Protein AF-A0A956D4I4-F1 (afdb_monomer_lite)

Foldseek 3Di:
DDDCCQAQPVVVQGGNPDQFGAADPRATDPGGADHLALQQPDCADDPVRPGRGQLSVVLPQCCPCRHNNDPDQVSVLVVQVVPPVSCVVQCVVCVPDPRSRGSSNVSVVRRVVSNDHPPPVCLQDDDDDDDDDDDDDDDDDDDDDDDDDDDDDDDDDDDDDDDDDDDDDPDDSPRQLADPVLVVVVVVLVVCCVVPVPDPCNLVSLLVSLVVCLVSLNQPSSLVSLVVSCVSPLPDPSNLVSLVSNLVSCVVVLVLVVNLVSLVVVCPGPSQVDPVSVVVSLQSNLVSLQSVLVVCVVVVVLQVSLVSLCCSCVVCVPDPCSLVSLQSSLVSCVSVVNLVSNLVSLVVSLVSDFQDPSNLVSLQVNLVSCVVVLVLQRNLVSLLSNLPRHVVDPCNLVSLVSSLVSCVVVLVLVSSLVSLVVSCVSPVPDPCNLVSLLSNLSSCVSVLVLVVSLVSLVVSLVPDPDLLVNLVSLLVNLVSCVSVVNNVSSLVSLVVSLVSCVVCVVVDDNSLVSNLVSLLVNLVVLVVVLVPQDCDDAPVCSLVSLVSSVVSLVVSLVSLCCSVSSVDLVSNLVSLLCNLVSLVVSLVSLVPDDDPPDDDPVRVVVSNVSSVVRNVVSLVRSLVSLVVSLVVCVVSVHDDPSNVSSLVVNCVSPCPVRPDPDPPDDDDDPDPDDPDPDPPDDDDPDDPPDPPPDDDDPDDDD

pLDDT: mean 82.52, std 20.6, range [25.52, 98.69]

Structure (mmCIF, N/CA/C/O backbone):
data_AF-A0A956D4I4-F1
#
_entry.id   AF-A0A956D4I4-F1
#
loop_
_atom_site.group_PDB
_atom_site.id
_atom_site.type_symbol
_atom_site.label_atom_id
_atom_site.label_alt_id
_atom_site.label_comp_id
_atom_site.label_asym_id
_atom_site.label_entity_id
_atom_site.label_seq_id
_atom_site.pdbx_PDB_ins_code
_atom_site.Cartn_x
_atom_site.Cartn_y
_atom_site.Cartn_z
_atom_site.occupancy
_atom_site.B_iso_or_equiv
_atom_site.auth_seq_id
_atom_site.auth_comp_id
_atom_site.auth_asym_id
_atom_site.auth_atom_id
_atom_site.pdbx_PDB_model_num
ATOM 1 N N . ASP A 1 1 ? -27.168 1.706 -52.363 1.00 79.62 1 ASP A N 1
ATOM 2 C CA . ASP A 1 1 ? -26.935 2.927 -51.558 1.00 79.62 1 ASP A CA 1
ATOM 3 C C . ASP A 1 1 ? -25.950 2.657 -50.427 1.00 79.62 1 ASP A C 1
ATOM 5 O O . ASP A 1 1 ? -25.242 3.584 -50.070 1.00 79.62 1 ASP A O 1
ATOM 9 N N . ILE A 1 2 ? -25.833 1.413 -49.947 1.00 88.69 2 ILE A N 1
ATOM 10 C CA . ILE A 1 2 ? -24.771 0.962 -49.032 1.00 88.69 2 ILE A CA 1
ATOM 11 C C . ILE A 1 2 ? -23.838 -0.051 -49.721 1.00 88.69 2 ILE A C 1
ATOM 13 O O . ILE A 1 2 ? -24.278 -0.809 -50.589 1.00 88.69 2 ILE A O 1
ATOM 17 N N . ALA A 1 3 ? -22.562 -0.039 -49.338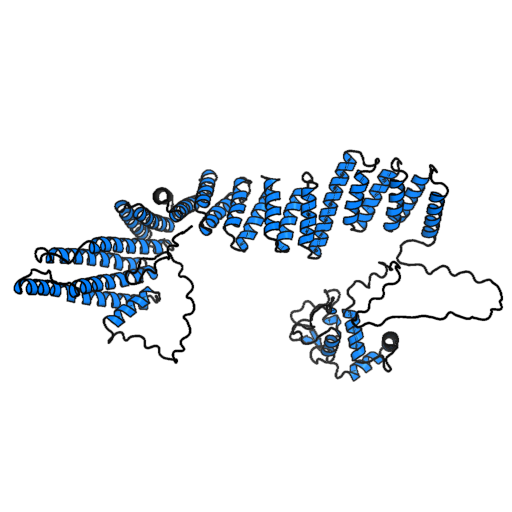 1.00 89.31 3 ALA A N 1
ATOM 18 C CA . ALA A 1 3 ? -21.511 -1.002 -49.662 1.00 89.31 3 ALA A CA 1
ATOM 19 C C . ALA A 1 3 ? -20.683 -1.312 -48.398 1.00 89.31 3 ALA A C 1
ATOM 21 O O . ALA A 1 3 ? -20.712 -0.535 -47.444 1.00 89.31 3 ALA A O 1
ATOM 22 N N . CYS A 1 4 ? -19.893 -2.393 -48.397 1.00 89.00 4 CYS A N 1
ATOM 23 C CA . CYS A 1 4 ? -19.101 -2.808 -47.227 1.00 89.00 4 CYS A CA 1
ATOM 24 C C . CYS A 1 4 ? -18.197 -1.683 -46.685 1.00 89.00 4 CYS A C 1
ATOM 26 O O . CYS A 1 4 ? -18.130 -1.471 -45.478 1.00 89.00 4 CYS A O 1
ATOM 28 N N . ASN A 1 5 ? -17.592 -0.880 -47.570 1.00 88.69 5 ASN A N 1
ATOM 29 C CA . ASN A 1 5 ? -16.711 0.239 -47.201 1.00 88.69 5 ASN A CA 1
ATOM 30 C C . ASN A 1 5 ? -17.437 1.421 -46.516 1.00 88.69 5 ASN A C 1
ATOM 32 O O . ASN A 1 5 ? -16.790 2.333 -46.010 1.00 88.69 5 ASN A O 1
ATOM 36 N N . ASN A 1 6 ? -18.776 1.449 -46.486 1.00 90.00 6 ASN A N 1
ATOM 37 C CA . ASN A 1 6 ? -19.501 2.448 -45.695 1.00 90.00 6 ASN A CA 1
ATOM 38 C C . ASN A 1 6 ? -19.355 2.195 -44.186 1.00 90.00 6 ASN A C 1
ATOM 40 O O . ASN A 1 6 ? -19.260 3.165 -43.432 1.00 90.00 6 ASN A O 1
ATOM 44 N N . CYS A 1 7 ? -19.312 0.921 -43.781 1.00 90.62 7 CYS A N 1
ATOM 45 C CA . CYS A 1 7 ? -19.146 0.489 -42.391 1.00 90.62 7 CYS A CA 1
ATOM 46 C C . CYS A 1 7 ? -17.686 0.105 -42.089 1.00 90.62 7 CYS A C 1
ATOM 48 O O . CYS A 1 7 ? -17.170 0.379 -41.015 1.00 90.62 7 CYS A O 1
ATOM 50 N N . HIS A 1 8 ? -16.975 -0.454 -43.068 1.00 90.88 8 HIS A N 1
ATOM 51 C CA . HIS A 1 8 ? -15.596 -0.921 -42.930 1.00 90.88 8 HIS A CA 1
ATOM 52 C C . HIS A 1 8 ? -14.611 -0.001 -43.651 1.00 90.88 8 HIS A C 1
ATOM 54 O O . HIS A 1 8 ? -13.997 -0.374 -44.648 1.00 90.88 8 HIS A O 1
ATOM 60 N N . LYS A 1 9 ? -14.482 1.232 -43.157 1.00 86.50 9 LYS A N 1
ATOM 61 C CA . LYS A 1 9 ? -13.607 2.247 -43.756 1.00 86.50 9 LYS A CA 1
ATOM 62 C C . LYS A 1 9 ? -12.141 1.894 -43.528 1.00 86.50 9 LYS A C 1
ATOM 64 O O . LYS A 1 9 ? -11.669 1.910 -42.391 1.00 86.50 9 LYS A O 1
ATOM 69 N N . LEU A 1 10 ? -11.410 1.582 -44.595 1.00 80.50 10 LEU A N 1
ATOM 70 C CA . LEU A 1 10 ? -10.001 1.175 -44.490 1.00 80.50 10 LEU A CA 1
ATOM 71 C C . LEU A 1 10 ? -9.097 2.300 -43.960 1.00 80.50 10 LEU A C 1
ATOM 73 O O . LEU A 1 10 ? -8.198 2.035 -43.171 1.00 80.50 10 LEU A O 1
ATOM 77 N N . ASP A 1 11 ? -9.397 3.556 -44.298 1.00 77.94 11 ASP A N 1
ATOM 78 C CA . ASP A 1 11 ? -8.738 4.756 -43.756 1.00 77.94 11 ASP A CA 1
ATOM 79 C C . ASP A 1 11 ? -9.131 5.070 -42.296 1.00 77.94 11 ASP A C 1
ATOM 81 O O . ASP A 1 11 ? -8.555 5.955 -41.667 1.00 77.94 11 ASP A O 1
ATOM 85 N N . GLY A 1 12 ? -10.092 4.324 -41.744 1.00 78.62 12 GLY A N 1
ATOM 86 C CA . GLY A 1 12 ? -10.563 4.389 -40.362 1.00 78.62 12 GLY A CA 1
ATOM 87 C C . GLY A 1 12 ? -10.266 3.126 -39.551 1.00 78.62 12 GLY A C 1
ATOM 88 O O . GLY A 1 12 ? -11.025 2.821 -38.637 1.00 78.62 12 GLY A O 1
ATOM 89 N N . PHE A 1 13 ? -9.198 2.386 -39.878 1.00 83.12 13 PHE A N 1
ATOM 90 C CA . PHE A 1 13 ? -8.830 1.098 -39.259 1.00 83.12 13 PHE A CA 1
ATOM 91 C C . PHE A 1 13 ? -9.841 -0.040 -39.498 1.00 83.12 13 PHE A C 1
ATOM 93 O O . PHE A 1 13 ? -10.009 -0.938 -38.669 1.00 83.12 13 PHE A O 1
ATOM 100 N N . GLY A 1 14 ? -10.532 -0.017 -40.639 1.00 85.00 14 GLY A N 1
ATOM 101 C CA . GLY A 1 14 ? -11.504 -1.043 -41.020 1.00 85.00 14 GLY A CA 1
ATOM 102 C C . GLY A 1 14 ? -12.826 -0.971 -40.250 1.00 85.00 14 GLY A C 1
ATOM 103 O O . GLY A 1 14 ? -13.562 -1.958 -40.239 1.00 85.00 14 GLY A O 1
ATOM 104 N N . VAL A 1 15 ? -13.124 0.165 -39.609 1.00 89.62 15 VAL A N 1
ATOM 105 C CA . VAL A 1 15 ? -14.359 0.427 -38.847 1.00 89.62 15 VAL A CA 1
ATOM 106 C C . VAL A 1 15 ? -14.936 1.809 -39.169 1.00 89.62 15 VAL A C 1
ATOM 108 O O . VAL A 1 15 ? -14.235 2.698 -39.649 1.00 89.62 15 VAL A O 1
ATOM 111 N N . ASP A 1 16 ? -16.219 2.018 -38.872 1.00 87.94 16 ASP A N 1
ATOM 112 C CA . ASP A 1 16 ? -16.910 3.298 -39.073 1.00 87.94 16 ASP A CA 1
ATOM 113 C C . ASP A 1 16 ? -16.734 4.292 -37.915 1.00 87.94 16 ASP A C 1
ATOM 115 O O . ASP A 1 16 ? -16.995 5.484 -38.096 1.00 87.94 16 ASP A O 1
ATOM 119 N N . ASN A 1 17 ? -16.259 3.815 -36.757 1.00 86.56 17 ASN A N 1
ATOM 120 C CA . ASN A 1 17 ? -16.160 4.547 -35.489 1.00 86.56 17 ASN A CA 1
ATOM 121 C C . ASN A 1 17 ? -17.500 5.134 -34.993 1.00 86.56 17 ASN A C 1
ATOM 123 O O . ASN A 1 17 ? -17.521 6.134 -34.271 1.00 86.56 17 ASN A O 1
ATOM 127 N N . GLU A 1 18 ? -18.628 4.511 -35.343 1.00 89.56 18 GLU A N 1
ATOM 128 C CA . GLU A 1 18 ? -19.956 4.894 -34.861 1.00 89.56 18 GLU A CA 1
ATOM 129 C C . GLU A 1 18 ? -20.471 3.967 -33.745 1.00 89.56 18 GLU A C 1
ATOM 131 O O . GLU A 1 18 ? -20.003 2.849 -33.550 1.00 89.56 18 GLU A O 1
ATOM 136 N N . LYS A 1 19 ? -21.487 4.423 -32.993 1.00 88.88 19 LYS A N 1
ATOM 137 C CA . LYS A 1 19 ? -22.138 3.613 -31.942 1.00 88.88 19 LYS A CA 1
ATOM 138 C C . LYS A 1 19 ? -22.885 2.398 -32.516 1.00 88.88 19 LYS A C 1
ATOM 140 O O . LYS A 1 19 ? -22.948 1.356 -31.873 1.00 88.88 19 LYS A O 1
ATOM 145 N N . THR A 1 20 ? -23.480 2.558 -33.696 1.00 91.50 20 THR A N 1
ATOM 146 C CA . THR A 1 20 ? -24.102 1.491 -34.498 1.00 91.50 20 THR A CA 1
ATOM 147 C C . THR A 1 20 ? -23.929 1.803 -35.979 1.00 91.50 20 THR A C 1
ATOM 149 O O . THR A 1 20 ? -23.908 2.979 -36.327 1.00 91.50 20 THR A O 1
ATOM 152 N N . SER A 1 21 ? -23.819 0.812 -36.858 1.00 92.19 21 SER A N 1
ATOM 153 C CA . SER A 1 21 ? -23.471 1.095 -38.257 1.00 92.19 21 SER A CA 1
ATOM 154 C C . SER A 1 21 ? -24.646 1.624 -39.093 1.00 92.19 21 SER A C 1
ATOM 156 O O . SER A 1 21 ? -25.801 1.244 -38.845 1.00 92.19 21 SER A O 1
ATOM 158 N N . PRO A 1 22 ? -24.386 2.510 -40.075 1.00 90.31 22 PRO A N 1
ATOM 159 C CA . PRO A 1 22 ? -25.397 2.977 -41.020 1.00 90.31 22 PRO A CA 1
ATOM 160 C C . PRO A 1 22 ? -25.790 1.875 -42.016 1.00 90.31 22 PRO A C 1
ATOM 162 O O . PRO A 1 22 ? -24.958 1.083 -42.446 1.00 90.31 22 PRO A O 1
ATOM 165 N N . GLY A 1 23 ? -27.060 1.852 -42.416 1.00 91.56 23 GLY A N 1
ATOM 166 C CA . GLY A 1 23 ? -27.632 0.850 -43.315 1.00 91.56 23 GLY A CA 1
ATOM 167 C C . GLY A 1 23 ? -28.563 1.437 -44.382 1.00 91.56 23 GLY A C 1
ATOM 168 O O . GLY A 1 23 ? -28.689 2.659 -44.534 1.00 91.56 23 GLY A O 1
ATOM 169 N N . HIS A 1 24 ? -29.203 0.560 -45.159 1.00 92.31 24 HIS A N 1
ATOM 170 C CA . HIS A 1 24 ? -30.030 0.910 -46.318 1.00 92.31 24 HIS A CA 1
ATOM 171 C C . HIS A 1 24 ? -31.078 1.978 -45.969 1.00 92.31 24 HIS A C 1
ATOM 173 O O . HIS A 1 24 ? -31.784 1.865 -44.963 1.00 92.31 24 HIS A O 1
ATOM 179 N N . LYS A 1 25 ? -31.209 3.019 -46.806 1.00 89.75 25 LYS A N 1
ATOM 180 C CA . LYS A 1 25 ? -32.113 4.172 -46.594 1.00 89.75 25 LYS A CA 1
ATOM 181 C C . LYS A 1 25 ? -31.905 4.924 -45.270 1.00 89.75 25 LYS A C 1
ATOM 183 O O . LYS A 1 25 ? -32.840 5.535 -44.757 1.00 89.75 25 LYS A O 1
ATOM 188 N N . GLY A 1 26 ? -30.690 4.908 -44.722 1.00 86.19 26 GLY A N 1
ATOM 189 C CA . GLY A 1 26 ? -30.363 5.613 -43.479 1.00 86.19 26 GLY A CA 1
ATOM 190 C C . GLY A 1 26 ? -30.890 4.923 -42.219 1.00 86.19 26 GLY A C 1
ATOM 191 O O . GLY A 1 26 ? -30.946 5.549 -41.161 1.00 86.19 26 GLY A O 1
ATOM 192 N N . GLN A 1 27 ? -31.278 3.648 -42.320 1.00 92.19 27 GLN A N 1
ATOM 193 C CA . GLN A 1 27 ? -31.517 2.805 -41.150 1.00 92.19 27 GLN A CA 1
ATOM 194 C C . GLN A 1 27 ? -30.215 2.636 -40.346 1.00 92.19 27 GLN A C 1
ATOM 196 O O . GLN A 1 27 ? -29.123 2.899 -40.851 1.00 92.19 27 GLN A O 1
ATOM 201 N N . ARG A 1 28 ? -30.318 2.211 -39.084 1.00 91.56 28 ARG A N 1
ATOM 202 C CA . ARG A 1 28 ? -29.157 1.882 -38.243 1.00 91.56 28 ARG A CA 1
ATOM 203 C C . ARG A 1 28 ? -29.280 0.447 -37.758 1.00 91.56 28 ARG A C 1
ATOM 205 O O . ARG A 1 28 ? -30.370 0.044 -37.359 1.00 91.56 28 ARG A O 1
ATOM 212 N N . GLY A 1 29 ? -28.174 -0.290 -37.785 1.00 87.75 29 GLY A N 1
ATOM 213 C CA . GLY A 1 29 ? -28.099 -1.614 -37.175 1.00 87.75 29 GLY A CA 1
ATOM 214 C C . GLY A 1 29 ? -28.119 -1.555 -35.643 1.00 87.75 29 GLY A C 1
ATOM 215 O O . GLY A 1 29 ? -28.087 -0.480 -35.039 1.00 87.75 29 GLY A O 1
ATOM 216 N N . ASP A 1 30 ? -28.116 -2.729 -35.014 1.00 86.12 30 ASP A N 1
ATOM 217 C CA . ASP A 1 30 ? -28.131 -2.862 -33.549 1.00 86.12 30 ASP A CA 1
ATOM 218 C C . ASP A 1 30 ? -26.734 -2.758 -32.912 1.00 86.12 30 ASP A C 1
ATOM 220 O O . ASP A 1 30 ? -26.606 -2.587 -31.699 1.00 86.12 30 ASP A O 1
ATOM 224 N N . ARG A 1 31 ? -25.672 -2.879 -33.719 1.00 85.50 31 ARG A N 1
ATOM 225 C CA . ARG A 1 31 ? -24.262 -2.844 -33.298 1.00 85.50 31 ARG A CA 1
ATOM 226 C C . ARG A 1 31 ? -23.415 -2.120 -34.341 1.00 85.50 31 ARG A C 1
ATOM 228 O O . ARG A 1 31 ? -23.873 -1.877 -35.458 1.00 85.50 31 ARG A O 1
ATOM 235 N N . ASN A 1 32 ? -22.204 -1.734 -33.962 1.00 89.00 32 ASN A N 1
ATOM 236 C CA . ASN A 1 32 ? -21.200 -1.243 -34.899 1.00 89.00 32 ASN A CA 1
ATOM 237 C C . ASN A 1 32 ? -20.504 -2.412 -35.610 1.00 89.00 32 ASN A C 1
ATOM 239 O O . ASN A 1 32 ? -20.461 -3.535 -35.102 1.00 89.00 32 ASN A O 1
ATOM 243 N N . SER A 1 33 ? -19.938 -2.139 -36.775 1.00 89.44 33 SER A N 1
ATOM 244 C CA . SER A 1 33 ? -19.141 -3.083 -37.545 1.00 89.44 33 SER A CA 1
ATOM 245 C C . SER A 1 33 ? -17.790 -3.344 -36.854 1.00 89.44 33 SER A C 1
ATOM 247 O O . SER A 1 33 ? -17.090 -2.378 -36.534 1.00 89.44 33 SER A O 1
ATOM 249 N N . PRO A 1 34 ? -17.395 -4.611 -36.616 1.00 87.19 34 PRO A N 1
ATOM 250 C CA . PRO A 1 34 ? -16.037 -4.956 -36.188 1.00 87.19 34 PRO A CA 1
ATOM 251 C C . PRO A 1 34 ? -14.985 -4.521 -37.217 1.00 87.19 34 PRO A C 1
ATOM 253 O O . PRO A 1 34 ? -15.312 -4.251 -38.372 1.00 87.19 34 PRO A O 1
ATOM 256 N N . THR A 1 35 ? -13.712 -4.472 -36.819 1.00 86.06 35 THR A N 1
ATOM 257 C CA . THR A 1 35 ? -12.633 -4.207 -37.782 1.00 86.06 35 THR A CA 1
ATOM 258 C C . THR A 1 35 ? -12.501 -5.352 -38.780 1.00 86.06 35 THR A C 1
ATOM 260 O O . THR A 1 35 ? -12.549 -6.516 -38.389 1.00 86.06 35 THR A O 1
ATOM 263 N N . VAL A 1 36 ? -12.293 -5.012 -40.054 1.00 83.50 36 VAL A N 1
ATOM 264 C CA . VAL A 1 36 ? -11.888 -5.970 -41.102 1.00 83.50 36 VAL A CA 1
ATOM 265 C C . VAL A 1 36 ? -10.372 -6.189 -41.148 1.00 83.50 36 VAL A C 1
ATOM 267 O O . VAL A 1 36 ? -9.896 -7.084 -41.840 1.00 83.50 36 VAL A O 1
ATOM 270 N N . LEU A 1 37 ? -9.574 -5.410 -40.403 1.00 78.31 37 LEU A N 1
ATOM 271 C CA . LEU A 1 37 ? -8.116 -5.534 -40.436 1.00 78.31 37 LEU A CA 1
ATOM 272 C C . LEU A 1 37 ? -7.650 -6.775 -39.668 1.00 78.31 37 LEU A C 1
ATOM 274 O O . LEU A 1 37 ? -7.738 -6.850 -38.444 1.00 78.31 37 LEU A O 1
ATOM 278 N N . ASN A 1 38 ? -7.122 -7.742 -40.419 1.00 73.69 38 ASN A N 1
ATOM 279 C CA . ASN A 1 38 ? -6.846 -9.119 -40.004 1.00 73.69 38 ASN A CA 1
ATOM 280 C C . ASN A 1 38 ? -7.919 -9.796 -39.147 1.00 73.69 38 ASN A C 1
ATOM 282 O O . ASN A 1 38 ? -7.614 -10.608 -38.267 1.00 73.69 38 ASN A O 1
ATOM 286 N N . ALA A 1 39 ? -9.176 -9.534 -39.515 1.00 79.00 39 ALA A N 1
ATOM 287 C CA . ALA A 1 39 ? -10.340 -10.260 -39.028 1.00 79.00 39 ALA A CA 1
ATOM 288 C C . ALA A 1 39 ? -10.212 -11.776 -39.237 1.00 79.00 39 ALA A C 1
ATOM 290 O O . ALA A 1 39 ? -10.634 -12.555 -38.389 1.00 79.00 39 ALA A O 1
ATOM 291 N N . ALA A 1 40 ? -9.511 -12.208 -40.290 1.00 74.38 40 ALA A N 1
ATOM 292 C CA . ALA A 1 40 ? -9.228 -13.616 -40.567 1.00 74.38 40 ALA A CA 1
ATOM 293 C C . ALA A 1 40 ? -8.464 -14.363 -39.455 1.00 74.38 40 ALA A C 1
ATOM 295 O O . ALA A 1 40 ? -8.452 -15.591 -39.451 1.00 74.38 40 ALA A O 1
ATOM 296 N N . THR A 1 41 ? -7.811 -13.646 -38.529 1.00 71.88 41 THR A N 1
ATOM 297 C CA . THR A 1 41 ? -7.111 -14.246 -37.377 1.00 71.88 41 THR A CA 1
ATOM 298 C C . THR A 1 41 ? -7.986 -14.366 -36.130 1.00 71.88 41 THR A C 1
ATOM 300 O O . THR A 1 41 ? -7.576 -14.992 -35.151 1.00 71.88 41 THR A O 1
ATOM 303 N N . HIS A 1 42 ? -9.188 -13.783 -36.138 1.00 75.69 42 HIS A N 1
ATOM 304 C CA . HIS A 1 42 ? -10.125 -13.929 -35.034 1.00 75.69 42 HIS A CA 1
ATOM 305 C C . HIS A 1 42 ? -10.619 -15.375 -34.944 1.00 75.69 42 HIS A C 1
ATOM 307 O O . HIS A 1 42 ? -10.808 -16.053 -35.950 1.00 75.69 42 HIS A O 1
ATOM 313 N N . PHE A 1 43 ? -10.848 -15.845 -33.718 1.00 62.12 43 PHE A N 1
ATOM 314 C CA . PHE A 1 43 ? -11.312 -17.213 -33.477 1.00 62.12 43 PHE A CA 1
ATOM 315 C C . PHE A 1 43 ? -12.775 -17.443 -33.911 1.00 62.12 43 PHE A C 1
ATOM 317 O O . PHE A 1 43 ? -13.166 -18.594 -34.073 1.00 62.12 43 PHE A O 1
ATOM 324 N N . VAL A 1 44 ? -13.555 -16.363 -34.065 1.00 79.12 44 VAL A N 1
ATOM 325 C CA . VAL A 1 44 ? -14.919 -16.277 -34.625 1.00 79.12 44 VAL A CA 1
ATOM 326 C C . VAL A 1 44 ? -15.159 -14.856 -35.156 1.00 79.12 44 VAL A C 1
ATOM 328 O O . VAL A 1 44 ? -14.488 -13.914 -34.726 1.00 79.12 44 VAL A O 1
ATOM 331 N N . GLN A 1 45 ? -16.135 -14.685 -36.047 1.00 86.31 45 GLN A N 1
ATOM 332 C CA . GLN A 1 45 ? -16.545 -13.398 -36.611 1.00 86.31 45 GLN A CA 1
ATOM 333 C C . GLN A 1 45 ? -17.864 -12.875 -36.025 1.00 86.31 45 GLN A C 1
ATOM 335 O O . GLN A 1 45 ? -18.663 -13.622 -35.458 1.00 86.31 45 GLN A O 1
ATOM 340 N N . PHE A 1 46 ? -18.102 -11.571 -36.222 1.00 87.19 46 PHE A N 1
ATOM 341 C CA . PHE A 1 46 ? -19.103 -10.753 -35.522 1.00 87.19 46 PHE A CA 1
ATOM 342 C C . PHE A 1 46 ? -18.863 -10.637 -34.006 1.00 87.19 46 PHE A C 1
ATOM 344 O O . PHE A 1 46 ? -18.246 -11.484 -33.370 1.00 87.19 46 PHE A O 1
ATOM 351 N N . TRP A 1 47 ? -19.417 -9.589 -33.390 1.00 83.19 47 TRP A N 1
ATOM 352 C CA . TRP A 1 47 ? -19.339 -9.389 -31.934 1.00 83.19 47 TRP A CA 1
ATOM 353 C C . TRP A 1 47 ? -19.994 -10.504 -31.106 1.00 83.19 47 TRP A C 1
ATOM 355 O O . TRP A 1 47 ? -19.658 -10.669 -29.939 1.00 83.19 47 TRP A O 1
ATOM 365 N N . ASP A 1 48 ? -20.955 -11.233 -31.677 1.00 82.06 48 ASP A N 1
ATOM 366 C CA . ASP A 1 48 ? -21.631 -12.366 -31.034 1.00 82.06 48 ASP A CA 1
ATOM 367 C C . ASP A 1 48 ? -21.068 -13.732 -31.449 1.00 82.06 48 ASP A C 1
ATOM 369 O O . ASP A 1 48 ? -21.599 -14.753 -31.017 1.00 82.06 48 ASP A O 1
ATOM 373 N N . GLY A 1 49 ? -20.002 -13.761 -32.256 1.00 77.19 49 GLY A N 1
ATOM 374 C CA . GLY A 1 49 ? -19.284 -14.983 -32.616 1.00 77.19 49 GLY A CA 1
ATOM 375 C C . GLY A 1 49 ? -20.075 -15.976 -33.467 1.00 77.19 49 GLY A C 1
ATOM 376 O O . GLY A 1 49 ? -19.762 -17.163 -33.460 1.00 77.19 49 GLY A O 1
ATOM 377 N N . ARG A 1 50 ? -21.135 -15.525 -34.150 1.00 83.38 50 ARG A N 1
ATOM 378 C CA . ARG A 1 50 ? -22.078 -16.407 -34.862 1.00 83.38 50 ARG A CA 1
ATOM 379 C C . ARG A 1 50 ? -21.570 -16.964 -36.195 1.00 83.38 50 ARG A C 1
ATOM 381 O O . ARG A 1 50 ? -22.232 -17.839 -36.735 1.00 83.38 50 ARG A O 1
ATOM 388 N N . ALA A 1 51 ? -20.470 -16.437 -36.728 1.00 85.94 51 ALA A N 1
ATOM 389 C CA . ALA A 1 51 ? -19.825 -16.944 -37.938 1.00 85.94 51 ALA A CA 1
ATOM 390 C C . ALA A 1 51 ? -18.427 -17.461 -37.583 1.00 85.94 51 ALA A C 1
ATOM 392 O O . ALA A 1 51 ? -17.727 -16.850 -36.773 1.00 85.94 51 ALA A O 1
ATOM 393 N N . ALA A 1 52 ? -18.032 -18.594 -38.153 1.00 71.56 52 ALA A N 1
ATOM 394 C CA . ALA A 1 52 ? -16.775 -19.258 -37.840 1.00 71.56 52 ALA A CA 1
ATOM 395 C C . ALA A 1 52 ? -15.568 -18.563 -38.490 1.00 71.56 52 ALA A C 1
ATOM 397 O O . ALA A 1 52 ? -14.495 -18.518 -37.889 1.00 71.56 52 ALA A O 1
ATOM 398 N N . ASP A 1 53 ? -15.743 -17.990 -39.682 1.00 81.50 53 ASP A N 1
ATOM 399 C CA . ASP A 1 53 ? -14.686 -17.351 -40.467 1.00 81.50 53 ASP A CA 1
ATOM 400 C C . ASP A 1 53 ? -15.195 -16.156 -41.298 1.00 81.50 53 ASP A C 1
ATOM 402 O O . ASP A 1 53 ? -16.375 -15.791 -41.260 1.00 81.50 53 ASP A O 1
ATOM 406 N N . VAL A 1 54 ? -14.258 -15.474 -41.966 1.00 84.75 54 VAL A N 1
ATOM 407 C CA . VAL A 1 54 ? -14.505 -14.240 -42.733 1.00 84.75 54 VAL A CA 1
ATOM 408 C C . VAL A 1 54 ? -15.373 -14.482 -43.971 1.00 84.75 54 VAL A C 1
ATOM 410 O O . VAL A 1 54 ? -16.180 -13.627 -44.332 1.00 84.75 54 VAL A O 1
ATOM 413 N N . GLU A 1 55 ? -15.292 -15.664 -44.582 1.00 89.81 55 GLU A N 1
ATOM 414 C CA . GLU A 1 55 ? -16.171 -16.060 -45.683 1.00 89.81 55 GLU A CA 1
ATOM 415 C C . GLU A 1 55 ? -17.616 -16.202 -45.211 1.00 89.81 55 GLU A C 1
ATOM 417 O O . GLU A 1 55 ? -18.514 -15.587 -45.788 1.00 89.81 55 GLU A O 1
ATOM 422 N N . GLU A 1 56 ? -17.851 -16.946 -44.127 1.00 85.44 56 GLU A N 1
ATOM 423 C CA . GLU A 1 56 ? -19.192 -17.107 -43.561 1.00 85.44 56 GLU A CA 1
ATOM 424 C C . GLU A 1 56 ? -19.771 -15.754 -43.115 1.00 85.44 56 GLU A C 1
ATOM 426 O O . GLU A 1 56 ? -20.959 -15.469 -43.306 1.00 85.44 56 GLU A O 1
ATOM 431 N N . GLN A 1 57 ? -18.925 -14.869 -42.581 1.00 90.75 57 GLN A N 1
ATOM 432 C CA . GLN A 1 57 ? -19.325 -13.520 -42.196 1.00 90.75 57 GLN A CA 1
ATOM 433 C C . GLN A 1 57 ? -19.762 -12.658 -43.387 1.00 90.75 57 GLN A C 1
ATOM 435 O O . GLN A 1 57 ? -20.726 -11.894 -43.256 1.00 90.75 57 GLN A O 1
ATOM 440 N N . ALA A 1 58 ? -19.078 -12.745 -44.530 1.00 89.88 58 ALA A N 1
ATOM 441 C CA . ALA A 1 58 ? -19.341 -11.906 -45.701 1.00 89.88 58 ALA A CA 1
ATOM 442 C C . ALA A 1 58 ? -20.723 -12.162 -46.337 1.00 89.88 58 ALA A C 1
ATOM 444 O O . ALA A 1 58 ? -21.301 -11.262 -46.951 1.00 89.88 58 ALA A O 1
ATOM 445 N N . LEU A 1 59 ? -21.286 -13.362 -46.154 1.00 91.00 59 LEU A N 1
ATOM 446 C CA . LEU A 1 59 ? -22.559 -13.779 -46.755 1.00 91.00 59 LEU A CA 1
ATOM 447 C C . LEU A 1 59 ? -23.787 -13.066 -46.160 1.00 91.00 59 LEU A C 1
ATOM 449 O O . LEU A 1 59 ? -24.761 -12.809 -46.868 1.00 91.00 59 LEU A O 1
ATOM 453 N N . GLY A 1 60 ? -23.777 -12.756 -44.861 1.00 90.62 60 GLY A N 1
ATOM 454 C CA . GLY A 1 60 ? -24.965 -12.286 -44.132 1.00 90.62 60 GLY A CA 1
ATOM 455 C C . GLY A 1 60 ? -25.377 -10.825 -44.401 1.00 90.62 60 GLY A C 1
ATOM 456 O O . GLY A 1 60 ? -26.528 -10.577 -44.775 1.00 90.62 60 GLY A O 1
ATOM 457 N N . PRO A 1 61 ? -24.473 -9.840 -44.218 1.00 93.00 61 PRO A N 1
ATOM 458 C CA . PRO A 1 61 ? -24.777 -8.405 -44.319 1.00 93.00 61 PRO A CA 1
ATOM 459 C C . PRO A 1 61 ? -25.432 -7.972 -45.636 1.00 93.00 61 PRO A C 1
ATOM 461 O O . PRO A 1 61 ? -26.287 -7.083 -45.648 1.00 93.00 61 PRO A O 1
ATOM 464 N N . ILE A 1 62 ? -25.074 -8.627 -46.745 1.00 94.25 62 ILE A N 1
ATOM 465 C CA . ILE A 1 62 ? -25.536 -8.278 -48.095 1.00 94.25 62 ILE A CA 1
ATOM 466 C C . ILE A 1 62 ? -27.058 -8.460 -48.236 1.00 94.25 62 ILE A C 1
ATOM 468 O O . ILE A 1 62 ? -27.727 -7.624 -48.853 1.00 94.25 62 ILE A O 1
ATOM 472 N N . LEU A 1 63 ? -27.617 -9.511 -47.630 1.00 94.25 63 LEU A N 1
ATOM 473 C CA . LEU A 1 63 ? -29.051 -9.828 -47.684 1.00 94.25 63 LEU A CA 1
ATOM 474 C C . LEU A 1 63 ? -29.845 -9.232 -46.514 1.00 94.25 63 LEU A C 1
ATOM 476 O O . LEU A 1 63 ? -31.076 -9.215 -46.539 1.00 94.25 63 LEU A O 1
ATOM 480 N N . ASN A 1 64 ? -29.170 -8.732 -45.475 1.00 92.94 64 ASN A N 1
ATOM 481 C CA . ASN A 1 64 ? -29.846 -8.175 -44.311 1.00 92.94 64 ASN A CA 1
ATOM 482 C C . ASN A 1 64 ? -30.655 -6.915 -44.709 1.00 92.94 64 ASN A C 1
ATOM 484 O O . ASN A 1 64 ? -30.072 -5.957 -45.224 1.00 92.94 64 ASN A O 1
ATOM 488 N N . PRO A 1 65 ? -31.980 -6.863 -44.447 1.00 91.81 65 PRO A N 1
ATOM 489 C CA . PRO A 1 65 ? -32.858 -5.763 -44.868 1.00 91.81 65 PRO A CA 1
ATOM 490 C C . PRO A 1 65 ? -32.557 -4.412 -44.196 1.00 91.81 65 PRO A C 1
ATOM 492 O O . PRO A 1 65 ? -33.002 -3.370 -44.687 1.00 91.81 65 PRO A O 1
ATOM 495 N N . VAL A 1 66 ? -31.823 -4.419 -43.080 1.00 91.56 66 VAL A N 1
ATOM 496 C CA . VAL A 1 66 ? -31.363 -3.209 -42.386 1.00 91.56 66 VAL A CA 1
ATOM 497 C C . VAL A 1 66 ? -30.016 -2.740 -42.939 1.00 91.56 66 VAL A C 1
ATOM 499 O O . VAL A 1 66 ? -29.815 -1.537 -43.075 1.00 91.56 66 VAL A O 1
ATOM 502 N N . GLU A 1 67 ? -29.115 -3.660 -43.296 1.00 91.50 67 GLU A N 1
ATOM 503 C CA . GLU A 1 67 ? -27.742 -3.344 -43.717 1.00 91.50 67 GLU A CA 1
ATOM 504 C C . GLU A 1 67 ? -27.660 -3.011 -45.218 1.00 91.50 67 GLU A C 1
ATOM 506 O O . GLU A 1 67 ? -27.623 -1.831 -45.573 1.00 91.50 67 GLU A O 1
ATOM 511 N N . MET A 1 68 ? -27.669 -4.012 -46.110 1.00 94.12 68 MET A N 1
ATOM 512 C CA . MET A 1 68 ? -27.507 -3.811 -47.565 1.00 94.12 68 MET A CA 1
ATOM 513 C C . MET A 1 68 ? -28.749 -4.159 -48.404 1.00 94.12 68 MET A C 1
ATOM 515 O O . MET A 1 68 ? -28.841 -3.721 -49.553 1.00 94.12 68 MET A O 1
ATOM 519 N N . ALA A 1 69 ? -29.718 -4.875 -47.827 1.00 94.25 69 ALA A N 1
ATOM 520 C CA . ALA A 1 69 ? -31.066 -5.106 -48.350 1.00 94.25 69 ALA A CA 1
ATOM 521 C C . ALA A 1 69 ? -31.160 -5.679 -49.781 1.00 94.25 69 ALA A C 1
ATOM 523 O O . ALA A 1 69 ? -32.087 -5.341 -50.527 1.00 94.25 69 ALA A O 1
ATOM 524 N N . MET A 1 70 ? -30.227 -6.549 -50.183 1.00 94.50 70 MET A N 1
ATOM 525 C CA . MET A 1 70 ? -30.370 -7.292 -51.437 1.00 94.50 70 MET A CA 1
ATOM 526 C C . MET A 1 70 ? -31.459 -8.378 -51.296 1.00 94.50 70 MET A C 1
ATOM 528 O O . MET A 1 70 ? -31.496 -9.047 -50.266 1.00 94.50 70 MET A O 1
ATOM 532 N N . PRO A 1 71 ? -32.353 -8.568 -52.291 1.00 91.19 71 PRO A N 1
ATOM 533 C CA . PRO A 1 71 ? -33.509 -9.465 -52.150 1.00 91.19 71 PRO A CA 1
ATOM 534 C C . PRO A 1 71 ? -33.164 -10.946 -51.952 1.00 91.19 71 PRO A C 1
ATOM 536 O O . PRO A 1 71 ? -33.837 -11.630 -51.187 1.00 91.19 71 PRO A O 1
ATOM 539 N N . ASP A 1 72 ? -32.148 -11.432 -52.664 1.00 94.38 72 ASP A N 1
ATOM 540 C CA . ASP A 1 72 ? -31.679 -12.817 -52.645 1.00 94.38 72 ASP A CA 1
ATOM 541 C C . ASP A 1 72 ? -30.279 -12.923 -53.282 1.00 94.38 72 ASP A C 1
ATOM 543 O O . ASP A 1 72 ? -29.801 -11.996 -53.946 1.00 94.38 72 ASP A O 1
ATOM 547 N N . GLU A 1 73 ? -29.620 -14.066 -53.081 1.00 95.88 73 GLU A N 1
ATOM 548 C CA . GLU A 1 73 ? -28.274 -14.366 -53.594 1.00 95.88 73 GLU A CA 1
ATOM 549 C C . GLU A 1 73 ? -28.198 -14.295 -55.125 1.00 95.88 73 GLU A C 1
ATOM 551 O O . GLU A 1 73 ? -27.240 -13.760 -55.686 1.00 95.88 73 GLU A O 1
ATOM 556 N N . ALA A 1 74 ? -29.240 -14.769 -55.818 1.00 93.75 74 ALA A N 1
ATOM 557 C CA . ALA A 1 74 ? -29.304 -14.752 -57.277 1.00 93.75 74 ALA A CA 1
ATOM 558 C C . ALA A 1 74 ? -29.266 -13.317 -57.825 1.00 93.75 74 ALA A C 1
ATOM 560 O O . ALA A 1 74 ? -28.590 -13.040 -58.819 1.00 93.75 74 ALA A O 1
ATOM 561 N N . THR A 1 75 ? -29.934 -12.382 -57.148 1.00 95.62 75 THR A N 1
ATOM 562 C CA . THR A 1 75 ? -29.912 -10.957 -57.487 1.00 95.62 75 THR A CA 1
ATOM 563 C C . THR A 1 75 ? -28.528 -10.346 -57.257 1.00 95.62 75 THR A C 1
ATOM 565 O O . THR A 1 75 ? -28.105 -9.484 -58.032 1.00 95.62 75 THR A O 1
ATOM 568 N N . VAL A 1 76 ? -27.792 -10.790 -56.231 1.00 95.25 76 VAL A N 1
ATOM 569 C CA . VAL A 1 76 ? -26.405 -10.356 -55.988 1.00 95.25 76 VAL A CA 1
ATOM 570 C C . VAL A 1 76 ? -25.489 -10.836 -57.110 1.00 95.25 76 VAL A C 1
ATOM 572 O O . VAL A 1 76 ? -24.804 -10.017 -57.722 1.00 95.25 76 VAL A O 1
ATOM 575 N N . VAL A 1 77 ? -25.535 -12.126 -57.447 1.00 95.94 77 VAL A N 1
ATOM 576 C CA . VAL A 1 77 ? -24.721 -12.707 -58.526 1.00 95.94 77 VAL A CA 1
ATOM 577 C C . VAL A 1 77 ? -25.046 -12.056 -59.872 1.00 95.94 77 VAL A C 1
ATOM 579 O O . VAL A 1 77 ? -24.134 -11.650 -60.588 1.00 95.94 77 VAL A O 1
ATOM 582 N N . ALA A 1 78 ? -26.328 -11.854 -60.197 1.00 94.38 78 ALA A N 1
ATOM 583 C CA . ALA A 1 78 ? -26.737 -11.166 -61.424 1.00 94.38 78 ALA A CA 1
ATOM 584 C C . ALA A 1 78 ? -26.207 -9.722 -61.491 1.00 94.38 78 ALA A C 1
ATOM 586 O O . ALA A 1 78 ? -25.815 -9.244 -62.557 1.00 94.38 78 ALA A O 1
ATOM 587 N N . LYS A 1 79 ? -26.158 -9.026 -60.348 1.00 93.69 79 LYS A N 1
ATOM 588 C CA . LYS A 1 79 ? -25.604 -7.673 -60.252 1.00 93.69 79 LYS A CA 1
ATOM 589 C C . LYS A 1 79 ? -24.088 -7.656 -60.457 1.00 93.69 79 LYS A C 1
ATOM 591 O O . LYS A 1 79 ? -23.605 -6.772 -61.159 1.00 93.69 79 LYS A O 1
ATOM 596 N N . LEU A 1 80 ? -23.356 -8.620 -59.892 1.00 93.25 80 LEU A N 1
ATOM 597 C CA . LEU A 1 80 ? -21.910 -8.767 -60.105 1.00 93.25 80 LEU A CA 1
ATOM 598 C C . LEU A 1 80 ? -21.588 -9.163 -61.554 1.00 93.25 80 LEU A C 1
ATOM 600 O O . LEU A 1 80 ? -20.674 -8.600 -62.148 1.00 93.25 80 LEU A O 1
ATOM 604 N N . ALA A 1 81 ? -22.386 -10.050 -62.156 1.00 92.81 81 ALA A N 1
ATOM 605 C CA . ALA A 1 81 ? -22.242 -10.468 -63.552 1.00 92.81 81 ALA A CA 1
ATOM 606 C C . ALA A 1 81 ? -22.460 -9.311 -64.543 1.00 92.81 81 ALA A C 1
ATOM 608 O O . ALA A 1 81 ? -21.925 -9.318 -65.649 1.00 92.81 81 ALA A O 1
ATOM 609 N N . GLY A 1 82 ? -23.228 -8.294 -64.141 1.00 92.50 82 GLY A N 1
ATOM 610 C CA . GLY A 1 82 ? -23.419 -7.063 -64.907 1.00 92.50 82 GLY A CA 1
ATOM 611 C C . GLY A 1 82 ? -22.195 -6.137 -64.949 1.00 92.50 82 GLY A C 1
ATOM 612 O O . GLY A 1 82 ? -22.247 -5.123 -65.643 1.00 92.50 82 GLY A O 1
ATOM 613 N N . ILE A 1 83 ? -21.114 -6.451 -64.223 1.00 92.06 83 ILE A N 1
ATOM 614 C CA . ILE A 1 83 ? -19.863 -5.683 -64.191 1.00 92.06 83 ILE A CA 1
ATOM 615 C C . ILE A 1 83 ? -18.829 -6.425 -65.059 1.00 92.06 83 ILE A C 1
ATOM 617 O O . ILE A 1 83 ? -18.294 -7.440 -64.610 1.00 92.06 83 ILE A O 1
ATOM 621 N N . PRO A 1 84 ? -18.506 -5.945 -66.280 1.00 85.06 84 PRO A N 1
ATOM 622 C CA . PRO A 1 84 ? -17.710 -6.715 -67.244 1.00 85.06 84 PRO A CA 1
ATOM 623 C C . PRO A 1 84 ? -16.372 -7.232 -66.699 1.00 85.06 84 PRO A C 1
ATOM 625 O O . PRO A 1 84 ? -16.047 -8.401 -66.880 1.00 85.06 84 PRO A O 1
ATOM 628 N N . GLY A 1 85 ? -15.638 -6.397 -65.955 1.00 87.56 85 GLY A N 1
ATOM 629 C CA . GLY A 1 85 ? -14.344 -6.784 -65.381 1.00 87.56 85 GLY A CA 1
ATOM 630 C C . GLY A 1 85 ? -14.429 -7.839 -64.272 1.00 87.56 85 GLY A C 1
ATOM 631 O O . GLY A 1 85 ? -13.443 -8.516 -64.009 1.00 87.56 85 GLY A O 1
ATOM 632 N N . TYR A 1 86 ? -15.586 -8.017 -63.626 1.00 91.25 86 TYR A N 1
ATOM 633 C CA . TYR A 1 86 ? -15.741 -9.030 -62.577 1.00 91.25 86 TYR A CA 1
ATOM 634 C C . TYR A 1 86 ? -15.920 -10.424 -63.163 1.00 91.25 86 TYR A C 1
ATOM 636 O O . TYR A 1 86 ? -15.376 -11.374 -62.616 1.00 91.25 86 TYR A O 1
ATOM 644 N N . VAL A 1 87 ? -16.609 -10.563 -64.296 1.00 90.56 87 VAL A N 1
ATOM 645 C CA . VAL A 1 87 ? -16.747 -11.870 -64.957 1.00 90.56 87 VAL A CA 1
ATOM 646 C C . VAL A 1 87 ? -15.369 -12.429 -65.329 1.00 90.56 87 VAL A C 1
ATOM 648 O O . VAL A 1 87 ? -15.080 -13.589 -65.048 1.00 90.56 87 VAL A O 1
ATOM 651 N N . GLU A 1 88 ? -14.496 -11.584 -65.883 1.00 90.12 88 GLU A N 1
ATOM 652 C CA . GLU A 1 88 ? -13.114 -11.952 -66.213 1.00 90.12 88 GLU A CA 1
ATOM 653 C C . GLU A 1 88 ? -12.271 -12.230 -64.959 1.00 90.12 88 GLU A C 1
ATOM 655 O O . GLU A 1 88 ? -11.579 -13.246 -64.897 1.00 90.12 88 GLU A O 1
ATOM 660 N N . ALA A 1 89 ? -12.357 -11.373 -63.935 1.00 88.81 89 ALA A N 1
ATOM 661 C CA . ALA A 1 89 ? -11.585 -11.534 -62.703 1.00 88.81 89 ALA A CA 1
ATOM 662 C C . ALA A 1 89 ? -11.961 -12.807 -61.927 1.00 88.81 89 ALA A C 1
ATOM 664 O O . ALA A 1 89 ? -11.075 -13.507 -61.445 1.00 88.81 89 ALA A O 1
ATOM 665 N N . PHE A 1 90 ? -13.252 -13.144 -61.841 1.00 92.00 90 PHE A N 1
ATOM 666 C CA . PHE A 1 90 ? -13.697 -14.377 -61.190 1.00 92.00 90 PHE A CA 1
ATOM 667 C C . PHE A 1 90 ? -13.300 -15.615 -61.995 1.00 92.00 90 PHE A C 1
ATOM 669 O O . PHE A 1 90 ? -12.841 -16.584 -61.402 1.00 92.00 90 PHE A O 1
ATOM 676 N N . ALA A 1 91 ? -13.388 -15.574 -63.330 1.00 90.81 91 ALA A N 1
ATOM 677 C CA . ALA A 1 91 ? -12.899 -16.668 -64.170 1.00 90.81 91 ALA A CA 1
ATOM 678 C C . ALA A 1 91 ? -11.388 -16.912 -64.000 1.00 90.81 91 ALA A C 1
ATOM 680 O O . ALA A 1 91 ? -10.946 -18.056 -64.023 1.00 90.81 91 ALA A O 1
ATOM 681 N N . ALA A 1 92 ? -10.599 -15.851 -63.799 1.00 89.31 92 ALA A N 1
ATOM 682 C CA . ALA A 1 92 ? -9.169 -15.964 -63.524 1.00 89.31 92 ALA A CA 1
ATOM 683 C C . ALA A 1 92 ? -8.863 -16.452 -62.095 1.00 89.31 92 ALA A C 1
ATOM 685 O O . ALA A 1 92 ? -7.904 -17.196 -61.902 1.00 89.31 92 ALA A O 1
ATOM 686 N N . ALA A 1 93 ? -9.652 -16.032 -61.101 1.00 86.44 93 ALA A N 1
ATOM 687 C CA . ALA A 1 93 ? -9.449 -16.389 -59.696 1.00 86.44 93 ALA A CA 1
ATOM 688 C C . ALA A 1 93 ? -9.903 -17.820 -59.358 1.00 86.44 93 ALA A C 1
ATOM 690 O O . ALA A 1 93 ? -9.311 -18.451 -58.485 1.00 86.44 93 ALA A O 1
ATOM 691 N N . PHE A 1 94 ? -10.912 -18.338 -60.065 1.00 90.06 94 PHE A N 1
ATOM 692 C CA . PHE A 1 94 ? -11.485 -19.672 -59.855 1.00 90.06 94 PHE A CA 1
ATOM 693 C C . PHE A 1 94 ? -11.505 -20.473 -61.174 1.00 90.06 94 PHE A C 1
ATOM 695 O O . PHE A 1 94 ? -12.578 -20.784 -61.692 1.00 90.06 94 PHE A O 1
ATOM 702 N N . PRO A 1 95 ? -10.332 -20.795 -61.760 1.00 88.88 95 PRO A N 1
ATOM 703 C CA . PRO A 1 95 ? -10.241 -21.418 -63.085 1.00 88.88 95 PRO A CA 1
ATOM 704 C C . PRO A 1 95 ? -10.740 -22.871 -63.122 1.00 88.88 95 PRO A C 1
ATOM 706 O O . PRO A 1 95 ? -11.040 -23.385 -64.199 1.00 88.88 95 PRO A O 1
ATOM 709 N N . ASP A 1 96 ? -10.817 -23.523 -61.959 1.00 88.81 96 ASP A N 1
ATOM 710 C CA . ASP A 1 96 ? -11.229 -24.921 -61.811 1.00 88.81 96 ASP A CA 1
ATOM 711 C C . ASP A 1 96 ? -12.745 -25.085 -61.567 1.00 88.81 96 ASP A C 1
ATOM 713 O O . ASP A 1 96 ? -13.255 -26.207 -61.605 1.00 88.81 96 ASP A O 1
ATOM 717 N N . ASP A 1 97 ? -13.477 -23.984 -61.355 1.00 88.38 97 ASP A N 1
ATOM 718 C CA . ASP A 1 97 ? -14.920 -24.005 -61.108 1.00 88.38 97 ASP A CA 1
ATOM 719 C C . ASP A 1 97 ? -15.716 -23.902 -62.417 1.00 88.38 97 ASP A C 1
ATOM 721 O O . ASP A 1 97 ? -15.501 -23.010 -63.237 1.00 88.38 97 ASP A O 1
ATOM 725 N N . GLU A 1 98 ? -16.717 -24.772 -62.595 1.00 86.81 98 GLU A N 1
ATOM 726 C CA . GLU A 1 98 ? -17.592 -24.757 -63.782 1.00 86.81 98 GLU A CA 1
ATOM 727 C C . GLU A 1 98 ? -18.376 -23.437 -63.910 1.00 86.81 98 GLU A C 1
ATOM 729 O O . GLU A 1 98 ? -18.675 -22.975 -65.011 1.00 86.81 98 GLU A O 1
ATOM 734 N N . THR A 1 99 ? -18.699 -22.804 -62.780 1.00 90.56 99 THR A N 1
ATOM 735 C CA . THR A 1 99 ? -19.277 -21.456 -62.716 1.00 90.56 99 THR A CA 1
ATOM 736 C C . THR A 1 99 ? -18.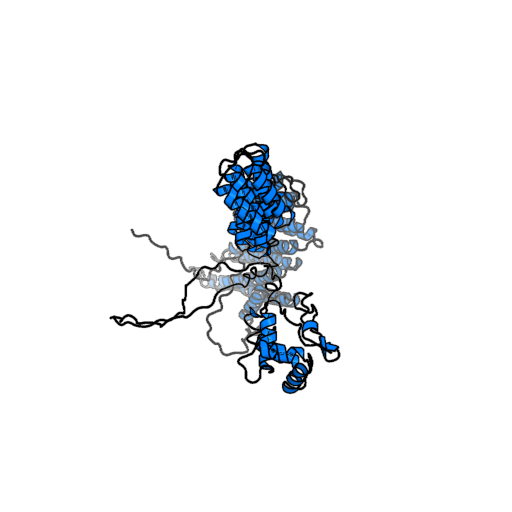460 -20.620 -61.730 1.00 90.56 99 THR A C 1
ATOM 738 O O . THR A 1 99 ? -18.724 -20.688 -60.537 1.00 90.56 99 THR A O 1
ATOM 741 N N . PRO A 1 100 ? -17.477 -19.826 -62.193 1.00 90.06 100 PRO A N 1
ATOM 742 C CA . PRO A 1 100 ? -16.569 -19.095 -61.301 1.00 90.06 100 PRO A CA 1
ATOM 743 C C . PRO A 1 100 ? -17.238 -17.999 -60.459 1.00 90.06 100 PRO A C 1
ATOM 745 O O . PRO A 1 100 ? -16.846 -17.754 -59.320 1.00 90.06 100 PRO A O 1
ATOM 748 N N . LEU A 1 101 ? -18.261 -17.328 -60.999 1.00 93.00 101 LEU A N 1
ATOM 749 C CA . LEU A 1 101 ? -18.986 -16.261 -60.304 1.00 93.00 101 LEU A CA 1
ATOM 750 C C . LEU A 1 101 ? -20.220 -16.826 -59.583 1.00 93.00 101 LEU A C 1
ATOM 752 O O . LEU A 1 101 ? -21.309 -16.896 -60.153 1.00 93.00 101 LEU A O 1
ATOM 756 N N . THR A 1 102 ? -20.046 -17.196 -58.318 1.00 94.50 102 THR A N 1
ATOM 757 C CA . THR A 1 102 ? -21.112 -17.648 -57.406 1.00 94.50 102 THR A CA 1
ATOM 758 C C . THR A 1 102 ? -21.176 -16.766 -56.161 1.00 94.50 102 THR A C 1
ATOM 760 O O . THR A 1 102 ? -20.291 -15.940 -55.921 1.00 94.50 102 THR A O 1
ATOM 763 N N . TYR A 1 103 ? -22.233 -16.925 -55.360 1.00 93.06 103 TYR A N 1
ATOM 764 C CA . TYR A 1 103 ? -22.362 -16.219 -54.083 1.00 93.06 103 TYR A CA 1
ATOM 765 C C . TYR A 1 103 ? -21.273 -16.651 -53.084 1.00 93.06 103 TYR A C 1
ATOM 767 O O . TYR A 1 103 ? -20.645 -15.804 -52.452 1.00 93.06 103 TYR A O 1
ATOM 775 N N . ASP A 1 104 ? -20.951 -17.946 -53.047 1.00 89.81 104 ASP A N 1
ATOM 776 C CA . ASP A 1 104 ? -19.871 -18.489 -52.215 1.00 89.81 104 ASP A CA 1
ATOM 777 C C . ASP A 1 104 ? -18.490 -18.007 -52.676 1.00 89.81 104 ASP A C 1
ATOM 779 O O . ASP A 1 104 ? -17.673 -17.594 -51.857 1.00 89.81 104 ASP A O 1
ATOM 783 N N . ASN A 1 105 ? -18.225 -17.957 -53.987 1.00 89.75 105 ASN A N 1
ATOM 784 C CA . ASN A 1 105 ? -16.949 -17.436 -54.486 1.00 89.75 105 ASN A CA 1
ATOM 785 C C . ASN A 1 105 ? -16.802 -15.930 -54.266 1.00 89.75 105 ASN A C 1
ATOM 787 O O . ASN A 1 105 ? -15.684 -15.445 -54.093 1.00 89.75 105 ASN A O 1
ATOM 791 N N . MET A 1 106 ? -17.906 -15.177 -54.219 1.00 93.38 106 MET A N 1
ATOM 792 C CA . MET A 1 106 ? -17.880 -13.785 -53.768 1.00 93.38 106 MET A CA 1
ATOM 793 C C . MET A 1 106 ? -17.451 -13.702 -52.297 1.00 93.38 106 MET A C 1
ATOM 795 O O . MET A 1 106 ? -16.591 -12.882 -51.977 1.00 93.38 106 MET A O 1
ATOM 799 N N . ALA A 1 107 ? -17.995 -14.551 -51.421 1.00 89.69 107 ALA A N 1
ATOM 800 C CA . ALA A 1 107 ? -17.555 -14.620 -50.031 1.00 89.69 107 ALA A CA 1
ATOM 801 C C . ALA A 1 107 ? -16.084 -15.040 -49.909 1.00 89.69 107 ALA A C 1
ATOM 803 O O . ALA A 1 107 ? -15.349 -14.388 -49.177 1.00 89.69 107 ALA A O 1
ATOM 804 N N . ASN A 1 108 ? -15.617 -16.019 -50.692 1.00 84.38 108 ASN A N 1
ATOM 805 C CA . ASN A 1 108 ? -14.202 -16.405 -50.767 1.00 84.38 108 ASN A CA 1
ATOM 806 C C . ASN A 1 108 ? -13.303 -15.243 -51.214 1.00 84.38 108 ASN A C 1
ATOM 808 O O . ASN A 1 108 ? -12.224 -15.049 -50.661 1.00 84.38 108 ASN A O 1
ATOM 812 N N . ALA A 1 109 ? -13.737 -14.447 -52.195 1.00 86.75 109 ALA A N 1
ATOM 813 C CA . ALA A 1 109 ? -12.986 -13.287 -52.670 1.00 86.75 109 ALA A CA 1
ATOM 814 C C . ALA A 1 109 ? -12.919 -12.164 -51.617 1.00 86.75 109 ALA A C 1
ATOM 816 O O . ALA A 1 109 ? -11.862 -11.559 -51.432 1.00 86.75 109 ALA A O 1
ATOM 817 N N . ILE A 1 110 ? -14.021 -11.903 -50.904 1.00 86.81 110 ILE A N 1
ATOM 818 C CA . ILE A 1 110 ? -14.062 -10.938 -49.793 1.00 86.81 110 ILE A CA 1
ATOM 819 C C . ILE A 1 110 ? -13.217 -11.441 -48.623 1.00 86.81 110 ILE A C 1
ATOM 821 O O . ILE A 1 110 ? -12.378 -10.704 -48.119 1.00 86.81 110 ILE A O 1
ATOM 825 N N . GLY A 1 111 ? -13.370 -12.705 -48.239 1.00 80.25 111 GLY A N 1
ATOM 826 C CA . GLY A 1 111 ? -12.580 -13.327 -47.187 1.00 80.25 111 GLY A CA 1
ATOM 827 C C . GLY A 1 111 ? -11.090 -13.296 -47.513 1.00 80.25 111 GLY A C 1
ATOM 828 O O . GLY A 1 111 ? -10.296 -12.895 -46.668 1.00 80.25 111 GLY A O 1
ATOM 829 N N . ALA A 1 112 ? -10.699 -13.601 -48.757 1.00 79.75 112 ALA A N 1
ATOM 830 C CA . ALA A 1 112 ? -9.324 -13.448 -49.234 1.00 79.75 112 ALA A CA 1
ATOM 831 C C . ALA A 1 112 ? -8.823 -12.003 -49.095 1.00 79.75 112 ALA A C 1
ATOM 833 O O . ALA A 1 112 ? -7.720 -11.797 -48.597 1.00 79.75 112 ALA A O 1
ATOM 834 N N . PHE A 1 113 ? -9.635 -11.005 -49.456 1.00 78.75 113 PHE A N 1
ATOM 835 C CA . PHE A 1 113 ? -9.313 -9.595 -49.229 1.00 78.75 113 PHE A CA 1
ATOM 836 C C . PHE A 1 113 ? -9.136 -9.269 -47.734 1.00 78.75 113 PHE A C 1
ATOM 838 O O . PHE A 1 113 ? -8.166 -8.616 -47.364 1.00 78.75 113 PHE A O 1
ATOM 845 N N . GLU A 1 114 ? -10.000 -9.779 -46.855 1.00 75.62 114 GLU A N 1
ATOM 846 C CA . GLU A 1 114 ? -9.910 -9.586 -45.398 1.00 75.62 114 GLU A CA 1
ATOM 847 C C . GLU A 1 114 ? -8.736 -10.347 -44.748 1.00 75.62 114 GLU A C 1
ATOM 849 O O . GLU A 1 114 ? -8.272 -9.983 -43.659 1.00 75.62 114 GLU A O 1
ATOM 854 N N . ARG A 1 115 ? -8.205 -11.383 -45.417 1.00 70.62 115 ARG A N 1
ATOM 855 C CA . ARG A 1 115 ? -6.937 -12.037 -45.045 1.00 70.62 115 ARG A CA 1
ATOM 856 C C . ARG A 1 115 ? -5.723 -11.214 -45.457 1.00 70.62 115 ARG A C 1
ATOM 858 O O . ARG A 1 115 ? -4.676 -11.313 -44.813 1.00 70.62 115 ARG A O 1
ATOM 865 N N . VAL A 1 116 ? -5.849 -10.404 -46.504 1.00 54.72 116 VAL A N 1
ATOM 866 C CA . VAL A 1 116 ? -4.792 -9.503 -46.961 1.00 54.72 116 VAL A CA 1
ATOM 867 C C . VAL A 1 116 ? -4.765 -8.281 -46.043 1.00 54.72 116 VAL A C 1
ATOM 869 O O . VAL A 1 116 ? -5.338 -7.229 -46.313 1.00 54.72 116 VAL A O 1
ATOM 872 N N . ARG A 1 117 ? -4.045 -8.404 -44.923 1.00 48.19 117 ARG A N 1
ATOM 873 C CA . ARG A 1 117 ? -3.462 -7.224 -44.278 1.00 48.19 117 ARG A CA 1
ATOM 874 C C . ARG A 1 117 ? -2.397 -6.658 -45.215 1.00 48.19 117 ARG A C 1
ATOM 876 O O . ARG A 1 117 ? -1.652 -7.434 -45.798 1.00 48.19 117 ARG A O 1
ATOM 883 N N . GLU A 1 118 ? -2.352 -5.331 -45.299 1.00 42.47 118 GLU A N 1
ATOM 884 C CA . GLU A 1 118 ? -1.289 -4.347 -45.619 1.00 42.47 118 GLU A CA 1
ATOM 885 C C . GLU A 1 118 ? 0.151 -4.806 -46.000 1.00 42.47 118 GLU A C 1
ATOM 887 O O . GLU A 1 118 ? 0.887 -4.039 -46.604 1.00 42.47 118 GLU A O 1
ATOM 892 N N . GLN A 1 119 ? 0.551 -6.058 -45.776 1.00 39.00 119 GLN A N 1
ATOM 893 C CA . GLN A 1 119 ? 1.779 -6.710 -46.253 1.00 39.00 119 GLN A CA 1
ATOM 894 C C . GLN A 1 119 ? 1.771 -7.144 -47.736 1.00 39.00 119 GLN A C 1
ATOM 896 O O . GLN A 1 119 ? 2.722 -7.775 -48.189 1.00 39.00 119 GLN A O 1
ATOM 901 N N . GLN A 1 120 ? 0.749 -6.799 -48.525 1.00 39.84 120 GLN A N 1
ATOM 902 C CA . GLN A 1 120 ? 0.776 -6.939 -49.995 1.00 39.84 120 GLN A CA 1
ATOM 903 C C . GLN A 1 120 ? 0.304 -5.676 -50.735 1.00 39.84 120 GLN A C 1
ATOM 905 O O . GLN A 1 120 ? -0.283 -5.745 -51.812 1.00 39.84 120 GLN A O 1
ATOM 910 N N . LEU A 1 121 ? 0.627 -4.504 -50.180 1.00 40.41 121 LEU A N 1
ATOM 911 C CA . LEU A 1 121 ? 0.796 -3.269 -50.961 1.00 40.41 121 LEU A CA 1
ATOM 912 C C . LEU A 1 121 ? 2.250 -2.764 -50.972 1.00 40.41 121 LEU A C 1
ATOM 914 O O . LEU A 1 121 ? 2.537 -1.743 -51.588 1.00 40.41 121 LEU A O 1
ATOM 918 N N . GLU A 1 122 ? 3.191 -3.529 -50.411 1.00 40.75 122 GLU A N 1
ATOM 919 C CA . GLU A 1 122 ? 4.632 -3.343 -50.614 1.00 40.75 122 GLU A CA 1
ATOM 920 C C . GLU A 1 122 ? 5.164 -4.384 -51.603 1.00 40.75 122 GLU A C 1
ATOM 922 O O . GLU A 1 122 ? 5.988 -5.242 -51.303 1.00 40.75 122 GLU A O 1
ATOM 927 N N . GLY A 1 123 ? 4.697 -4.290 -52.846 1.00 35.06 123 GLY A N 1
ATOM 928 C CA . GLY A 1 123 ? 5.304 -4.975 -53.985 1.00 35.06 123 GLY A CA 1
ATOM 929 C C . GLY A 1 123 ? 6.587 -4.285 -54.442 1.00 35.06 123 GLY A C 1
ATOM 930 O O . GLY A 1 123 ? 6.695 -4.008 -55.625 1.00 35.06 123 GLY A O 1
ATOM 931 N N . CYS A 1 124 ? 7.476 -3.968 -53.493 1.00 36.03 124 CYS A N 1
ATOM 932 C CA . CYS A 1 124 ? 8.913 -3.726 -53.639 1.00 36.03 124 CYS A CA 1
ATOM 933 C C . CYS A 1 124 ? 9.614 -3.962 -52.292 1.00 36.03 124 CYS A C 1
ATOM 935 O O . CYS A 1 124 ? 10.305 -3.104 -51.756 1.00 36.03 124 CYS A O 1
ATOM 937 N N . GLY A 1 125 ? 9.402 -5.146 -51.723 1.00 36.91 125 GLY A N 1
ATOM 938 C CA . GLY A 1 125 ? 10.059 -5.584 -50.503 1.00 36.91 125 GLY A CA 1
ATOM 939 C C . GLY A 1 125 ? 10.001 -7.101 -50.421 1.00 36.91 125 GLY A C 1
ATOM 940 O O . GLY A 1 125 ? 8.964 -7.664 -50.097 1.00 36.91 125 GLY A O 1
ATOM 941 N N . SER A 1 126 ? 11.130 -7.749 -50.707 1.00 33.38 126 SER A N 1
ATOM 942 C CA . SER A 1 126 ? 11.409 -9.189 -50.568 1.00 33.38 126 SER A CA 1
ATOM 943 C C . SER A 1 126 ? 10.884 -10.144 -51.662 1.00 33.38 126 SER A C 1
ATOM 945 O O . SER A 1 126 ? 9.783 -10.684 -51.607 1.00 33.38 126 SER A O 1
ATOM 947 N N . ALA A 1 127 ? 11.762 -10.456 -52.625 1.00 30.00 127 ALA A N 1
ATOM 948 C CA . ALA A 1 127 ? 11.750 -11.738 -53.332 1.00 30.00 127 ALA A CA 1
ATOM 949 C C . ALA A 1 127 ? 12.644 -12.759 -52.584 1.00 30.00 127 ALA A C 1
ATOM 951 O O . ALA A 1 127 ? 13.619 -12.365 -51.937 1.00 30.00 127 ALA A O 1
ATOM 952 N N . PRO A 1 128 ? 12.325 -14.066 -52.641 1.00 35.28 128 PRO A N 1
ATOM 953 C CA . PRO A 1 128 ? 12.826 -15.070 -51.709 1.00 35.28 128 PRO A CA 1
ATOM 954 C C . PRO A 1 128 ? 14.190 -15.643 -52.112 1.00 35.28 128 PRO A C 1
ATOM 956 O O . PRO A 1 128 ? 14.481 -15.881 -53.286 1.00 35.28 128 PRO A O 1
ATOM 959 N N . THR A 1 129 ? 15.007 -15.965 -51.110 1.00 29.58 129 THR A N 1
ATOM 960 C CA . THR A 1 129 ? 16.182 -16.822 -51.264 1.00 29.58 129 THR A CA 1
ATOM 961 C C . THR A 1 129 ? 15.755 -18.240 -51.637 1.00 29.58 129 THR A C 1
ATOM 963 O O . THR A 1 129 ? 15.011 -18.916 -50.926 1.00 29.58 129 THR A O 1
ATOM 966 N N . ALA A 1 130 ? 16.267 -18.720 -52.766 1.00 30.02 130 ALA A N 1
ATOM 967 C CA . ALA A 1 130 ? 16.215 -20.124 -53.123 1.00 30.02 130 ALA A CA 1
ATOM 968 C C . ALA A 1 130 ? 17.130 -20.930 -52.183 1.00 30.02 130 ALA A C 1
ATOM 970 O O . ALA A 1 130 ? 18.352 -20.902 -52.309 1.00 30.02 130 ALA A O 1
ATOM 971 N N . ALA A 1 131 ? 16.532 -21.701 -51.278 1.00 30.05 131 ALA A N 1
ATOM 972 C CA . ALA A 1 131 ? 17.128 -22.921 -50.751 1.00 30.05 131 ALA A CA 1
ATOM 973 C C . ALA A 1 131 ? 16.158 -24.065 -51.053 1.00 30.05 131 ALA A C 1
ATOM 975 O O . ALA A 1 131 ? 15.026 -24.100 -50.573 1.00 30.05 131 ALA A O 1
ATOM 976 N N . GLY A 1 132 ? 16.591 -24.962 -51.934 1.00 28.16 132 GLY A N 1
ATOM 977 C CA . GLY A 1 132 ? 15.797 -26.092 -52.377 1.00 28.16 132 GLY A CA 1
ATOM 978 C C . GLY A 1 132 ? 15.497 -27.098 -51.266 1.00 28.16 132 GLY A C 1
ATOM 979 O O . GLY A 1 132 ? 16.274 -27.294 -50.337 1.00 28.16 132 GLY A O 1
ATOM 980 N N . GLY A 1 133 ? 14.386 -27.807 -51.464 1.00 31.34 133 GLY A N 1
ATOM 981 C CA . GLY A 1 133 ? 14.272 -29.226 -51.132 1.00 31.34 133 GLY A CA 1
ATOM 982 C C . GLY A 1 133 ? 14.108 -29.569 -49.654 1.00 31.34 133 GLY A C 1
ATOM 983 O O . GLY A 1 133 ? 15.052 -29.983 -48.992 1.00 31.34 133 GLY A O 1
ATOM 984 N N . GLY A 1 134 ? 12.864 -29.546 -49.176 1.00 25.52 134 GLY A N 1
ATOM 985 C CA . GLY A 1 134 ? 12.513 -30.083 -47.864 1.00 25.52 134 GLY A CA 1
ATOM 986 C C . GLY A 1 134 ? 11.025 -30.364 -47.713 1.00 25.52 134 GLY A C 1
ATOM 987 O O . GLY A 1 134 ? 10.365 -29.770 -46.869 1.00 25.52 134 GLY A O 1
ATOM 988 N N . ALA A 1 135 ? 10.478 -31.272 -48.523 1.00 30.16 135 ALA A N 1
ATOM 989 C CA . ALA A 1 135 ? 9.145 -31.816 -48.295 1.00 30.16 135 ALA A CA 1
ATOM 990 C C . ALA A 1 135 ? 9.067 -32.492 -46.911 1.00 30.16 135 ALA A C 1
ATOM 992 O O . ALA A 1 135 ? 9.783 -33.459 -46.646 1.00 30.16 135 ALA A O 1
ATOM 993 N N . ARG A 1 136 ? 8.156 -32.036 -46.045 1.00 27.67 136 ARG A N 1
ATOM 994 C CA . ARG A 1 136 ? 7.638 -32.821 -44.913 1.00 27.67 136 ARG A CA 1
ATOM 995 C C . ARG A 1 136 ? 6.138 -32.589 -44.746 1.00 27.67 136 ARG A C 1
ATOM 997 O O . ARG A 1 136 ? 5.693 -31.795 -43.924 1.00 27.67 136 ARG A O 1
ATOM 1004 N N . GLN A 1 137 ? 5.358 -33.373 -45.486 1.00 32.62 137 GLN A N 1
ATOM 1005 C CA . GLN A 1 137 ? 4.036 -33.788 -45.028 1.00 32.62 137 GLN A CA 1
ATOM 1006 C C . GLN A 1 137 ? 4.196 -34.754 -43.847 1.00 32.62 137 GLN A C 1
ATOM 1008 O O . GLN A 1 137 ? 5.022 -35.668 -43.857 1.00 32.62 137 GLN A O 1
ATOM 1013 N N . ARG A 1 138 ? 3.375 -34.555 -42.818 1.00 28.44 138 ARG A N 1
ATOM 1014 C CA . ARG A 1 138 ? 3.153 -35.524 -41.744 1.00 28.44 138 ARG A CA 1
ATOM 1015 C C . ARG A 1 138 ? 2.438 -36.756 -42.311 1.00 28.44 138 ARG A C 1
ATOM 1017 O O . ARG A 1 138 ? 1.394 -36.584 -42.929 1.00 28.44 138 ARG A O 1
ATOM 1024 N N . ARG A 1 139 ? 2.874 -37.970 -41.949 1.00 29.47 139 ARG A N 1
ATOM 1025 C CA . ARG A 1 139 ? 2.037 -38.970 -41.244 1.00 29.47 139 ARG A CA 1
ATOM 1026 C C . ARG A 1 139 ? 2.805 -40.249 -40.882 1.00 29.47 139 ARG A C 1
ATOM 1028 O O . ARG A 1 139 ? 3.725 -40.678 -41.563 1.00 29.47 139 ARG A O 1
ATOM 1035 N N . ARG A 1 140 ? 2.382 -40.810 -39.747 1.00 27.84 140 ARG A N 1
ATOM 1036 C CA . ARG A 1 140 ? 2.740 -42.107 -39.156 1.00 27.84 140 ARG A CA 1
ATOM 1037 C C . ARG A 1 140 ? 2.496 -43.275 -40.123 1.00 27.84 140 ARG A C 1
ATOM 1039 O O . ARG A 1 140 ? 1.467 -43.276 -40.787 1.00 27.84 140 ARG A O 1
ATOM 1046 N N . GLY A 1 141 ? 3.305 -44.334 -40.000 1.00 27.19 141 GLY A N 1
ATOM 1047 C CA . GLY A 1 141 ? 2.803 -45.712 -40.106 1.00 27.19 141 GLY A CA 1
ATOM 1048 C C . GLY A 1 141 ? 3.611 -46.703 -40.954 1.00 27.19 141 GLY A C 1
ATOM 1049 O O . GLY A 1 141 ? 3.403 -46.780 -42.150 1.00 27.19 141 GLY A O 1
ATOM 1050 N N . GLN A 1 142 ? 4.400 -47.533 -40.260 1.00 30.20 142 GLN A N 1
ATOM 1051 C CA . GLN A 1 142 ? 4.645 -48.971 -40.506 1.00 30.20 142 GLN A CA 1
ATOM 1052 C C . GLN A 1 142 ? 5.513 -49.450 -41.700 1.00 30.20 142 GLN A C 1
ATOM 1054 O O . GLN A 1 142 ? 5.108 -49.487 -42.850 1.00 30.20 142 GLN A O 1
ATOM 1059 N N . ALA A 1 143 ? 6.715 -49.900 -41.309 1.00 29.53 143 ALA A N 1
ATOM 1060 C CA . ALA A 1 143 ? 7.519 -51.060 -41.728 1.00 29.53 143 ALA A CA 1
ATOM 1061 C C . ALA A 1 143 ? 7.208 -51.838 -43.031 1.00 29.53 143 ALA A C 1
ATOM 1063 O O . ALA A 1 143 ? 6.169 -52.479 -43.127 1.00 29.53 143 ALA A O 1
ATOM 1064 N N . ALA A 1 144 ? 8.227 -51.972 -43.899 1.00 28.41 144 ALA A N 1
ATOM 1065 C CA . ALA A 1 144 ? 8.797 -53.253 -44.367 1.00 28.41 144 ALA A CA 1
ATOM 1066 C C . ALA A 1 144 ? 10.056 -53.026 -45.245 1.00 28.41 144 ALA A C 1
ATOM 1068 O O . ALA A 1 144 ? 10.229 -51.979 -45.857 1.00 28.41 144 ALA A O 1
ATOM 1069 N N . THR A 1 145 ? 10.949 -54.014 -45.235 1.00 28.92 145 THR A N 1
ATOM 1070 C CA . THR A 1 145 ? 12.329 -54.103 -45.763 1.00 28.92 145 THR A CA 1
ATOM 1071 C C . THR A 1 145 ? 12.449 -54.289 -47.302 1.00 28.92 145 THR A C 1
ATOM 1073 O O . THR A 1 145 ? 11.432 -54.449 -47.970 1.00 28.92 145 THR A O 1
ATOM 1076 N N . PRO A 1 146 ? 13.675 -54.229 -47.889 1.00 37.59 146 PRO A N 1
ATOM 1077 C CA . PRO A 1 146 ? 13.938 -53.713 -49.245 1.00 37.59 146 PRO A CA 1
ATOM 1078 C C . PRO A 1 146 ? 14.151 -54.804 -50.314 1.00 37.59 146 PRO A C 1
ATOM 1080 O O . PRO A 1 146 ? 14.216 -55.979 -49.965 1.00 37.59 146 PRO A O 1
ATOM 1083 N N . THR A 1 147 ? 14.291 -54.422 -51.599 1.00 27.81 147 THR A N 1
ATOM 1084 C CA . THR A 1 147 ? 15.412 -54.650 -52.577 1.00 27.81 147 THR A CA 1
ATOM 1085 C C . THR A 1 147 ? 14.894 -54.407 -54.038 1.00 27.81 147 THR A C 1
ATOM 1087 O O . THR A 1 147 ? 13.699 -54.186 -54.204 1.00 27.81 147 THR A O 1
ATOM 1090 N N . PRO A 1 148 ? 15.726 -54.408 -55.108 1.00 31.23 148 PRO A N 1
ATOM 1091 C CA . PRO A 1 148 ? 16.345 -53.250 -55.765 1.00 31.23 148 PRO A CA 1
ATOM 1092 C C . PRO A 1 148 ? 15.772 -52.894 -57.163 1.00 31.23 148 PRO A C 1
ATOM 1094 O O . PRO A 1 148 ? 14.973 -53.619 -57.749 1.00 31.23 148 PRO A O 1
ATOM 1097 N N . ALA A 1 149 ? 16.260 -51.772 -57.703 1.00 33.72 149 ALA A N 1
ATOM 1098 C CA . ALA A 1 149 ? 16.036 -51.261 -59.060 1.00 33.72 149 ALA A CA 1
ATOM 1099 C C . ALA A 1 149 ? 16.439 -52.230 -60.194 1.00 33.72 149 ALA A C 1
ATOM 1101 O O . ALA A 1 149 ? 17.269 -53.121 -59.995 1.00 33.72 149 ALA A O 1
ATOM 1102 N N . PRO A 1 150 ? 15.989 -51.930 -61.427 1.00 30.27 150 PRO A N 1
ATOM 1103 C CA . PRO A 1 150 ? 16.951 -51.846 -62.519 1.00 30.27 150 PRO A CA 1
ATOM 1104 C C . PRO A 1 150 ? 16.867 -50.538 -63.326 1.00 30.27 150 PRO A C 1
ATOM 1106 O O . PRO A 1 150 ? 15.860 -49.839 -63.384 1.00 30.27 150 PRO A O 1
ATOM 1109 N N . THR A 1 151 ? 18.026 -50.249 -63.902 1.00 28.48 151 THR A N 1
ATOM 1110 C CA . THR A 1 151 ? 18.534 -49.089 -64.637 1.00 28.48 151 THR A CA 1
ATOM 1111 C C . THR A 1 151 ? 18.044 -49.020 -66.113 1.00 28.48 151 THR A C 1
ATOM 1113 O O . THR A 1 151 ? 17.260 -49.870 -66.531 1.00 28.48 151 THR A O 1
ATOM 1116 N N . PRO A 1 152 ? 18.447 -47.992 -66.899 1.00 51.91 152 PRO A N 1
ATOM 1117 C CA . PRO A 1 152 ? 17.633 -47.274 -67.887 1.00 51.91 152 PRO A CA 1
ATOM 1118 C C . PRO A 1 152 ? 17.928 -47.684 -69.336 1.00 51.91 152 PRO A C 1
ATOM 1120 O O . PRO A 1 152 ? 18.886 -48.415 -69.582 1.00 51.91 152 PRO A O 1
ATOM 1123 N N . THR A 1 153 ? 17.189 -47.141 -70.314 1.00 28.52 153 THR A N 1
ATOM 1124 C CA . THR A 1 153 ? 17.661 -46.947 -71.710 1.00 28.52 153 THR A CA 1
ATOM 1125 C C . THR A 1 153 ? 16.692 -46.050 -72.522 1.00 28.52 153 THR A C 1
ATOM 1127 O O . THR A 1 153 ? 15.617 -45.744 -72.013 1.00 28.52 153 THR A O 1
ATOM 1130 N N . PRO A 1 154 ? 17.068 -45.520 -73.706 1.00 33.47 154 PRO A N 1
ATOM 1131 C CA . PRO A 1 154 ? 17.444 -44.117 -73.869 1.00 33.47 154 PRO A CA 1
ATOM 1132 C C . PRO A 1 154 ? 16.547 -43.350 -74.864 1.00 33.47 154 PRO A C 1
ATOM 1134 O O . PRO A 1 154 ? 15.711 -43.919 -75.562 1.00 33.47 154 PRO A O 1
ATOM 1137 N N . ALA A 1 155 ? 16.769 -42.039 -74.951 1.00 36.31 155 ALA A N 1
ATOM 1138 C CA . ALA A 1 155 ? 16.301 -41.206 -76.057 1.00 36.31 155 ALA A CA 1
ATOM 1139 C C . ALA A 1 155 ? 16.890 -41.660 -77.409 1.00 36.31 155 ALA A C 1
ATOM 1141 O O . ALA A 1 155 ? 17.960 -42.277 -77.431 1.00 36.31 155 ALA A O 1
ATOM 1142 N N . PRO A 1 156 ? 16.276 -41.237 -78.527 1.00 37.75 156 PRO A N 1
ATOM 1143 C CA . PRO A 1 156 ? 17.040 -40.938 -79.724 1.00 37.75 156 PRO A CA 1
ATOM 1144 C C . PRO A 1 156 ? 16.851 -39.484 -80.181 1.00 37.75 156 PRO A C 1
ATOM 1146 O O . PRO A 1 156 ? 15.742 -39.005 -80.402 1.00 37.75 156 PRO A O 1
ATOM 1149 N N . ASP A 1 157 ? 18.007 -38.840 -80.300 1.00 29.08 157 ASP A N 1
ATOM 1150 C CA . ASP A 1 157 ? 18.508 -38.082 -81.443 1.00 29.08 157 ASP A CA 1
ATOM 1151 C C . ASP A 1 157 ? 17.745 -36.877 -82.007 1.00 29.08 157 ASP A C 1
ATOM 1153 O O . ASP A 1 157 ? 16.683 -36.937 -82.624 1.00 29.08 157 ASP A O 1
ATOM 1157 N N . ALA A 1 158 ? 18.466 -35.767 -81.867 1.00 32.38 158 ALA A N 1
ATOM 1158 C CA . ALA A 1 158 ? 18.325 -34.492 -82.529 1.00 32.38 158 ALA A CA 1
ATOM 1159 C C . ALA A 1 158 ? 18.596 -34.552 -84.042 1.00 32.38 158 ALA A C 1
ATOM 1161 O O . ALA A 1 158 ? 19.378 -35.368 -84.531 1.00 32.38 158 ALA A O 1
ATOM 1162 N N . ALA A 1 159 ? 18.096 -33.537 -84.749 1.00 30.25 159 ALA A N 1
ATOM 1163 C CA . ALA A 1 159 ? 18.842 -32.915 -85.838 1.00 30.25 159 ALA A CA 1
ATOM 1164 C C . ALA A 1 159 ? 18.627 -31.383 -85.828 1.00 30.25 159 ALA A C 1
ATOM 1166 O O . ALA A 1 159 ? 17.585 -30.929 -85.354 1.00 30.25 159 ALA A O 1
ATOM 1167 N N . PRO A 1 160 ? 19.605 -30.585 -86.301 1.00 41.72 160 PRO A N 1
ATOM 1168 C CA . PRO A 1 160 ? 19.807 -29.203 -85.866 1.00 41.72 160 PRO A CA 1
ATOM 1169 C C . PRO A 1 160 ? 19.536 -28.159 -86.964 1.00 41.72 160 PRO A C 1
ATOM 1171 O O . PRO A 1 160 ? 19.644 -28.451 -88.153 1.00 41.72 160 PRO A O 1
ATOM 1174 N N . ALA A 1 161 ? 19.302 -26.907 -86.565 1.00 28.50 161 ALA A N 1
ATOM 1175 C CA . ALA A 1 161 ? 19.573 -25.727 -87.389 1.00 28.50 161 ALA A CA 1
ATOM 1176 C C . ALA A 1 161 ? 19.850 -24.513 -86.484 1.00 28.50 161 ALA A C 1
ATOM 1178 O O . ALA A 1 161 ? 19.188 -24.330 -85.467 1.00 28.50 161 ALA A O 1
ATOM 1179 N N . ALA A 1 162 ? 20.892 -23.764 -86.839 1.00 29.98 162 ALA A N 1
ATOM 1180 C CA . ALA A 1 162 ? 21.546 -22.704 -86.069 1.00 29.98 162 ALA A CA 1
ATOM 1181 C C . ALA A 1 162 ? 20.901 -21.306 -86.295 1.00 29.98 162 ALA A C 1
ATOM 1183 O O . ALA A 1 162 ? 19.791 -21.245 -86.818 1.00 29.98 162 ALA A O 1
ATOM 1184 N N . PRO A 1 163 ? 21.583 -20.196 -85.953 1.00 47.94 163 PRO A N 1
ATOM 1185 C CA . PRO A 1 163 ? 21.439 -19.406 -84.733 1.00 47.94 163 PRO A CA 1
ATOM 1186 C C . PRO A 1 163 ? 20.803 -18.027 -85.029 1.00 47.94 163 PRO A C 1
ATOM 1188 O O . PRO A 1 163 ? 20.321 -17.791 -86.130 1.00 47.94 163 PRO A O 1
ATOM 1191 N N . ASP A 1 164 ? 20.855 -17.131 -84.043 1.00 34.28 164 ASP A N 1
ATOM 1192 C CA . ASP A 1 164 ? 20.532 -15.695 -84.107 1.00 34.28 164 ASP A CA 1
ATOM 1193 C C . ASP A 1 164 ? 19.128 -15.332 -83.605 1.00 34.28 164 ASP A C 1
ATOM 1195 O O . ASP A 1 164 ? 18.168 -15.129 -84.344 1.00 34.28 164 ASP A O 1
ATOM 1199 N N . GLY A 1 165 ? 19.050 -15.197 -82.285 1.00 28.44 165 GLY A N 1
ATOM 1200 C CA . GLY A 1 165 ? 18.026 -14.440 -81.585 1.00 28.44 165 GLY A CA 1
ATOM 1201 C C . GLY A 1 165 ? 18.645 -13.989 -80.274 1.00 28.44 165 GLY A C 1
ATOM 1202 O O . GLY A 1 165 ? 18.968 -14.823 -79.433 1.00 28.44 165 GLY A O 1
ATOM 1203 N N . GLU A 1 166 ? 18.923 -12.693 -80.173 1.00 32.09 166 GLU A N 1
ATOM 1204 C CA . GLU A 1 166 ? 19.462 -12.025 -78.992 1.00 32.09 166 GLU A CA 1
ATOM 1205 C C . GLU A 1 166 ? 18.765 -12.540 -77.728 1.00 32.09 166 GLU A C 1
ATOM 1207 O O . GLU A 1 166 ? 17.538 -12.577 -77.659 1.00 32.09 166 GLU A O 1
ATOM 1212 N N . ALA A 1 167 ? 19.548 -12.971 -76.738 1.00 30.59 167 ALA A N 1
ATOM 1213 C CA . ALA A 1 167 ? 19.006 -13.272 -75.425 1.00 30.59 167 ALA A CA 1
ATOM 1214 C C . ALA A 1 167 ? 18.357 -11.991 -74.886 1.00 30.59 167 ALA A C 1
ATOM 1216 O O . ALA A 1 167 ? 19.060 -11.018 -74.600 1.00 30.59 167 ALA A O 1
ATOM 1217 N N . GLU A 1 168 ? 17.026 -11.984 -74.786 1.00 33.75 168 GLU A N 1
ATOM 1218 C CA . GLU A 1 168 ? 16.292 -10.951 -74.065 1.00 33.75 168 GLU A CA 1
ATOM 1219 C C . GLU A 1 168 ? 16.909 -10.816 -72.671 1.00 33.75 168 GLU A C 1
ATOM 1221 O O . GLU A 1 168 ? 17.042 -11.789 -71.922 1.00 33.75 168 GLU A O 1
ATOM 1226 N N . ALA A 1 169 ? 17.351 -9.597 -72.354 1.00 33.09 169 ALA A N 1
ATOM 1227 C CA . ALA A 1 169 ? 17.809 -9.248 -71.022 1.00 33.09 169 ALA A CA 1
ATOM 1228 C C . ALA A 1 169 ? 16.708 -9.611 -70.008 1.00 33.09 169 ALA A C 1
ATOM 1230 O O . ALA A 1 169 ? 15.529 -9.394 -70.301 1.00 33.09 169 ALA A O 1
ATOM 1231 N N . PRO A 1 170 ? 17.054 -10.156 -68.827 1.00 37.56 170 PRO A N 1
ATOM 1232 C CA . PRO A 1 170 ? 16.046 -10.490 -67.834 1.00 37.56 170 PRO A CA 1
ATOM 1233 C C . PRO A 1 170 ? 15.267 -9.224 -67.469 1.00 37.56 170 PRO A C 1
ATOM 1235 O O . PRO A 1 170 ? 15.868 -8.164 -67.272 1.00 37.56 170 PRO A O 1
ATOM 1238 N N . ALA A 1 171 ? 13.940 -9.358 -67.418 1.00 40.25 171 ALA A N 1
ATOM 1239 C CA . ALA A 1 171 ? 13.016 -8.285 -67.082 1.00 40.25 171 ALA A CA 1
ATOM 1240 C C . ALA A 1 171 ? 13.486 -7.537 -65.824 1.00 40.25 171 ALA A C 1
ATOM 1242 O O . ALA A 1 171 ? 13.873 -8.155 -64.828 1.00 40.25 171 ALA A O 1
ATOM 1243 N N . GLU A 1 172 ? 13.501 -6.208 -65.919 1.00 44.16 172 GLU A N 1
ATOM 1244 C CA . GLU A 1 172 ? 13.927 -5.304 -64.856 1.00 44.16 172 GLU A CA 1
ATOM 1245 C C . GLU A 1 172 ? 13.124 -5.585 -63.581 1.00 44.16 172 GLU A C 1
ATOM 1247 O O . GLU A 1 172 ? 11.897 -5.572 -63.615 1.00 44.16 172 GLU A O 1
ATOM 1252 N N . ASP A 1 173 ? 13.821 -5.842 -62.470 1.00 42.88 173 ASP A N 1
ATOM 1253 C CA . ASP A 1 173 ? 13.228 -5.831 -61.134 1.00 42.88 173 ASP A CA 1
ATOM 1254 C C . ASP A 1 173 ? 12.994 -4.362 -60.745 1.00 42.88 173 ASP A C 1
ATOM 1256 O O . ASP A 1 173 ? 13.969 -3.668 -60.414 1.00 42.88 173 ASP A O 1
ATOM 1260 N N . PRO A 1 174 ? 11.746 -3.857 -60.786 1.00 41.44 174 PRO A N 1
ATOM 1261 C CA . PRO A 1 174 ? 11.449 -2.447 -60.547 1.00 41.44 174 PRO A CA 1
ATOM 1262 C C . PRO A 1 174 ? 11.708 -2.030 -59.092 1.00 41.44 174 PRO A C 1
ATOM 1264 O O . PRO A 1 174 ? 11.611 -0.848 -58.766 1.00 41.44 174 PRO A O 1
ATOM 1267 N N . CYS A 1 175 ? 12.029 -2.990 -58.221 1.00 37.03 175 CYS A N 1
ATOM 1268 C CA . CYS A 1 175 ? 12.047 -2.837 -56.775 1.00 37.03 175 CYS A CA 1
ATOM 1269 C C . CYS A 1 175 ? 13.430 -2.760 -56.147 1.00 37.03 175 CYS A C 1
ATOM 1271 O O . CYS A 1 175 ? 13.547 -2.442 -54.967 1.00 37.03 175 CYS A O 1
ATOM 1273 N N . SER A 1 176 ? 14.486 -3.008 -56.919 1.00 49.41 176 SER A N 1
ATOM 1274 C CA . SER A 1 176 ? 15.855 -2.979 -56.400 1.00 49.41 176 SER A CA 1
ATOM 1275 C C . SER A 1 176 ? 16.405 -1.560 -56.200 1.00 49.41 176 SER A C 1
ATOM 1277 O O . SER A 1 176 ? 17.416 -1.385 -55.526 1.00 49.41 176 SER A O 1
ATOM 1279 N N . GLY A 1 177 ? 15.800 -0.544 -56.835 1.00 54.94 177 GLY A N 1
ATOM 1280 C CA . GLY A 1 177 ? 16.397 0.794 -56.971 1.00 54.94 177 GLY A CA 1
ATOM 1281 C C . GLY A 1 177 ? 17.739 0.801 -57.731 1.00 54.94 177 GLY A C 1
ATOM 1282 O O . GLY A 1 177 ? 18.351 1.856 -57.904 1.00 54.94 177 GLY A O 1
ATOM 1283 N N . GLU A 1 178 ? 18.194 -0.364 -58.200 1.00 56.91 178 GLU A N 1
ATOM 1284 C CA . GLU A 1 178 ? 19.457 -0.612 -58.878 1.00 56.91 178 GLU A CA 1
ATOM 1285 C C . GLU A 1 178 ? 19.196 -0.742 -60.383 1.00 56.91 178 GLU A C 1
ATOM 1287 O O . GLU A 1 178 ? 18.462 -1.619 -60.839 1.00 56.91 178 GLU A O 1
ATOM 1292 N N . THR A 1 179 ? 19.801 0.131 -61.191 1.00 62.91 179 THR A N 1
ATOM 1293 C CA . THR A 1 179 ? 19.664 0.039 -62.649 1.00 62.91 179 THR A CA 1
ATOM 1294 C C . THR A 1 179 ? 20.499 -1.118 -63.202 1.00 62.91 179 THR A C 1
ATOM 1296 O O . THR A 1 179 ? 21.508 -1.521 -62.619 1.00 62.91 179 THR A O 1
ATOM 1299 N N . SER A 1 180 ? 20.156 -1.617 -64.395 1.00 64.62 180 SER A N 1
ATOM 1300 C CA . SER A 1 180 ? 20.986 -2.616 -65.096 1.00 64.62 180 SER A CA 1
ATOM 1301 C C . SER A 1 180 ? 22.446 -2.159 -65.259 1.00 64.62 180 SER A C 1
ATOM 1303 O O . SER A 1 180 ? 23.368 -2.974 -65.187 1.00 64.62 180 SER A O 1
ATOM 1305 N N . ASN A 1 181 ? 22.672 -0.852 -65.433 1.00 61.59 181 ASN A N 1
ATOM 1306 C CA . ASN A 1 181 ? 24.015 -0.283 -65.512 1.00 61.59 181 ASN A CA 1
ATOM 1307 C C . ASN A 1 181 ? 24.742 -0.320 -64.164 1.00 61.59 181 ASN A C 1
ATOM 1309 O O . ASN A 1 181 ? 25.933 -0.612 -64.149 1.00 61.59 181 ASN A O 1
ATOM 1313 N N . ASP A 1 182 ? 24.046 -0.076 -63.053 1.00 62.88 182 ASP A N 1
ATOM 1314 C CA . ASP A 1 182 ? 24.640 -0.149 -61.714 1.00 62.88 182 ASP A CA 1
ATOM 1315 C C . ASP A 1 182 ? 25.071 -1.571 -61.381 1.00 62.88 182 ASP A C 1
ATOM 1317 O O . ASP A 1 182 ? 26.185 -1.764 -60.908 1.00 62.88 182 ASP A O 1
ATOM 1321 N N . ARG A 1 183 ? 24.245 -2.567 -61.724 1.00 69.69 183 ARG A N 1
ATOM 1322 C CA . ARG A 1 183 ? 24.582 -3.980 -61.530 1.00 69.69 183 ARG A CA 1
ATOM 1323 C C . ARG A 1 183 ? 25.803 -4.389 -62.346 1.00 69.69 183 ARG A C 1
ATOM 1325 O O . ARG A 1 183 ? 26.751 -4.936 -61.796 1.00 69.69 183 ARG A O 1
ATOM 1332 N N . LYS A 1 184 ? 25.826 -4.054 -63.642 1.00 68.31 184 LYS A N 1
ATOM 1333 C CA . LYS A 1 184 ? 26.984 -4.314 -64.519 1.00 68.31 184 LYS A CA 1
ATOM 1334 C C . LYS A 1 184 ? 28.246 -3.616 -64.016 1.00 68.31 184 LYS A C 1
ATOM 1336 O O . LYS A 1 184 ? 29.336 -4.174 -64.096 1.00 68.31 184 LYS A O 1
ATOM 1341 N N . PHE A 1 185 ? 28.112 -2.396 -63.503 1.00 67.56 185 PHE A N 1
ATOM 1342 C CA . PHE A 1 185 ? 29.235 -1.650 -62.948 1.00 67.56 185 PHE A CA 1
ATOM 1343 C C . PHE A 1 185 ? 29.699 -2.231 -61.601 1.00 67.56 185 PHE A C 1
ATOM 1345 O O . PHE A 1 185 ? 30.899 -2.341 -61.369 1.00 67.56 185 PHE A O 1
ATOM 1352 N N . GLY A 1 186 ? 28.777 -2.687 -60.750 1.00 71.25 186 GLY A N 1
ATOM 1353 C CA . GLY A 1 186 ? 29.068 -3.418 -59.517 1.00 71.25 186 GLY A CA 1
ATOM 1354 C C . GLY A 1 186 ? 29.771 -4.754 -59.774 1.00 71.25 186 GLY A C 1
ATOM 1355 O O . GLY A 1 186 ? 30.767 -5.049 -59.119 1.00 71.25 186 GLY A O 1
ATOM 1356 N N . GLU A 1 187 ? 29.324 -5.522 -60.770 1.00 76.31 187 GLU A N 1
ATOM 1357 C CA . GLU A 1 187 ? 29.984 -6.748 -61.244 1.00 76.31 187 GLU A CA 1
ATOM 1358 C C . GLU A 1 187 ? 31.392 -6.459 -61.786 1.00 76.31 187 GLU A C 1
ATOM 1360 O O . GLU A 1 187 ? 32.341 -7.174 -61.462 1.00 76.31 187 GLU A O 1
ATOM 1365 N N . ALA A 1 188 ? 31.554 -5.377 -62.556 1.00 74.00 188 ALA A N 1
ATOM 1366 C CA . ALA A 1 188 ? 32.856 -4.950 -63.059 1.00 74.00 188 ALA A CA 1
ATOM 1367 C C . ALA A 1 188 ? 33.811 -4.554 -61.923 1.00 74.00 188 ALA A C 1
ATOM 1369 O O . ALA A 1 188 ? 34.980 -4.932 -61.959 1.00 74.00 188 ALA A O 1
ATOM 1370 N N . ILE A 1 189 ? 33.326 -3.843 -60.899 1.00 75.38 189 ILE A N 1
ATOM 1371 C CA . ILE A 1 189 ? 34.116 -3.522 -59.703 1.00 75.38 189 ILE A CA 1
ATOM 1372 C C . ILE A 1 189 ? 34.461 -4.794 -58.930 1.00 75.38 189 ILE A C 1
ATOM 1374 O O . ILE A 1 189 ? 35.610 -4.948 -58.533 1.00 75.38 189 ILE A O 1
ATOM 1378 N N . ALA A 1 190 ? 33.521 -5.723 -58.740 1.00 76.75 190 ALA A N 1
ATOM 1379 C CA . ALA A 1 190 ? 33.788 -6.987 -58.052 1.00 76.75 190 ALA A CA 1
ATOM 1380 C C . ALA A 1 190 ? 34.894 -7.791 -58.757 1.00 76.75 190 ALA A C 1
ATOM 1382 O O . ALA A 1 190 ? 35.828 -8.258 -58.105 1.00 76.75 190 ALA A O 1
ATOM 1383 N N . LEU A 1 191 ? 34.843 -7.865 -60.091 1.00 80.19 191 LEU A N 1
ATOM 1384 C CA . LEU A 1 191 ? 35.889 -8.486 -60.899 1.00 80.19 191 LEU A CA 1
ATOM 1385 C C . LEU A 1 191 ? 37.215 -7.715 -60.807 1.00 80.19 191 LEU A C 1
ATOM 1387 O O . LEU A 1 191 ? 38.274 -8.321 -60.679 1.00 80.19 191 LEU A O 1
ATOM 1391 N N . TYR A 1 192 ? 37.181 -6.380 -60.836 1.00 80.81 192 TYR A N 1
ATOM 1392 C CA . TYR A 1 192 ? 38.377 -5.544 -60.692 1.00 80.81 192 TYR A CA 1
ATOM 1393 C C . TYR A 1 192 ? 39.067 -5.764 -59.339 1.00 80.81 192 TYR A C 1
ATOM 1395 O O . TYR A 1 192 ? 40.282 -5.922 -59.265 1.00 80.81 192 TYR A O 1
ATOM 1403 N N . VAL A 1 193 ? 38.274 -5.850 -58.274 1.00 82.00 193 VAL A N 1
ATOM 1404 C CA . VAL A 1 193 ? 38.696 -6.113 -56.895 1.00 82.00 193 VAL A CA 1
ATOM 1405 C C . VAL A 1 193 ? 39.321 -7.509 -56.728 1.00 82.00 193 VAL A C 1
ATOM 1407 O O . VAL A 1 193 ? 40.192 -7.682 -55.867 1.00 82.00 193 VAL A O 1
ATOM 1410 N N . GLU A 1 194 ? 38.881 -8.493 -57.519 1.00 84.56 194 GLU A N 1
ATOM 1411 C CA . GLU A 1 194 ? 39.442 -9.852 -57.574 1.00 84.56 194 GLU A CA 1
ATOM 1412 C C . GLU A 1 194 ? 40.744 -9.905 -58.386 1.00 84.56 194 GLU A C 1
ATOM 1414 O O . GLU A 1 194 ? 41.722 -10.511 -57.949 1.00 84.56 194 GLU A O 1
ATOM 1419 N N . LEU A 1 195 ? 40.772 -9.253 -59.551 1.00 87.12 195 LEU A N 1
ATOM 1420 C CA . LEU A 1 195 ? 41.913 -9.278 -60.469 1.00 87.12 195 LEU A CA 1
ATOM 1421 C C . LEU A 1 195 ? 43.081 -8.394 -60.010 1.00 87.12 195 LEU A C 1
ATOM 1423 O O . LEU A 1 195 ? 44.236 -8.721 -60.288 1.00 87.12 195 LEU A O 1
ATOM 1427 N N . PHE A 1 196 ? 42.796 -7.290 -59.317 1.00 88.81 196 PHE A N 1
ATOM 1428 C CA . PHE A 1 196 ? 43.783 -6.280 -58.922 1.00 88.81 196 PHE A CA 1
ATOM 1429 C C . PHE A 1 196 ? 43.694 -5.948 -57.424 1.00 88.81 196 PHE A C 1
ATOM 1431 O O . PHE A 1 196 ? 43.473 -4.797 -57.061 1.00 88.81 196 PHE A O 1
ATOM 1438 N N . PRO A 1 197 ? 43.861 -6.929 -56.519 1.00 85.38 197 PRO A N 1
ATOM 1439 C CA . PRO A 1 197 ? 43.509 -6.773 -55.108 1.00 85.38 197 PRO A CA 1
ATOM 1440 C C . PRO A 1 197 ? 44.327 -5.730 -54.330 1.00 85.38 197 PRO A C 1
ATOM 1442 O O . PRO A 1 197 ? 43.840 -5.256 -53.300 1.00 85.38 197 PRO A O 1
ATOM 1445 N N . ASP A 1 198 ? 45.517 -5.384 -54.830 1.00 85.38 198 ASP A N 1
ATOM 1446 C CA . ASP A 1 198 ? 46.480 -4.455 -54.223 1.00 85.38 198 ASP A CA 1
ATOM 1447 C C . ASP A 1 198 ? 46.531 -3.085 -54.932 1.00 85.38 198 ASP A C 1
ATOM 1449 O O . ASP A 1 198 ? 47.440 -2.289 -54.688 1.00 85.38 198 ASP A O 1
ATOM 1453 N N . ASP A 1 199 ? 45.601 -2.810 -55.851 1.00 88.44 199 ASP A N 1
ATOM 1454 C CA . ASP A 1 199 ? 45.568 -1.541 -56.578 1.00 88.44 199 ASP A CA 1
ATOM 1455 C C . ASP A 1 199 ? 45.278 -0.358 -55.621 1.00 88.44 199 ASP A C 1
ATOM 1457 O O . ASP A 1 199 ? 44.309 -0.408 -54.852 1.00 88.44 199 ASP A O 1
ATOM 1461 N N . PRO A 1 200 ? 46.108 0.707 -55.639 1.00 87.88 200 PRO A N 1
ATOM 1462 C CA . PRO A 1 200 ? 45.994 1.831 -54.709 1.00 87.88 200 PRO A CA 1
ATOM 1463 C C . PRO A 1 200 ? 44.707 2.658 -54.862 1.00 87.88 200 PRO A C 1
ATOM 1465 O O . PRO A 1 200 ? 44.331 3.340 -53.906 1.00 87.88 200 PRO A O 1
ATOM 1468 N N . ASP A 1 201 ? 44.020 2.591 -56.007 1.00 89.38 201 ASP A N 1
ATOM 1469 C CA . ASP A 1 201 ? 42.789 3.345 -56.281 1.00 89.38 201 ASP A CA 1
ATOM 1470 C C . ASP A 1 201 ? 41.526 2.609 -55.786 1.00 89.38 201 ASP A C 1
ATOM 1472 O O . ASP A 1 201 ? 40.447 3.205 -55.678 1.00 89.38 201 ASP A O 1
ATOM 1476 N N . LEU A 1 202 ? 41.635 1.324 -55.414 1.00 89.00 202 LEU A N 1
ATOM 1477 C CA . LEU A 1 202 ? 40.506 0.511 -54.942 1.00 89.00 202 LEU A CA 1
ATOM 1478 C C . LEU A 1 202 ? 39.693 1.129 -53.795 1.00 89.00 202 LEU A C 1
ATOM 1480 O O . LEU A 1 202 ? 38.460 1.086 -53.872 1.00 89.00 202 LEU A O 1
ATOM 1484 N N . PRO A 1 203 ? 40.302 1.715 -52.743 1.00 91.69 203 PRO A N 1
ATOM 1485 C CA . PRO A 1 203 ? 39.535 2.338 -51.670 1.00 91.69 203 PRO A CA 1
ATOM 1486 C C . PRO A 1 203 ? 38.649 3.487 -52.169 1.00 91.69 203 PRO A C 1
ATOM 1488 O O . PRO A 1 203 ? 37.517 3.633 -51.710 1.00 91.69 203 PRO A O 1
ATOM 1491 N N . GLU A 1 204 ? 39.127 4.286 -53.128 1.00 92.75 204 GLU A N 1
ATOM 1492 C CA . GLU A 1 204 ? 38.346 5.379 -53.710 1.00 92.75 204 GLU A CA 1
ATOM 1493 C C . GLU A 1 204 ? 37.211 4.849 -54.595 1.00 92.75 204 GLU A C 1
ATOM 1495 O O . GLU A 1 204 ? 36.083 5.342 -54.505 1.00 92.75 204 GLU A O 1
ATOM 1500 N N . ILE A 1 205 ? 37.489 3.832 -55.420 1.00 86.38 205 ILE A N 1
ATOM 1501 C CA . ILE A 1 205 ? 36.498 3.196 -56.301 1.00 86.38 205 ILE A CA 1
ATOM 1502 C C . ILE A 1 205 ? 35.347 2.610 -55.471 1.00 86.38 205 ILE A C 1
ATOM 1504 O O . ILE A 1 205 ? 34.181 2.918 -55.733 1.00 86.38 205 ILE A O 1
ATOM 1508 N N . LEU A 1 206 ? 35.668 1.830 -54.431 1.00 87.31 206 LEU A N 1
ATOM 1509 C CA . LEU A 1 206 ? 34.680 1.246 -53.519 1.00 87.31 206 LEU A CA 1
ATOM 1510 C C . LEU A 1 206 ? 33.865 2.328 -52.801 1.00 87.31 206 LEU A C 1
ATOM 1512 O O . LEU A 1 206 ? 32.641 2.223 -52.718 1.00 87.31 206 LEU A O 1
ATOM 1516 N N . PHE A 1 207 ? 34.521 3.391 -52.323 1.00 90.88 207 PHE A N 1
ATOM 1517 C CA . PHE A 1 207 ? 33.845 4.488 -51.633 1.00 90.88 207 PHE A CA 1
ATOM 1518 C C . PHE A 1 207 ? 32.877 5.244 -52.547 1.00 90.88 207 PHE A C 1
ATOM 1520 O O . PHE A 1 207 ? 31.730 5.487 -52.172 1.00 90.88 207 PHE A O 1
ATOM 1527 N N . ARG A 1 208 ? 33.317 5.613 -53.756 1.00 87.25 208 ARG A N 1
ATOM 1528 C CA . ARG A 1 208 ? 32.483 6.339 -54.726 1.00 87.25 208 ARG A CA 1
ATOM 1529 C C . ARG A 1 208 ? 31.284 5.507 -55.166 1.00 87.25 208 ARG A C 1
ATOM 1531 O O . ARG A 1 208 ? 30.186 6.052 -55.252 1.00 87.25 208 ARG A O 1
ATOM 1538 N N . GLN A 1 209 ? 31.476 4.208 -55.390 1.00 82.25 209 GLN A N 1
ATOM 1539 C CA . GLN A 1 209 ? 30.376 3.320 -55.752 1.00 82.25 209 GLN A CA 1
ATOM 1540 C C . GLN A 1 209 ? 29.396 3.125 -54.593 1.00 82.25 209 GLN A C 1
ATOM 1542 O O . GLN A 1 209 ? 28.190 3.259 -54.788 1.00 82.25 209 GLN A O 1
ATOM 1547 N N . GLY A 1 210 ? 29.889 2.872 -53.376 1.00 87.12 210 GLY A N 1
ATOM 1548 C CA . GLY A 1 210 ? 29.031 2.776 -52.193 1.00 87.12 210 GLY A CA 1
ATOM 1549 C C . GLY A 1 210 ? 28.221 4.056 -51.979 1.00 87.12 210 GLY A C 1
ATOM 1550 O O . GLY A 1 210 ? 27.023 4.000 -51.711 1.00 87.12 210 GLY A O 1
ATOM 1551 N N . ARG A 1 211 ? 28.843 5.223 -52.194 1.00 87.81 211 ARG A N 1
ATOM 1552 C CA . ARG A 1 211 ? 28.173 6.524 -52.106 1.00 87.81 211 ARG A CA 1
ATOM 1553 C C . ARG A 1 211 ? 27.088 6.704 -53.164 1.00 87.81 211 ARG A C 1
ATOM 1555 O O . ARG A 1 211 ? 26.035 7.235 -52.839 1.00 87.81 211 ARG A O 1
ATOM 1562 N N . LEU A 1 212 ? 27.306 6.234 -54.392 1.00 81.06 212 LEU A N 1
ATOM 1563 C CA . LEU A 1 212 ? 26.288 6.270 -55.444 1.00 81.06 212 LEU A CA 1
ATOM 1564 C C . LEU A 1 212 ? 25.026 5.490 -55.041 1.00 81.06 212 LEU A C 1
ATOM 1566 O O . LEU A 1 212 ? 23.918 5.988 -55.231 1.00 81.06 212 LEU A O 1
ATOM 1570 N N . TYR A 1 213 ? 25.192 4.293 -54.469 1.00 81.56 213 TYR A N 1
ATOM 1571 C CA . TYR A 1 213 ? 24.075 3.494 -53.958 1.00 81.56 213 TYR A CA 1
ATOM 1572 C C . TYR A 1 213 ? 23.382 4.167 -52.767 1.00 81.56 213 TYR A C 1
ATOM 1574 O O . TYR A 1 213 ? 22.155 4.266 -52.742 1.00 81.56 213 TYR A O 1
ATOM 1582 N N . TYR A 1 214 ? 24.162 4.702 -51.826 1.00 85.00 214 TYR A N 1
ATOM 1583 C CA . TYR A 1 214 ? 23.651 5.441 -50.673 1.00 85.00 214 TYR A CA 1
ATOM 1584 C C . TYR A 1 214 ? 22.824 6.671 -51.084 1.00 85.00 214 TYR A C 1
ATOM 1586 O O . TYR A 1 214 ? 21.703 6.841 -50.609 1.00 85.00 214 TYR A O 1
ATOM 1594 N N . ASP A 1 215 ? 23.328 7.496 -52.010 1.00 81.62 215 ASP A N 1
ATOM 1595 C CA . ASP A 1 215 ? 22.657 8.721 -52.475 1.00 81.62 215 ASP A CA 1
ATOM 1596 C C . ASP A 1 215 ? 21.325 8.414 -53.194 1.00 81.62 215 ASP A C 1
ATOM 1598 O O . ASP A 1 215 ? 20.446 9.273 -53.282 1.00 81.62 215 ASP A O 1
ATOM 1602 N N . ARG A 1 216 ? 21.156 7.180 -53.688 1.00 76.88 216 ARG A N 1
ATOM 1603 C CA . ARG A 1 216 ? 19.923 6.674 -54.313 1.00 76.88 216 ARG A CA 1
ATOM 1604 C C . ARG A 1 216 ? 18.980 5.964 -53.340 1.00 76.88 216 ARG A C 1
ATOM 1606 O O . ARG A 1 216 ? 17.918 5.519 -53.760 1.00 76.88 216 ARG A O 1
ATOM 1613 N N . GLY A 1 217 ? 19.345 5.860 -52.063 1.00 79.94 217 GLY A N 1
ATOM 1614 C CA . GLY A 1 217 ? 18.551 5.179 -51.039 1.00 79.94 217 GLY A CA 1
ATOM 1615 C C . GLY A 1 217 ? 18.621 3.650 -51.092 1.00 79.94 217 GLY A C 1
ATOM 1616 O O . GLY A 1 217 ? 17.826 2.988 -50.434 1.00 79.94 217 GLY A O 1
ATOM 1617 N N . VAL A 1 218 ? 19.562 3.080 -51.854 1.00 81.44 218 VAL A N 1
ATOM 1618 C CA . VAL A 1 218 ? 19.753 1.628 -51.972 1.00 81.44 218 VAL A CA 1
ATOM 1619 C C . VAL A 1 218 ? 20.837 1.203 -50.980 1.00 81.44 218 VAL A C 1
ATOM 1621 O O . VAL A 1 218 ? 22.027 1.162 -51.294 1.00 81.44 218 VAL A O 1
ATOM 1624 N N . TYR A 1 219 ? 20.435 0.954 -49.736 1.00 86.19 219 TYR A N 1
ATOM 1625 C CA . TYR A 1 219 ? 21.371 0.853 -48.614 1.00 86.19 219 TYR A CA 1
ATOM 1626 C C . TYR A 1 219 ? 22.151 -0.469 -48.545 1.00 86.19 219 TYR A C 1
ATOM 1628 O O . TYR A 1 219 ? 23.341 -0.438 -48.237 1.00 86.19 219 TYR A O 1
ATOM 1636 N N . ASP A 1 220 ? 21.558 -1.618 -48.883 1.00 85.31 220 ASP A N 1
ATOM 1637 C CA . ASP A 1 220 ? 22.244 -2.918 -48.753 1.00 85.31 220 ASP A CA 1
ATOM 1638 C C . ASP A 1 220 ? 23.517 -3.040 -49.619 1.00 85.31 220 ASP A C 1
ATOM 1640 O O . ASP A 1 220 ? 24.566 -3.453 -49.103 1.00 85.31 220 ASP A O 1
ATOM 1644 N N . PRO A 1 221 ? 23.508 -2.662 -50.917 1.00 82.19 221 PRO A N 1
ATOM 1645 C CA . PRO A 1 221 ? 24.719 -2.640 -51.736 1.00 82.19 221 PRO A CA 1
ATOM 1646 C C . PRO A 1 221 ? 25.725 -1.588 -51.258 1.00 82.19 221 PRO A C 1
ATOM 1648 O O . PRO A 1 221 ? 26.930 -1.849 -51.274 1.00 82.19 221 PRO A O 1
ATOM 1651 N N . ALA A 1 222 ? 25.251 -0.429 -50.783 1.00 87.12 222 ALA A N 1
ATOM 1652 C CA . ALA A 1 222 ? 26.111 0.613 -50.227 1.00 87.12 222 ALA A CA 1
ATOM 1653 C C . ALA A 1 222 ? 26.887 0.098 -49.006 1.00 87.12 222 ALA A C 1
ATOM 1655 O O . ALA A 1 222 ? 28.119 0.155 -48.982 1.00 87.12 222 ALA A O 1
ATOM 1656 N N . VAL A 1 223 ? 26.180 -0.487 -48.032 1.00 91.06 223 VAL A N 1
ATOM 1657 C CA . VAL A 1 223 ? 26.768 -1.068 -46.818 1.00 91.06 223 VAL A CA 1
ATOM 1658 C C . VAL A 1 223 ? 27.758 -2.177 -47.160 1.00 91.06 223 VAL A C 1
ATOM 1660 O O . VAL A 1 223 ? 28.833 -2.237 -46.563 1.00 91.06 223 VAL A O 1
ATOM 1663 N N . ARG A 1 224 ? 27.453 -3.026 -48.149 1.00 89.00 224 ARG A N 1
ATOM 1664 C CA . ARG A 1 224 ? 28.368 -4.085 -48.601 1.00 89.00 224 ARG A CA 1
ATOM 1665 C C . ARG A 1 224 ? 29.693 -3.521 -49.113 1.00 89.00 224 ARG A C 1
ATOM 1667 O O . ARG A 1 224 ? 30.750 -4.012 -48.723 1.00 89.00 224 ARG A O 1
ATOM 1674 N N . LEU A 1 225 ? 29.648 -2.495 -49.963 1.00 88.12 225 LEU A N 1
ATOM 1675 C CA . LEU A 1 225 ? 30.844 -1.875 -50.544 1.00 88.12 225 LEU A CA 1
ATOM 1676 C C . LEU A 1 225 ? 31.666 -1.119 -49.497 1.00 88.12 225 LEU A C 1
ATOM 1678 O O . LEU A 1 225 ? 32.887 -1.269 -49.441 1.00 88.12 225 LEU A O 1
ATOM 1682 N N . PHE A 1 226 ? 31.006 -0.362 -48.620 1.00 94.88 226 PHE A N 1
ATOM 1683 C CA . PHE A 1 226 ? 31.670 0.295 -47.495 1.00 94.88 226 PHE A CA 1
ATOM 1684 C C . PHE A 1 226 ? 32.273 -0.717 -46.510 1.00 94.88 226 PHE A C 1
ATOM 1686 O O . PHE A 1 226 ? 33.377 -0.509 -46.010 1.00 94.88 226 PHE A O 1
ATOM 1693 N N . GLY A 1 227 ? 31.590 -1.838 -46.267 1.00 93.06 227 GLY A N 1
ATOM 1694 C CA . GLY A 1 227 ? 32.079 -2.940 -45.444 1.00 93.06 227 GLY A CA 1
ATOM 1695 C C . GLY A 1 227 ? 33.345 -3.578 -46.015 1.00 93.06 227 GLY A C 1
ATOM 1696 O O . GLY A 1 227 ? 34.325 -3.736 -45.291 1.00 93.06 227 GLY A O 1
ATOM 1697 N N . GLN A 1 228 ? 33.368 -3.861 -47.322 1.00 90.56 228 GLN A N 1
ATOM 1698 C CA . GLN A 1 228 ? 34.566 -4.360 -48.011 1.00 90.56 228 GLN A CA 1
ATOM 1699 C C . GLN A 1 228 ? 35.735 -3.373 -47.923 1.00 90.56 228 GLN A C 1
ATOM 1701 O O . GLN A 1 228 ? 36.876 -3.788 -47.715 1.00 90.56 228 GLN A O 1
ATOM 1706 N N . LEU A 1 229 ? 35.455 -2.072 -48.048 1.00 92.69 229 LEU A N 1
ATOM 1707 C CA . LEU A 1 229 ? 36.460 -1.024 -47.889 1.00 92.69 229 LEU A CA 1
ATOM 1708 C C . LEU A 1 229 ? 37.068 -1.055 -46.481 1.00 92.69 229 LEU A C 1
ATOM 1710 O O . LEU A 1 229 ? 38.289 -1.067 -46.351 1.00 92.69 229 LEU A O 1
ATOM 1714 N N . LEU A 1 230 ? 36.238 -1.126 -45.438 1.00 93.44 230 LEU A N 1
ATOM 1715 C CA . LEU A 1 230 ? 36.692 -1.202 -44.045 1.00 93.44 230 LEU A CA 1
ATOM 1716 C C . LEU A 1 230 ? 37.493 -2.472 -43.738 1.00 93.44 230 LEU A C 1
ATOM 1718 O O . LEU A 1 230 ? 38.444 -2.421 -42.964 1.00 93.44 230 LEU A O 1
ATOM 1722 N N . GLU A 1 231 ? 37.099 -3.606 -44.317 1.00 91.00 231 GLU A N 1
ATOM 1723 C CA . GLU A 1 231 ? 37.762 -4.896 -44.112 1.00 91.00 231 GLU A CA 1
ATOM 1724 C C . GLU A 1 231 ? 39.141 -4.953 -44.765 1.00 91.00 231 GLU A C 1
ATOM 1726 O O . GLU A 1 231 ? 40.099 -5.427 -44.156 1.00 91.00 231 GLU A O 1
ATOM 1731 N N . ARG A 1 232 ? 39.241 -4.483 -46.011 1.00 89.69 232 ARG A N 1
ATOM 1732 C CA . ARG A 1 232 ? 40.453 -4.627 -46.826 1.00 89.69 232 ARG A CA 1
ATOM 1733 C C . ARG A 1 232 ? 41.405 -3.449 -46.705 1.00 89.69 232 ARG A C 1
ATOM 1735 O O . ARG A 1 232 ? 42.613 -3.631 -46.813 1.00 89.69 232 ARG A O 1
ATOM 1742 N N . PHE A 1 233 ? 40.870 -2.254 -46.478 1.00 92.25 233 PHE A N 1
ATOM 1743 C CA . PHE A 1 233 ? 41.625 -1.003 -46.467 1.00 92.25 233 PHE A CA 1
ATOM 1744 C C . PHE A 1 233 ? 41.346 -0.185 -45.191 1.00 92.25 233 PHE A C 1
ATOM 1746 O O . PHE A 1 233 ? 40.964 0.987 -45.277 1.00 92.25 233 PHE A O 1
ATOM 1753 N N . PRO A 1 234 ? 41.551 -0.768 -43.991 1.00 91.12 234 PRO A N 1
ATOM 1754 C CA . PRO A 1 234 ? 41.153 -0.167 -42.713 1.00 91.12 234 PRO A CA 1
ATOM 1755 C C . PRO A 1 234 ? 41.872 1.149 -42.370 1.00 91.12 234 PRO A C 1
ATOM 1757 O O . PRO A 1 234 ? 41.377 1.916 -41.545 1.00 91.12 234 PRO A O 1
ATOM 1760 N N . GLU A 1 235 ? 43.028 1.413 -42.984 1.00 90.25 235 GLU A N 1
ATOM 1761 C CA . GLU A 1 235 ? 43.831 2.632 -42.785 1.00 90.25 235 GLU A CA 1
ATOM 1762 C C . GLU A 1 235 ? 43.610 3.686 -43.884 1.00 90.25 235 GLU A C 1
ATOM 1764 O O . GLU A 1 235 ? 44.240 4.744 -43.880 1.00 90.25 235 GLU A O 1
ATOM 1769 N N . SER A 1 236 ? 42.718 3.420 -44.844 1.00 92.88 236 SER A N 1
ATOM 1770 C CA . SER A 1 236 ? 42.419 4.362 -45.920 1.00 92.88 236 SER A CA 1
ATOM 1771 C C . SER A 1 236 ? 41.746 5.633 -45.396 1.00 92.88 236 SER A C 1
ATOM 1773 O O . SER A 1 236 ? 40.904 5.581 -44.499 1.00 92.88 236 SER A O 1
ATOM 1775 N N . GLN A 1 237 ? 42.006 6.776 -46.040 1.00 93.88 237 GLN A N 1
ATOM 1776 C CA . GLN A 1 237 ? 41.282 8.028 -45.771 1.00 93.88 237 GLN A CA 1
ATOM 1777 C C . GLN A 1 237 ? 39.759 7.907 -45.975 1.00 93.88 237 GLN A C 1
ATOM 1779 O O . GLN A 1 237 ? 38.997 8.692 -45.415 1.00 93.88 237 GLN A O 1
ATOM 1784 N N . TYR A 1 238 ? 39.309 6.916 -46.752 1.00 94.94 238 TYR A N 1
ATOM 1785 C CA . TYR A 1 238 ? 37.892 6.643 -46.993 1.00 94.94 238 TYR A CA 1
ATOM 1786 C C . TYR A 1 238 ? 37.254 5.736 -45.930 1.00 94.94 238 TYR A C 1
ATOM 1788 O O . TYR A 1 238 ? 36.031 5.635 -45.891 1.00 94.94 238 TYR A O 1
ATOM 1796 N N . ALA A 1 239 ? 38.041 5.106 -45.048 1.00 94.19 239 ALA A N 1
ATOM 1797 C CA . ALA A 1 239 ? 37.546 4.146 -44.061 1.00 94.19 239 ALA A CA 1
ATOM 1798 C C . ALA A 1 239 ? 36.592 4.789 -43.044 1.00 94.19 239 ALA A C 1
ATOM 1800 O O . ALA A 1 239 ? 35.491 4.288 -42.827 1.00 94.19 239 ALA A O 1
ATOM 1801 N N . SER A 1 240 ? 36.968 5.933 -42.461 1.00 94.31 240 SER A N 1
ATOM 1802 C CA . SER A 1 240 ? 36.091 6.639 -41.516 1.00 94.31 240 SER A CA 1
ATOM 1803 C C . SER A 1 240 ? 34.789 7.121 -42.188 1.00 94.31 240 SER A C 1
ATOM 1805 O O . SER A 1 240 ? 33.722 6.718 -41.726 1.00 94.31 240 SER A O 1
ATOM 1807 N N . PRO A 1 241 ? 34.816 7.855 -43.323 1.00 96.12 241 PRO A N 1
ATOM 1808 C CA . PRO A 1 241 ? 33.593 8.224 -44.041 1.00 96.12 241 PRO A CA 1
ATOM 1809 C C . PRO A 1 241 ? 32.717 7.032 -44.455 1.00 96.12 241 PRO A C 1
ATOM 1811 O O . PRO A 1 241 ? 31.495 7.129 -44.400 1.00 96.12 241 PRO A O 1
ATOM 1814 N N . ALA A 1 242 ? 33.317 5.905 -44.853 1.00 95.50 242 ALA A N 1
ATOM 1815 C CA . ALA A 1 242 ? 32.581 4.693 -45.208 1.00 95.50 242 ALA A CA 1
ATOM 1816 C C . ALA A 1 242 ? 31.828 4.113 -44.002 1.00 95.50 242 ALA A C 1
ATOM 1818 O O . ALA A 1 242 ? 30.637 3.834 -44.105 1.00 95.50 242 ALA A O 1
ATOM 1819 N N . GLY A 1 243 ? 32.486 3.983 -42.844 1.00 95.69 243 GLY A N 1
ATOM 1820 C CA . GLY A 1 243 ? 31.835 3.493 -41.624 1.00 95.69 243 GLY A CA 1
ATOM 1821 C C . GLY A 1 243 ? 30.700 4.399 -41.139 1.00 95.69 243 GLY A C 1
ATOM 1822 O O . GLY A 1 243 ? 29.659 3.907 -40.714 1.00 95.69 243 GLY A O 1
ATOM 1823 N N . GLU A 1 244 ? 30.854 5.714 -41.278 1.00 95.69 244 GLU A N 1
ATOM 1824 C CA . GLU A 1 244 ? 29.800 6.688 -40.971 1.00 95.69 244 GLU A CA 1
ATOM 1825 C C . GLU A 1 244 ? 28.570 6.518 -41.872 1.00 95.69 244 GLU A C 1
ATOM 1827 O O . GLU A 1 244 ? 27.438 6.501 -41.387 1.00 95.69 244 GLU A O 1
ATOM 1832 N N . LEU A 1 245 ? 28.786 6.330 -43.177 1.00 96.44 245 LEU A N 1
ATOM 1833 C CA . LEU A 1 245 ? 27.702 6.096 -44.129 1.00 96.44 245 LEU A CA 1
ATOM 1834 C C . LEU A 1 245 ? 27.018 4.742 -43.916 1.00 96.44 245 LEU A C 1
ATOM 1836 O O . LEU A 1 245 ? 25.817 4.649 -44.149 1.00 96.44 245 LEU A O 1
ATOM 1840 N N . ILE A 1 246 ? 27.724 3.712 -43.432 1.00 96.50 246 ILE A N 1
ATOM 1841 C CA . ILE A 1 246 ? 27.095 2.443 -43.026 1.00 96.50 246 ILE A CA 1
ATOM 1842 C C . ILE A 1 246 ? 26.089 2.682 -41.898 1.00 96.50 246 ILE A C 1
ATOM 1844 O O . ILE A 1 246 ? 24.937 2.264 -41.995 1.00 96.50 246 ILE A O 1
ATOM 1848 N N . LEU A 1 247 ? 26.511 3.368 -40.834 1.00 96.94 247 LEU A N 1
ATOM 1849 C CA . LEU A 1 247 ? 25.651 3.636 -39.681 1.00 96.94 247 LEU A CA 1
ATOM 1850 C C . LEU A 1 247 ? 24.447 4.503 -40.063 1.00 96.94 247 LEU A C 1
ATOM 1852 O O . LEU A 1 247 ? 23.327 4.229 -39.632 1.00 96.94 247 LEU A O 1
ATOM 1856 N N . ASP A 1 248 ? 24.659 5.518 -40.903 1.00 95.50 248 ASP A N 1
ATOM 1857 C CA . ASP A 1 248 ? 23.571 6.364 -41.390 1.00 95.50 248 ASP A CA 1
ATOM 1858 C C . ASP A 1 248 ? 22.613 5.611 -42.328 1.00 95.50 248 ASP A C 1
ATOM 1860 O O . ASP A 1 248 ? 21.403 5.818 -42.255 1.00 95.50 248 ASP A O 1
ATOM 1864 N N . SER A 1 249 ? 23.124 4.683 -43.146 1.00 91.88 249 SER A N 1
ATOM 1865 C CA . SER A 1 249 ? 22.299 3.807 -43.992 1.00 91.88 249 SER A CA 1
ATOM 1866 C C . SER A 1 249 ? 21.302 3.005 -43.153 1.00 91.88 249 SER A C 1
ATOM 1868 O O . SER A 1 249 ? 20.103 3.032 -43.424 1.00 91.88 249 SER A O 1
ATOM 1870 N N . PHE A 1 250 ? 21.772 2.361 -42.080 1.00 94.44 250 PHE A N 1
ATOM 1871 C CA . PHE A 1 250 ? 20.892 1.622 -41.172 1.00 94.44 250 PHE A CA 1
ATOM 1872 C C . PHE A 1 250 ? 19.942 2.534 -40.393 1.00 94.44 250 PHE A C 1
ATOM 1874 O O . PHE A 1 250 ? 18.777 2.193 -40.209 1.00 94.44 250 PHE A O 1
ATOM 1881 N N . ASN A 1 251 ? 20.396 3.723 -39.986 1.00 92.25 251 ASN A N 1
ATOM 1882 C CA . ASN A 1 251 ? 19.531 4.709 -39.339 1.00 92.25 251 ASN A CA 1
ATOM 1883 C C . ASN A 1 251 ? 18.376 5.157 -40.247 1.00 92.25 251 ASN A C 1
ATOM 1885 O O . ASN A 1 251 ? 17.238 5.252 -39.790 1.00 92.25 251 ASN A O 1
ATOM 1889 N N . ARG A 1 252 ? 18.644 5.385 -41.538 1.00 89.12 252 ARG A N 1
ATOM 1890 C CA . ARG A 1 252 ? 17.617 5.723 -42.539 1.00 89.12 252 ARG A CA 1
ATOM 1891 C C . ARG A 1 252 ? 16.664 4.568 -42.823 1.00 89.12 252 ARG A C 1
ATOM 1893 O O . ARG A 1 252 ? 15.492 4.822 -43.078 1.00 89.12 252 ARG A O 1
ATOM 1900 N N . ALA A 1 253 ? 17.153 3.334 -42.749 1.00 87.50 253 ALA A N 1
ATOM 1901 C CA . ALA A 1 253 ? 16.341 2.126 -42.856 1.00 87.50 253 ALA A CA 1
ATOM 1902 C C . ALA A 1 253 ? 15.584 1.774 -41.556 1.00 87.50 253 ALA A C 1
ATOM 1904 O O . ALA A 1 253 ? 14.867 0.780 -41.529 1.00 87.50 253 ALA A O 1
ATOM 1905 N N . ALA A 1 254 ? 15.747 2.560 -40.479 1.00 90.75 254 ALA A N 1
ATOM 1906 C CA . ALA A 1 254 ? 15.236 2.261 -39.136 1.00 90.75 254 ALA A CA 1
ATOM 1907 C C . ALA A 1 254 ? 15.656 0.872 -38.599 1.00 90.75 254 ALA A C 1
ATOM 1909 O O . ALA A 1 254 ? 14.982 0.288 -37.747 1.00 90.75 254 ALA A O 1
ATOM 1910 N N . ASP A 1 255 ? 16.798 0.362 -39.071 1.00 91.81 255 ASP A N 1
ATOM 1911 C CA . ASP A 1 255 ? 17.373 -0.924 -38.683 1.00 91.81 255 ASP A CA 1
ATOM 1912 C C . ASP A 1 255 ? 18.391 -0.731 -37.553 1.00 91.81 255 ASP A C 1
ATOM 1914 O O . ASP A 1 255 ? 19.614 -0.795 -37.709 1.00 91.81 255 ASP A O 1
ATOM 1918 N N . TYR A 1 256 ? 17.860 -0.428 -36.374 1.00 94.25 256 TYR A N 1
ATOM 1919 C CA . TYR A 1 256 ? 18.667 -0.094 -35.205 1.00 94.25 256 TYR A CA 1
ATOM 1920 C C . TYR A 1 256 ? 19.476 -1.289 -34.670 1.00 94.25 256 TYR A C 1
ATOM 1922 O O . TYR A 1 256 ? 20.543 -1.091 -34.089 1.00 94.25 256 TYR A O 1
ATOM 1930 N N . ALA A 1 257 ? 19.029 -2.526 -34.910 1.00 92.50 257 ALA A N 1
ATOM 1931 C CA . ALA A 1 257 ? 19.775 -3.727 -34.530 1.00 92.50 257 ALA A CA 1
ATOM 1932 C C . ALA A 1 257 ? 21.103 -3.838 -35.303 1.00 92.50 257 ALA A C 1
ATOM 1934 O O . ALA A 1 257 ? 22.152 -4.163 -34.728 1.00 92.50 257 ALA A O 1
ATOM 1935 N N . ASN A 1 258 ? 21.091 -3.507 -36.598 1.00 93.38 258 ASN A N 1
ATOM 1936 C CA . ASN A 1 258 ? 22.317 -3.465 -37.385 1.00 93.38 258 ASN A CA 1
ATOM 1937 C C . ASN A 1 258 ? 23.196 -2.249 -37.062 1.00 93.38 258 ASN A C 1
ATOM 1939 O O . ASN A 1 258 ? 24.421 -2.380 -37.119 1.00 93.38 258 ASN A O 1
ATOM 1943 N N . ILE A 1 259 ? 22.628 -1.114 -36.630 1.00 95.62 259 ILE A N 1
ATOM 1944 C CA . ILE A 1 259 ? 23.426 0.007 -36.093 1.00 95.62 259 ILE A CA 1
ATOM 1945 C C . ILE A 1 259 ? 24.263 -0.449 -34.897 1.00 95.62 259 ILE A C 1
ATOM 1947 O O . ILE A 1 259 ? 25.464 -0.189 -34.883 1.00 95.62 259 ILE A O 1
ATOM 1951 N N . GLU A 1 260 ? 23.671 -1.145 -33.918 1.00 94.31 260 GLU A N 1
ATOM 1952 C CA . GLU A 1 260 ? 24.414 -1.668 -32.762 1.00 94.31 260 GLU A CA 1
ATOM 1953 C C . GLU A 1 260 ? 25.561 -2.580 -33.223 1.00 94.31 260 GLU A C 1
ATOM 1955 O O . GLU A 1 260 ? 26.718 -2.404 -32.826 1.00 94.31 260 GLU A O 1
ATOM 1960 N N . THR A 1 261 ? 25.240 -3.540 -34.094 1.00 94.81 261 THR A N 1
ATOM 1961 C CA . THR A 1 261 ? 26.189 -4.540 -34.599 1.00 94.81 261 THR A CA 1
ATOM 1962 C C . THR A 1 261 ? 27.376 -3.877 -35.298 1.00 94.81 261 THR A C 1
ATOM 1964 O O . THR A 1 261 ? 28.538 -4.164 -34.987 1.00 94.81 261 THR A O 1
ATOM 1967 N N . TRP A 1 262 ? 27.104 -2.944 -36.212 1.00 95.44 262 TRP A N 1
ATOM 1968 C CA . TRP A 1 262 ? 28.146 -2.245 -36.953 1.00 95.44 262 TRP A CA 1
ATOM 1969 C C . TRP A 1 262 ? 28.893 -1.230 -36.105 1.00 95.44 262 TRP A C 1
ATOM 1971 O O . TRP A 1 262 ? 30.109 -1.142 -36.238 1.00 95.44 262 TRP A O 1
ATOM 1981 N N . ALA A 1 263 ? 28.240 -0.522 -35.185 1.00 96.31 263 ALA A N 1
ATOM 1982 C CA . ALA A 1 263 ? 28.928 0.400 -34.291 1.00 96.31 263 ALA A CA 1
ATOM 1983 C C . ALA A 1 263 ? 29.973 -0.340 -33.445 1.00 96.31 263 ALA A C 1
ATOM 1985 O O . ALA A 1 263 ? 31.125 0.088 -33.383 1.00 96.31 263 ALA A O 1
ATOM 1986 N N . ARG A 1 264 ? 29.627 -1.511 -32.888 1.00 95.25 264 ARG A N 1
ATOM 1987 C CA . ARG A 1 264 ? 30.583 -2.371 -32.167 1.00 95.25 264 ARG A CA 1
ATOM 1988 C C . ARG A 1 264 ? 31.736 -2.830 -33.053 1.00 95.25 264 ARG A C 1
ATOM 1990 O O . ARG A 1 264 ? 32.882 -2.808 -32.612 1.00 95.25 264 ARG A O 1
ATOM 1997 N N . ARG A 1 265 ? 31.454 -3.202 -34.303 1.00 94.62 265 ARG A N 1
ATOM 1998 C CA . ARG A 1 265 ? 32.486 -3.571 -35.280 1.00 94.62 265 ARG A CA 1
ATOM 1999 C C . ARG A 1 265 ? 33.433 -2.404 -35.571 1.00 94.62 265 ARG A C 1
ATOM 2001 O O . ARG A 1 265 ? 34.649 -2.584 -35.570 1.00 94.62 265 ARG A O 1
ATOM 2008 N N . LEU A 1 266 ? 32.881 -1.211 -35.783 1.00 94.81 266 LEU A N 1
ATOM 2009 C CA . LEU A 1 266 ? 33.647 0.004 -36.044 1.00 94.81 266 LEU A CA 1
ATOM 2010 C C . LEU A 1 266 ? 34.510 0.391 -34.847 1.00 94.81 266 LEU A C 1
ATOM 2012 O O . LEU A 1 266 ? 35.633 0.826 -35.060 1.00 94.81 266 LEU A O 1
ATOM 2016 N N . LYS A 1 267 ? 34.082 0.143 -33.600 1.00 94.69 267 LYS A N 1
ATOM 2017 C CA . LYS A 1 267 ? 34.933 0.392 -32.421 1.00 94.69 267 LYS A CA 1
ATOM 2018 C C . LYS A 1 267 ? 36.273 -0.347 -32.478 1.00 94.69 267 LYS A C 1
ATOM 2020 O O . LYS A 1 267 ? 37.244 0.138 -31.903 1.00 94.69 267 LYS A O 1
ATOM 2025 N N . SER A 1 268 ? 36.341 -1.494 -33.155 1.00 92.12 268 SER A N 1
ATOM 2026 C CA . SER A 1 268 ? 37.579 -2.260 -33.350 1.00 92.12 268 SER A CA 1
ATOM 2027 C C . SER A 1 268 ? 38.389 -1.835 -34.583 1.00 92.12 268 SER A C 1
ATOM 2029 O O . SER A 1 268 ? 39.500 -2.328 -34.771 1.00 92.12 268 SER A O 1
ATOM 2031 N N . ALA A 1 269 ? 37.866 -0.945 -35.430 1.00 91.56 269 ALA A N 1
ATOM 2032 C CA . ALA A 1 269 ? 38.535 -0.506 -36.649 1.00 91.56 269 ALA A CA 1
ATOM 2033 C C . ALA A 1 269 ? 39.564 0.612 -36.363 1.00 91.56 269 ALA A C 1
ATOM 2035 O O . ALA A 1 269 ? 39.245 1.563 -35.641 1.00 91.56 269 ALA A O 1
ATOM 2036 N N . PRO A 1 270 ? 40.768 0.576 -36.973 1.00 91.62 270 PRO A N 1
ATOM 2037 C CA . PRO A 1 270 ? 41.800 1.603 -36.786 1.00 91.62 270 PRO A CA 1
ATOM 2038 C C . PRO A 1 270 ? 41.300 3.034 -37.024 1.00 91.62 270 PRO A C 1
ATOM 2040 O O . PRO A 1 270 ? 41.598 3.932 -36.233 1.00 91.62 270 PRO A O 1
ATOM 2043 N N . ALA A 1 271 ? 40.463 3.225 -38.051 1.00 90.94 271 ALA A N 1
ATOM 2044 C CA . ALA A 1 271 ? 39.866 4.510 -38.420 1.00 90.94 271 ALA A CA 1
ATOM 2045 C C . ALA A 1 271 ? 38.940 5.127 -37.347 1.00 90.94 271 ALA A C 1
ATOM 2047 O O . ALA A 1 271 ? 38.638 6.315 -37.421 1.00 90.94 271 ALA A O 1
ATOM 2048 N N . PHE A 1 272 ? 38.511 4.353 -36.345 1.00 94.50 272 PHE A N 1
ATOM 2049 C CA . PHE A 1 272 ? 37.611 4.785 -35.266 1.00 94.50 272 PHE A CA 1
ATOM 2050 C C . PHE A 1 272 ? 38.259 4.662 -33.878 1.00 94.50 272 PHE A C 1
ATOM 2052 O O . PHE A 1 272 ? 37.577 4.720 -32.858 1.00 94.50 272 PHE A O 1
ATOM 2059 N N . SER A 1 273 ? 39.584 4.511 -33.812 1.00 92.88 273 SER A N 1
ATOM 2060 C CA . SER A 1 273 ? 40.332 4.354 -32.555 1.00 92.88 273 SER A CA 1
ATOM 2061 C C . SER A 1 273 ? 40.427 5.631 -31.706 1.00 92.88 273 SER A C 1
ATOM 2063 O O . SER A 1 273 ? 40.819 5.566 -30.540 1.00 92.88 273 SER A O 1
ATOM 2065 N N . SER A 1 274 ? 40.071 6.796 -32.262 1.00 94.62 274 SER A N 1
ATOM 2066 C CA . SER A 1 274 ? 40.114 8.065 -31.532 1.00 94.62 274 SER A CA 1
ATOM 2067 C C . SER A 1 274 ? 39.117 8.079 -30.364 1.00 94.62 274 SER A C 1
ATOM 2069 O O . SER A 1 274 ? 38.029 7.510 -30.457 1.00 94.62 274 SER A O 1
ATOM 2071 N N . ALA A 1 275 ? 39.456 8.764 -29.268 1.00 95.00 275 ALA A N 1
ATOM 2072 C CA . ALA A 1 275 ? 38.574 8.861 -28.100 1.00 95.00 275 ALA A CA 1
ATOM 2073 C C . ALA A 1 275 ? 37.206 9.486 -28.440 1.00 95.00 275 ALA A C 1
ATOM 2075 O O . ALA A 1 275 ? 36.186 9.071 -27.898 1.00 95.00 275 ALA A O 1
ATOM 2076 N N . GLU A 1 276 ? 37.182 10.449 -29.365 1.00 94.00 276 GLU A N 1
ATOM 2077 C CA . GLU A 1 276 ? 35.955 11.086 -29.850 1.00 94.00 276 GLU A CA 1
ATOM 2078 C C . GLU A 1 276 ? 35.082 10.101 -30.641 1.00 94.00 276 GLU A C 1
ATOM 2080 O O . GLU A 1 276 ? 33.886 9.985 -30.378 1.00 94.00 276 GLU A O 1
ATOM 2085 N N . SER A 1 277 ? 35.685 9.334 -31.556 1.00 93.31 277 SER A N 1
ATOM 2086 C CA . SER A 1 277 ? 34.985 8.295 -32.320 1.00 93.31 277 SER A CA 1
ATOM 2087 C C . SER A 1 277 ? 34.411 7.214 -31.405 1.00 93.31 277 SER A C 1
ATOM 2089 O O . SER A 1 277 ? 33.259 6.827 -31.574 1.00 93.31 277 SER A O 1
ATOM 2091 N N . GLN A 1 278 ? 35.177 6.759 -30.409 1.00 94.31 278 GLN A N 1
ATOM 2092 C CA . GLN A 1 278 ? 34.716 5.756 -29.443 1.00 94.31 278 GLN A CA 1
ATOM 2093 C C . GLN A 1 278 ? 33.514 6.260 -28.636 1.00 94.31 278 GLN A C 1
ATOM 2095 O O . GLN A 1 278 ? 32.509 5.560 -28.556 1.00 94.31 278 GLN A O 1
ATOM 2100 N N . ALA A 1 279 ? 33.580 7.490 -28.113 1.00 92.62 279 ALA A N 1
ATOM 2101 C CA . ALA A 1 279 ? 32.472 8.091 -27.370 1.00 92.62 279 ALA A CA 1
ATOM 2102 C C . ALA A 1 279 ? 31.214 8.254 -28.241 1.00 92.62 279 ALA A C 1
ATOM 2104 O O . ALA A 1 279 ? 30.106 7.949 -27.806 1.00 92.62 279 ALA A O 1
ATOM 2105 N N . ARG A 1 280 ? 31.375 8.679 -29.501 1.00 93.88 280 ARG A N 1
ATOM 2106 C CA . ARG A 1 280 ? 30.255 8.798 -30.442 1.00 93.88 280 ARG A CA 1
ATOM 2107 C C . ARG A 1 280 ? 29.609 7.444 -30.743 1.00 93.88 280 ARG A C 1
ATOM 2109 O O . ARG A 1 280 ? 28.383 7.363 -30.801 1.00 93.88 280 ARG A O 1
ATOM 2116 N N . LEU A 1 281 ? 30.414 6.397 -30.933 1.00 95.31 281 LEU A N 1
ATOM 2117 C CA . LEU A 1 281 ? 29.918 5.039 -31.160 1.00 95.31 281 LEU A CA 1
ATOM 2118 C C . LEU A 1 281 ? 29.187 4.492 -29.926 1.00 95.31 281 LEU A C 1
ATOM 2120 O O . LEU A 1 281 ? 28.147 3.866 -30.092 1.00 95.31 281 LEU A O 1
ATOM 2124 N N . ASP A 1 282 ? 29.653 4.784 -28.709 1.00 93.75 282 ASP A N 1
ATOM 2125 C CA . ASP A 1 282 ? 28.957 4.412 -27.465 1.00 93.75 282 ASP A CA 1
ATOM 2126 C C . ASP A 1 282 ? 27.589 5.085 -27.350 1.00 93.75 282 ASP A C 1
ATOM 2128 O O . ASP A 1 282 ? 26.576 4.414 -27.133 1.00 93.75 282 ASP A O 1
ATOM 2132 N N . THR A 1 283 ? 27.530 6.395 -27.607 1.00 93.62 283 THR A N 1
ATOM 2133 C CA . THR A 1 283 ? 26.261 7.128 -27.680 1.00 93.62 283 THR A CA 1
ATOM 2134 C C . THR A 1 283 ? 25.319 6.513 -28.720 1.00 93.62 283 THR A C 1
ATOM 2136 O O . THR A 1 283 ? 24.126 6.356 -28.450 1.00 93.62 283 THR A O 1
ATOM 2139 N N . LEU A 1 284 ? 25.831 6.147 -29.900 1.00 94.44 284 LEU A N 1
ATOM 2140 C CA . LEU A 1 284 ? 25.023 5.559 -30.966 1.00 94.44 284 LEU A CA 1
ATOM 2141 C C . LEU A 1 284 ? 24.515 4.157 -30.607 1.00 94.44 284 LEU A C 1
ATOM 2143 O O . LEU A 1 284 ? 23.348 3.863 -30.858 1.00 94.44 284 LEU A O 1
ATOM 2147 N N . ILE A 1 285 ? 25.344 3.320 -29.976 1.00 94.75 285 ILE A N 1
ATOM 2148 C CA . ILE A 1 285 ? 24.932 1.999 -29.483 1.00 94.75 285 ILE A CA 1
ATOM 2149 C C . ILE A 1 285 ? 23.767 2.159 -28.505 1.00 94.75 285 ILE A C 1
ATOM 2151 O O . ILE A 1 285 ? 22.713 1.560 -28.714 1.00 94.75 285 ILE A O 1
ATOM 2155 N N . VAL A 1 286 ? 23.890 3.036 -27.504 1.00 94.00 286 VAL A N 1
ATOM 2156 C CA . VAL A 1 286 ? 22.799 3.282 -26.548 1.00 94.00 286 VAL A CA 1
ATOM 2157 C C . VAL A 1 286 ? 21.548 3.809 -27.248 1.00 94.00 286 VAL A C 1
ATOM 2159 O O . VAL A 1 286 ? 20.452 3.320 -26.988 1.00 94.00 286 VAL A O 1
ATOM 2162 N N . GLN A 1 287 ? 21.674 4.774 -28.164 1.00 93.38 287 GLN A N 1
ATOM 2163 C CA . GLN A 1 287 ? 20.527 5.287 -28.923 1.00 93.38 287 GLN A CA 1
ATOM 2164 C C . GLN A 1 287 ? 19.838 4.198 -29.753 1.00 93.38 287 GLN A C 1
ATOM 2166 O O . GLN A 1 287 ? 18.609 4.162 -29.795 1.00 93.38 287 GLN A O 1
ATOM 2171 N N . SER A 1 288 ? 20.612 3.303 -30.369 1.00 94.94 288 SER A N 1
ATOM 2172 C CA . SER A 1 288 ? 20.084 2.191 -31.156 1.00 94.94 288 SER A CA 1
ATOM 2173 C C . SER A 1 288 ? 19.345 1.172 -30.285 1.00 94.94 288 SER A C 1
ATOM 2175 O O . SER A 1 288 ? 18.204 0.845 -30.592 1.00 94.94 288 SER A O 1
ATOM 2177 N N . MET A 1 289 ? 19.900 0.778 -29.132 1.00 95.38 289 MET A N 1
ATOM 2178 C CA . MET A 1 289 ? 19.219 -0.099 -28.169 1.00 95.38 289 MET A CA 1
ATOM 2179 C C . MET A 1 289 ? 17.910 0.511 -27.660 1.00 95.38 289 MET A C 1
ATOM 2181 O O . MET A 1 289 ? 16.907 -0.185 -27.532 1.00 95.38 289 MET A O 1
ATOM 2185 N N . PHE A 1 290 ? 17.896 1.825 -27.414 1.00 94.44 290 PHE A N 1
ATOM 2186 C CA . PHE A 1 290 ? 16.678 2.548 -27.053 1.00 94.44 290 PHE A CA 1
ATOM 2187 C C . PHE A 1 290 ? 15.608 2.448 -28.133 1.00 94.44 290 PHE A C 1
ATOM 2189 O O . PHE A 1 290 ? 14.450 2.196 -27.818 1.00 94.44 290 PHE A O 1
ATOM 2196 N N . LYS A 1 291 ? 15.999 2.646 -29.394 1.00 95.06 291 LYS A N 1
ATOM 2197 C CA . LYS A 1 291 ? 15.089 2.572 -30.535 1.00 95.06 291 LYS A CA 1
ATOM 2198 C C . LYS A 1 291 ? 14.565 1.157 -30.765 1.00 95.06 291 LYS A C 1
ATOM 2200 O O . LYS A 1 291 ? 13.379 1.000 -31.030 1.00 95.06 291 LYS A O 1
ATOM 2205 N N . VAL A 1 292 ? 15.406 0.139 -30.572 1.00 95.88 292 VAL A N 1
ATOM 2206 C CA . VAL A 1 292 ? 14.974 -1.267 -30.553 1.00 95.88 292 VAL A CA 1
ATOM 2207 C C . VAL A 1 292 ? 13.949 -1.499 -29.439 1.00 95.88 292 VAL A C 1
ATOM 2209 O O . VAL A 1 292 ? 12.896 -2.077 -29.694 1.00 95.88 292 VAL A O 1
ATOM 2212 N N . GLY A 1 293 ? 14.216 -1.008 -28.224 1.00 96.50 293 GLY A N 1
ATOM 2213 C CA . GLY A 1 293 ? 13.273 -1.075 -27.104 1.00 96.50 293 GLY A CA 1
ATOM 2214 C C . GLY A 1 293 ? 11.933 -0.394 -27.409 1.00 96.50 293 GLY A C 1
ATOM 2215 O O . GLY A 1 293 ? 10.887 -0.983 -27.156 1.00 96.50 293 GLY A O 1
ATOM 2216 N N . GLU A 1 294 ? 11.954 0.795 -28.022 1.00 95.81 294 GLU A N 1
ATOM 2217 C CA . GLU A 1 294 ? 10.747 1.525 -28.451 1.00 95.81 294 GLU A CA 1
ATOM 2218 C C . GLU A 1 294 ? 9.938 0.707 -29.474 1.00 95.81 294 GLU A C 1
ATOM 2220 O O . GLU A 1 294 ? 8.749 0.474 -29.270 1.00 95.81 294 GLU A O 1
ATOM 2225 N N . GLN A 1 295 ? 10.592 0.183 -30.517 1.00 95.50 295 GLN A N 1
ATOM 2226 C CA . GLN A 1 295 ? 9.948 -0.651 -31.540 1.00 95.50 295 GLN A CA 1
ATOM 2227 C C . GLN A 1 295 ? 9.383 -1.966 -30.980 1.00 95.50 295 GLN A C 1
ATOM 2229 O O . GLN A 1 295 ? 8.402 -2.495 -31.503 1.00 95.50 295 GLN A O 1
ATOM 2234 N N . LEU A 1 296 ? 10.016 -2.551 -29.959 1.00 97.25 296 LEU A N 1
ATOM 2235 C CA . LEU A 1 296 ? 9.503 -3.741 -29.272 1.00 97.25 296 LEU A CA 1
ATOM 2236 C C . LEU A 1 296 ? 8.278 -3.394 -28.416 1.00 97.25 296 LEU A C 1
ATOM 2238 O O . LEU A 1 296 ? 7.274 -4.104 -28.472 1.00 97.25 296 LEU A O 1
ATOM 2242 N N . ALA A 1 297 ? 8.323 -2.281 -27.682 1.00 96.19 297 ALA A N 1
ATOM 2243 C CA . ALA A 1 297 ? 7.210 -1.817 -26.858 1.00 96.19 297 ALA A CA 1
ATOM 2244 C C . ALA A 1 297 ? 5.974 -1.469 -27.706 1.00 96.19 297 ALA A C 1
ATOM 2246 O O . ALA A 1 297 ? 4.860 -1.846 -27.347 1.00 96.19 297 ALA A O 1
ATOM 2247 N N . GLU A 1 298 ? 6.163 -0.819 -28.859 1.00 95.69 298 GLU A N 1
ATOM 2248 C CA . GLU A 1 298 ? 5.090 -0.504 -29.819 1.00 95.69 298 GLU A CA 1
ATOM 2249 C C . GLU A 1 298 ? 4.409 -1.760 -30.384 1.00 95.69 298 GLU A C 1
ATOM 2251 O O . GLU A 1 298 ? 3.211 -1.745 -30.665 1.00 95.69 298 GLU A O 1
ATOM 2256 N N . ARG A 1 299 ? 5.147 -2.871 -30.494 1.00 96.50 299 ARG A N 1
ATOM 2257 C CA . ARG A 1 299 ? 4.614 -4.184 -30.893 1.00 96.50 299 ARG A CA 1
ATOM 2258 C C . ARG A 1 299 ? 3.959 -4.962 -29.746 1.00 96.50 299 ARG A C 1
ATOM 2260 O O . ARG A 1 299 ? 3.436 -6.049 -29.978 1.00 96.50 299 ARG A O 1
ATOM 2267 N N . GLY A 1 300 ? 3.986 -4.436 -28.521 1.00 95.50 300 GLY A N 1
ATOM 2268 C CA . GLY A 1 300 ? 3.498 -5.122 -27.320 1.00 95.50 300 GLY A CA 1
ATOM 2269 C C . GLY A 1 300 ? 4.456 -6.187 -26.773 1.00 95.50 300 GLY A C 1
ATOM 2270 O O . GLY A 1 300 ? 4.103 -6.926 -25.855 1.00 95.50 300 GLY A O 1
ATOM 2271 N N . GLU A 1 301 ? 5.686 -6.271 -27.289 1.00 97.75 301 GLU A N 1
ATOM 2272 C CA . GLU A 1 301 ? 6.728 -7.194 -26.822 1.00 97.75 301 GLU A CA 1
ATOM 2273 C C . GLU A 1 301 ? 7.433 -6.632 -25.570 1.00 97.75 301 GLU A C 1
ATOM 2275 O O . GLU A 1 301 ? 8.651 -6.450 -25.531 1.00 97.75 301 GLU A O 1
ATOM 2280 N N . HIS A 1 302 ? 6.652 -6.340 -24.526 1.00 98.06 302 HIS A N 1
ATOM 2281 C CA . HIS A 1 302 ? 7.081 -5.587 -23.341 1.00 98.06 302 HIS A CA 1
ATOM 2282 C C . HIS A 1 302 ? 8.290 -6.198 -22.610 1.00 98.06 302 HIS A C 1
ATOM 2284 O O . HIS A 1 302 ? 9.202 -5.481 -22.202 1.00 98.06 302 HIS A O 1
ATOM 2290 N N . ALA A 1 303 ? 8.355 -7.528 -22.483 1.00 97.75 303 ALA A N 1
ATOM 2291 C CA . ALA A 1 303 ? 9.489 -8.189 -21.831 1.00 97.75 303 ALA A CA 1
ATOM 2292 C C . ALA A 1 303 ? 10.804 -7.978 -22.607 1.00 97.75 303 ALA A C 1
ATOM 2294 O O . ALA A 1 303 ? 11.823 -7.621 -22.018 1.00 97.75 303 ALA A O 1
ATOM 2295 N N . ALA A 1 304 ? 10.764 -8.123 -23.935 1.00 97.50 304 ALA A N 1
ATOM 2296 C CA . ALA A 1 304 ? 11.926 -7.913 -24.796 1.00 97.50 304 ALA A CA 1
ATOM 2297 C C . ALA A 1 304 ? 12.328 -6.429 -24.860 1.00 97.50 304 ALA A C 1
ATOM 2299 O O . ALA A 1 304 ? 13.517 -6.107 -24.868 1.00 97.50 304 ALA A O 1
ATOM 2300 N N . ALA A 1 305 ? 11.348 -5.519 -24.859 1.00 98.19 305 ALA A N 1
ATOM 2301 C CA . ALA A 1 305 ? 11.595 -4.082 -24.767 1.00 98.19 305 ALA A CA 1
ATOM 2302 C C . ALA A 1 305 ? 12.343 -3.728 -23.473 1.00 98.19 305 ALA A C 1
ATOM 2304 O O . ALA A 1 305 ? 13.349 -3.014 -23.506 1.00 98.19 305 ALA A O 1
ATOM 2305 N N . ALA A 1 306 ? 11.896 -4.279 -22.341 1.00 97.94 306 ALA A N 1
ATOM 2306 C CA . ALA A 1 306 ? 12.564 -4.097 -21.062 1.00 97.94 306 ALA A CA 1
ATOM 2307 C C . ALA A 1 306 ? 14.008 -4.616 -21.071 1.00 97.94 306 ALA A C 1
ATOM 2309 O O . ALA A 1 306 ? 14.896 -3.930 -20.564 1.00 97.94 306 ALA A O 1
ATOM 2310 N N . ASP A 1 307 ? 14.253 -5.786 -21.668 1.00 97.06 307 ASP A N 1
ATOM 2311 C CA . ASP A 1 307 ? 15.600 -6.350 -21.808 1.00 97.06 307 ASP A CA 1
ATOM 2312 C C . ASP A 1 307 ? 16.530 -5.449 -22.622 1.00 97.06 307 ASP A C 1
ATOM 2314 O O . ASP A 1 307 ? 17.683 -5.239 -22.238 1.00 97.06 307 ASP A O 1
ATOM 2318 N N . ALA A 1 308 ? 16.038 -4.863 -23.717 1.00 96.75 308 ALA A N 1
ATOM 2319 C CA . ALA A 1 308 ? 16.816 -3.924 -24.522 1.00 96.75 308 ALA A CA 1
ATOM 2320 C C . ALA A 1 308 ? 17.216 -2.675 -23.715 1.00 96.75 308 ALA A C 1
ATOM 2322 O O . ALA A 1 308 ? 18.379 -2.260 -23.741 1.00 96.75 308 ALA A O 1
ATOM 2323 N N . TYR A 1 309 ? 16.281 -2.100 -22.953 1.00 97.31 309 TYR A N 1
ATOM 2324 C CA . TYR A 1 309 ? 16.565 -0.940 -22.108 1.00 97.31 309 TYR A CA 1
ATOM 2325 C C . TYR A 1 309 ? 17.506 -1.264 -20.942 1.00 97.31 309 TYR A C 1
ATOM 2327 O O . TYR A 1 309 ? 18.429 -0.493 -20.670 1.00 97.31 309 TYR A O 1
ATOM 2335 N N . LEU A 1 310 ? 17.304 -2.399 -20.266 1.00 96.25 310 LEU A N 1
ATOM 2336 C CA . LEU A 1 310 ? 18.147 -2.813 -19.147 1.00 96.25 310 LEU A CA 1
ATOM 2337 C C . LEU A 1 310 ? 19.592 -3.034 -19.609 1.00 96.25 310 LEU A C 1
ATOM 2339 O O . LEU A 1 310 ? 20.511 -2.466 -19.018 1.00 96.25 310 LEU A O 1
ATOM 2343 N N . ARG A 1 311 ? 19.787 -3.738 -20.732 1.00 95.38 311 ARG A N 1
ATOM 2344 C CA . ARG A 1 311 ? 21.110 -3.924 -21.350 1.00 95.38 311 ARG A CA 1
ATOM 2345 C C . ARG A 1 311 ? 21.798 -2.598 -21.658 1.00 95.38 311 ARG A C 1
ATOM 2347 O O . ARG A 1 311 ? 22.977 -2.441 -21.348 1.00 95.38 311 ARG A O 1
ATOM 2354 N N . ALA A 1 312 ? 21.071 -1.623 -22.207 1.00 94.69 312 ALA A N 1
ATOM 2355 C CA . ALA A 1 312 ? 21.632 -0.304 -22.495 1.00 94.69 312 ALA A CA 1
ATOM 2356 C C . ALA A 1 312 ? 22.178 0.384 -21.231 1.00 94.69 312 ALA A C 1
ATOM 2358 O O . ALA 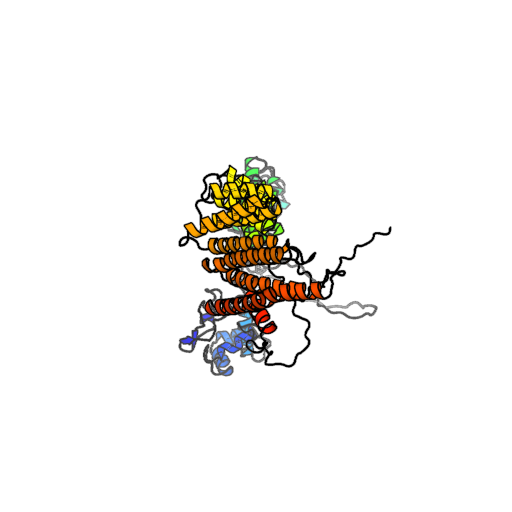A 1 312 ? 23.262 0.969 -21.259 1.00 94.69 312 ALA A O 1
ATOM 2359 N N . ALA A 1 313 ? 21.463 0.288 -20.108 1.00 94.00 313 ALA A N 1
ATOM 2360 C CA . ALA A 1 313 ? 21.905 0.859 -18.837 1.00 94.00 313 ALA A CA 1
ATOM 2361 C C . ALA A 1 313 ? 23.020 0.059 -18.140 1.00 94.00 313 ALA A C 1
ATOM 2363 O O . ALA A 1 313 ? 23.801 0.628 -17.371 1.00 94.00 313 ALA A O 1
ATOM 2364 N N . GLU A 1 314 ? 23.088 -1.252 -18.355 1.00 93.62 314 GLU A N 1
ATOM 2365 C CA . GLU A 1 314 ? 24.117 -2.119 -17.778 1.00 93.62 314 GLU A CA 1
ATOM 2366 C C . GLU A 1 314 ? 25.449 -2.016 -18.512 1.00 93.62 314 GLU A C 1
ATOM 2368 O O . GLU A 1 314 ? 26.488 -1.883 -17.864 1.00 93.62 314 GLU A O 1
ATOM 2373 N N . GLU A 1 315 ? 25.420 -2.033 -19.844 1.00 93.25 315 GLU A N 1
ATOM 2374 C CA . GLU A 1 315 ? 26.621 -1.935 -20.671 1.00 93.25 315 GLU A CA 1
ATOM 2375 C C . GLU A 1 315 ? 27.203 -0.513 -20.662 1.00 93.25 315 GLU A C 1
ATOM 2377 O O . GLU A 1 315 ? 28.425 -0.341 -20.658 1.00 93.25 315 GLU A O 1
ATOM 2382 N N . PHE A 1 316 ? 26.344 0.512 -20.592 1.00 93.06 316 PHE A N 1
ATOM 2383 C CA . PHE A 1 316 ? 26.745 1.918 -20.682 1.00 93.06 316 PHE A CA 1
ATOM 2384 C C . PHE A 1 316 ? 26.225 2.766 -19.507 1.00 93.06 316 PHE A C 1
ATOM 2386 O O . PHE A 1 316 ? 25.537 3.768 -19.706 1.00 93.06 316 PHE A O 1
ATOM 2393 N N . PRO A 1 317 ? 26.596 2.452 -18.251 1.00 90.81 317 PRO A N 1
ATOM 2394 C CA . PRO A 1 317 ? 26.018 3.085 -17.059 1.00 90.81 317 PRO A CA 1
ATOM 2395 C C . PRO A 1 317 ? 26.348 4.579 -16.907 1.00 90.81 317 PRO A C 1
ATOM 2397 O O . PRO A 1 317 ? 25.747 5.265 -16.082 1.00 90.81 317 PRO A O 1
ATOM 2400 N N . ARG A 1 318 ? 27.333 5.089 -17.660 1.00 88.38 318 ARG A N 1
ATOM 2401 C CA . ARG A 1 318 ? 27.750 6.501 -17.643 1.00 88.38 318 ARG A CA 1
ATOM 2402 C C . ARG A 1 318 ? 27.101 7.338 -18.745 1.00 88.38 318 ARG A C 1
ATOM 2404 O O . ARG A 1 318 ? 27.233 8.559 -18.709 1.00 88.38 318 ARG A O 1
ATOM 2411 N N . GLU A 1 319 ? 26.430 6.706 -19.705 1.00 90.38 319 GLU A N 1
ATOM 2412 C CA . GLU A 1 319 ? 25.777 7.411 -20.804 1.00 90.38 319 GLU A CA 1
ATOM 2413 C C . GLU A 1 319 ? 24.566 8.205 -20.314 1.00 90.38 319 GLU A C 1
ATOM 2415 O O . GLU A 1 319 ? 23.849 7.793 -19.399 1.00 90.38 319 GLU A O 1
ATOM 2420 N N . ALA A 1 320 ? 24.307 9.348 -20.954 1.00 86.50 320 ALA A N 1
ATOM 2421 C CA . ALA A 1 320 ? 23.281 10.293 -20.505 1.00 86.50 320 ALA A CA 1
ATOM 2422 C C . ALA A 1 320 ? 21.881 9.657 -20.414 1.00 86.50 320 ALA A C 1
ATOM 2424 O O . ALA A 1 320 ? 21.078 10.026 -19.557 1.00 86.50 320 ALA A O 1
ATOM 2425 N N . ARG A 1 321 ? 21.598 8.676 -21.281 1.00 89.50 321 ARG A N 1
ATOM 2426 C CA . ARG A 1 321 ? 20.310 7.978 -21.344 1.00 89.50 321 ARG A CA 1
ATOM 2427 C C . ARG A 1 321 ? 20.197 6.766 -20.416 1.00 89.50 321 ARG A C 1
ATOM 2429 O O . ARG A 1 321 ? 19.091 6.260 -20.276 1.00 89.50 321 ARG A O 1
ATOM 2436 N N . ALA A 1 322 ? 21.258 6.318 -19.740 1.00 90.62 322 ALA A N 1
ATOM 2437 C CA . ALA A 1 322 ? 21.206 5.112 -18.900 1.00 90.62 322 ALA A CA 1
ATOM 2438 C C . ALA A 1 322 ? 20.090 5.171 -17.837 1.00 90.62 322 ALA A C 1
ATOM 2440 O O . ALA A 1 322 ? 19.357 4.204 -17.642 1.00 90.62 322 ALA A O 1
ATOM 2441 N N . LYS A 1 323 ? 19.881 6.348 -17.229 1.00 92.69 323 LYS A N 1
ATOM 2442 C CA . LYS A 1 323 ? 18.799 6.601 -16.260 1.00 92.69 323 LYS A CA 1
ATOM 2443 C C . LYS A 1 323 ? 17.409 6.368 -16.849 1.00 92.69 323 LYS A C 1
ATOM 2445 O O . LYS A 1 323 ? 16.588 5.673 -16.257 1.00 92.69 323 LYS A O 1
ATOM 2450 N N . GLN A 1 324 ? 17.162 6.942 -18.029 1.00 93.44 324 GLN A N 1
ATOM 2451 C CA . GLN A 1 324 ? 15.897 6.789 -18.747 1.00 93.44 324 GLN A CA 1
ATOM 2452 C C . GLN A 1 324 ? 15.671 5.326 -19.140 1.00 93.44 324 GLN A C 1
ATOM 2454 O O . GLN A 1 324 ? 14.537 4.863 -19.133 1.00 93.44 324 GLN A O 1
ATOM 2459 N N . ALA A 1 325 ? 16.745 4.593 -19.447 1.00 94.38 325 ALA A N 1
ATOM 2460 C CA . ALA A 1 325 ? 16.664 3.193 -19.840 1.00 94.38 325 ALA A CA 1
ATOM 2461 C C . ALA A 1 325 ? 16.203 2.345 -18.655 1.00 94.38 325 ALA A C 1
ATOM 2463 O O . ALA A 1 325 ? 15.263 1.579 -18.797 1.00 94.38 325 ALA A O 1
ATOM 2464 N N . LEU A 1 326 ? 16.772 2.545 -17.462 1.00 96.00 326 LEU A N 1
ATOM 2465 C CA . LEU A 1 326 ? 16.315 1.838 -16.260 1.00 96.00 326 LEU A CA 1
ATOM 2466 C C . LEU A 1 326 ? 14.850 2.142 -15.928 1.00 96.00 326 LEU A C 1
ATOM 2468 O O . LEU A 1 326 ? 14.095 1.233 -15.592 1.00 96.00 326 LEU A O 1
ATOM 2472 N N . TYR A 1 327 ? 14.428 3.402 -16.067 1.00 95.25 327 TYR A N 1
ATOM 2473 C CA . TYR A 1 327 ? 13.029 3.773 -15.853 1.00 95.25 327 TYR A CA 1
ATOM 2474 C C . TYR A 1 327 ? 12.091 3.082 -16.855 1.00 95.25 327 TYR A C 1
ATOM 2476 O O . TYR A 1 327 ? 11.085 2.494 -16.457 1.00 95.25 327 TYR A O 1
ATOM 2484 N N . ASN A 1 328 ? 12.439 3.117 -18.145 1.00 96.00 328 ASN A N 1
ATOM 2485 C CA . ASN A 1 328 ? 11.667 2.462 -19.197 1.00 96.00 328 ASN A CA 1
ATOM 2486 C C . ASN A 1 328 ? 11.664 0.937 -19.025 1.00 96.00 328 ASN A C 1
ATOM 2488 O O . ASN A 1 328 ? 10.623 0.319 -19.204 1.00 96.00 328 ASN A O 1
ATOM 2492 N N . ALA A 1 329 ? 12.785 0.334 -18.620 1.00 97.31 329 ALA A N 1
ATOM 2493 C CA . ALA A 1 329 ? 12.860 -1.089 -18.311 1.00 97.31 329 ALA A CA 1
ATOM 2494 C C . ALA A 1 329 ? 11.867 -1.460 -17.203 1.00 97.31 329 ALA A C 1
ATOM 2496 O O . ALA A 1 329 ? 11.098 -2.400 -17.377 1.00 97.31 329 ALA A O 1
ATOM 2497 N N . GLY A 1 330 ? 11.815 -0.687 -16.112 1.00 96.69 330 GLY A N 1
ATOM 2498 C CA . GLY A 1 330 ? 10.833 -0.895 -15.044 1.00 96.69 330 GLY A CA 1
ATOM 2499 C C . GLY A 1 330 ? 9.386 -0.794 -15.535 1.00 96.69 330 GLY A C 1
ATOM 2500 O O . GLY A 1 330 ? 8.570 -1.667 -15.245 1.00 96.69 330 GLY A O 1
ATOM 2501 N N . LEU A 1 331 ? 9.085 0.221 -16.352 1.00 96.12 331 LEU A N 1
ATOM 2502 C CA . LEU A 1 331 ? 7.746 0.431 -16.909 1.00 96.12 331 LEU A CA 1
ATOM 2503 C C . LEU A 1 331 ? 7.317 -0.709 -17.846 1.00 96.12 331 LEU A C 1
ATOM 2505 O O . LEU A 1 331 ? 6.191 -1.198 -17.760 1.00 96.12 331 LEU A O 1
ATOM 2509 N N . GLU A 1 332 ? 8.205 -1.141 -18.739 1.00 97.81 332 GLU A N 1
ATOM 2510 C CA . GLU A 1 332 ? 7.929 -2.233 -19.673 1.00 97.81 332 GLU A CA 1
ATOM 2511 C C . GLU A 1 332 ? 7.821 -3.582 -18.943 1.00 97.81 332 GLU A C 1
ATOM 2513 O O . GLU A 1 332 ? 6.934 -4.374 -19.253 1.00 97.81 332 GLU A O 1
ATOM 2518 N N . ARG A 1 333 ? 8.613 -3.821 -17.887 1.00 97.75 333 ARG A N 1
ATOM 2519 C CA . ARG A 1 333 ? 8.436 -4.994 -17.011 1.00 97.75 333 ARG A CA 1
ATOM 2520 C C . ARG A 1 333 ? 7.073 -4.999 -16.326 1.00 97.75 333 ARG A C 1
ATOM 2522 O O . ARG A 1 333 ? 6.404 -6.030 -16.319 1.00 97.75 333 ARG A O 1
ATOM 2529 N N . GLN A 1 334 ? 6.620 -3.847 -15.832 1.00 95.50 334 GLN A N 1
ATOM 2530 C CA . GLN A 1 334 ? 5.284 -3.712 -15.251 1.00 95.50 334 GLN A CA 1
ATOM 2531 C C . GLN A 1 334 ? 4.191 -4.030 -16.283 1.00 95.50 334 GLN A C 1
ATOM 2533 O O . GLN A 1 334 ? 3.260 -4.774 -15.975 1.00 95.50 334 GLN A O 1
ATOM 2538 N N . ARG A 1 335 ? 4.314 -3.522 -17.518 1.00 95.62 335 ARG A N 1
ATOM 2539 C CA . ARG A 1 335 ? 3.386 -3.833 -18.624 1.00 95.62 335 ARG A CA 1
ATOM 2540 C C . ARG A 1 335 ? 3.402 -5.311 -19.012 1.00 95.62 335 ARG A C 1
ATOM 2542 O O . ARG A 1 335 ? 2.362 -5.852 -19.370 1.00 95.62 335 ARG A O 1
ATOM 2549 N N . ALA A 1 336 ? 4.552 -5.971 -18.888 1.00 96.56 336 ALA A N 1
ATOM 2550 C CA . ALA A 1 336 ? 4.692 -7.413 -19.078 1.00 96.56 336 ALA A CA 1
ATOM 2551 C C . ALA A 1 336 ? 4.121 -8.254 -17.913 1.00 96.56 336 ALA A C 1
ATOM 2553 O O . ALA A 1 336 ? 4.074 -9.477 -18.022 1.00 96.56 336 ALA A O 1
ATOM 2554 N N . GLY A 1 337 ? 3.712 -7.631 -16.800 1.00 94.44 337 GLY A N 1
ATOM 2555 C CA . GLY A 1 337 ? 3.281 -8.319 -15.577 1.00 94.44 337 GLY A CA 1
ATOM 2556 C C . GLY A 1 337 ? 4.430 -8.862 -14.714 1.00 94.44 337 GLY A C 1
ATOM 2557 O O . GLY A 1 337 ? 4.181 -9.540 -13.718 1.00 94.44 337 GLY A O 1
ATOM 2558 N N . ASP A 1 338 ? 5.683 -8.557 -15.059 1.00 95.69 338 ASP A N 1
ATOM 2559 C CA . ASP A 1 338 ? 6.881 -8.957 -14.317 1.00 95.69 338 ASP A CA 1
ATOM 2560 C C . ASP A 1 338 ? 7.202 -7.929 -13.224 1.00 95.69 338 ASP A C 1
ATOM 2562 O O . ASP A 1 338 ? 8.086 -7.080 -13.357 1.00 95.69 338 ASP A O 1
ATOM 2566 N N . LEU A 1 339 ? 6.435 -7.978 -12.134 1.00 93.50 339 LEU A N 1
ATOM 2567 C CA . LEU A 1 339 ? 6.595 -7.057 -11.005 1.00 93.50 339 LEU A CA 1
ATOM 2568 C C . LEU A 1 339 ? 7.960 -7.183 -10.302 1.00 93.50 339 LEU A C 1
ATOM 2570 O O . LEU A 1 339 ? 8.539 -6.141 -9.987 1.00 93.50 339 LEU A O 1
ATOM 2574 N N . PRO A 1 340 ? 8.521 -8.392 -10.075 1.00 94.31 340 PRO A N 1
ATOM 2575 C CA . PRO A 1 340 ? 9.871 -8.523 -9.530 1.00 94.31 340 PRO A CA 1
ATOM 2576 C C . PRO A 1 340 ? 10.934 -7.896 -10.441 1.00 94.31 340 PRO A C 1
ATOM 2578 O O . PRO A 1 340 ? 11.797 -7.164 -9.956 1.00 94.31 340 PRO A O 1
ATOM 2581 N N . GLY A 1 341 ? 10.846 -8.113 -11.758 1.00 95.06 341 GLY A N 1
ATOM 2582 C CA . GLY A 1 341 ? 11.745 -7.486 -12.728 1.00 95.06 341 GLY A CA 1
ATOM 2583 C C . GLY A 1 341 ? 11.595 -5.962 -12.771 1.00 95.06 341 GLY A C 1
ATOM 2584 O O . GLY A 1 341 ? 12.592 -5.241 -12.847 1.00 95.06 341 GLY A O 1
ATOM 2585 N N . ALA A 1 342 ? 10.366 -5.450 -12.655 1.00 96.69 342 ALA A N 1
ATOM 2586 C CA . ALA A 1 342 ? 10.109 -4.014 -12.569 1.00 96.69 342 ALA A CA 1
ATOM 2587 C C . ALA A 1 342 ? 10.740 -3.401 -11.311 1.00 96.69 342 ALA A C 1
ATOM 2589 O O . ALA A 1 342 ? 11.438 -2.388 -11.394 1.00 96.69 342 ALA A O 1
ATOM 2590 N N . ALA A 1 343 ? 10.550 -4.049 -10.157 1.00 94.75 343 ALA A N 1
ATOM 2591 C CA . ALA A 1 343 ? 11.144 -3.636 -8.893 1.00 94.75 343 ALA A CA 1
ATOM 2592 C C . ALA A 1 343 ? 12.675 -3.603 -8.976 1.00 94.75 343 ALA A C 1
ATOM 2594 O O . ALA A 1 343 ? 13.271 -2.601 -8.589 1.00 94.75 343 ALA A O 1
ATOM 2595 N N . GLN A 1 344 ? 13.302 -4.630 -9.560 1.00 95.06 344 GLN A N 1
ATOM 2596 C CA . GLN A 1 344 ? 14.753 -4.679 -9.753 1.00 95.06 344 GLN A CA 1
ATOM 2597 C C . GLN A 1 344 ? 15.264 -3.519 -10.622 1.00 95.06 344 GLN A C 1
ATOM 2599 O O . GLN A 1 344 ? 16.264 -2.883 -10.284 1.00 95.06 344 GLN A O 1
ATOM 2604 N N . ALA A 1 345 ? 14.576 -3.202 -11.724 1.00 96.25 345 ALA A N 1
ATOM 2605 C CA . ALA A 1 345 ? 14.958 -2.089 -12.591 1.00 96.25 345 ALA A CA 1
ATOM 2606 C C . ALA A 1 345 ? 14.850 -0.731 -11.870 1.00 96.25 345 ALA A C 1
ATOM 2608 O O . ALA A 1 345 ? 15.756 0.104 -11.971 1.00 96.25 345 ALA A O 1
ATOM 2609 N N . TYR A 1 346 ? 13.779 -0.518 -11.096 1.00 96.56 346 TYR A N 1
ATOM 2610 C CA . TYR A 1 346 ? 13.617 0.694 -10.293 1.00 96.56 346 TYR A CA 1
ATOM 2611 C C . TYR A 1 346 ? 14.617 0.774 -9.134 1.00 96.56 346 TYR A C 1
ATOM 2613 O O . TYR A 1 346 ? 15.158 1.849 -8.881 1.00 96.56 346 TYR A O 1
ATOM 2621 N N . GLU A 1 347 ? 14.925 -0.333 -8.460 1.00 95.06 347 GLU A N 1
ATOM 2622 C CA . GLU A 1 347 ? 15.975 -0.394 -7.435 1.00 95.06 347 GLU A CA 1
ATOM 2623 C C . GLU A 1 347 ? 17.328 0.003 -8.015 1.00 95.06 347 GLU A C 1
ATOM 2625 O O . GLU A 1 347 ? 17.995 0.884 -7.471 1.00 95.06 347 GLU A O 1
ATOM 2630 N N . LEU A 1 348 ? 17.682 -0.547 -9.178 1.00 94.31 348 LEU A N 1
ATOM 2631 C CA . LEU A 1 348 ? 18.928 -0.213 -9.857 1.00 94.31 348 LEU A CA 1
ATOM 2632 C C . LEU A 1 348 ? 19.001 1.277 -10.223 1.00 94.31 348 LEU A C 1
ATOM 2634 O O . LEU A 1 348 ? 20.052 1.905 -10.066 1.00 94.31 348 LEU A O 1
ATOM 2638 N N . LEU A 1 349 ? 17.884 1.862 -10.670 1.00 94.81 349 LEU A N 1
ATOM 2639 C CA . LEU A 1 349 ? 17.770 3.296 -10.951 1.00 94.81 349 LEU A CA 1
ATOM 2640 C C . LEU A 1 349 ? 18.005 4.141 -9.692 1.00 94.81 349 LEU A C 1
ATOM 2642 O O . LEU A 1 349 ? 18.775 5.103 -9.725 1.00 94.81 349 LEU A O 1
ATOM 2646 N N . ILE A 1 350 ? 17.377 3.768 -8.579 1.00 94.12 350 ILE A N 1
ATOM 2647 C CA . ILE A 1 350 ? 17.494 4.468 -7.296 1.00 94.12 350 ILE A CA 1
ATOM 2648 C C . ILE A 1 350 ? 18.922 4.376 -6.744 1.00 94.12 350 ILE A C 1
ATOM 2650 O O . ILE A 1 350 ? 19.463 5.375 -6.269 1.00 94.12 350 ILE A O 1
ATOM 2654 N N . GLU A 1 351 ? 19.534 3.193 -6.799 1.00 92.25 351 GLU A N 1
ATOM 2655 C CA . GLU A 1 351 ? 20.863 2.927 -6.245 1.00 92.25 351 GLU A CA 1
ATOM 2656 C C . GLU A 1 351 ? 21.983 3.597 -7.038 1.00 92.25 351 GLU A C 1
ATOM 2658 O O . GLU A 1 351 ? 22.912 4.151 -6.447 1.00 92.25 351 GLU A O 1
ATOM 2663 N N . ARG A 1 352 ? 21.903 3.576 -8.373 1.00 90.88 352 ARG A N 1
ATOM 2664 C CA . ARG A 1 352 ? 22.929 4.182 -9.235 1.00 90.88 352 ARG A CA 1
ATOM 2665 C C . ARG A 1 352 ? 22.783 5.692 -9.362 1.00 90.88 352 ARG A C 1
ATOM 2667 O O . ARG A 1 352 ? 23.763 6.378 -9.660 1.00 90.88 352 ARG A O 1
ATOM 2674 N N . HIS A 1 353 ? 21.580 6.223 -9.148 1.00 87.06 353 HIS A N 1
ATOM 2675 C CA . HIS A 1 353 ? 21.286 7.640 -9.347 1.00 87.06 353 HIS A CA 1
ATOM 2676 C C . HIS A 1 353 ? 20.550 8.279 -8.154 1.00 87.06 353 HIS A C 1
ATOM 2678 O O . HIS A 1 353 ? 19.511 8.929 -8.343 1.00 87.06 353 HIS A O 1
ATOM 2684 N N . PRO A 1 354 ? 21.094 8.166 -6.924 1.00 88.00 354 PRO A N 1
ATOM 2685 C CA . PRO A 1 354 ? 20.497 8.780 -5.745 1.00 88.00 354 PRO A CA 1
ATOM 2686 C C . PRO A 1 354 ? 20.494 10.309 -5.880 1.00 88.00 354 PRO A C 1
ATOM 2688 O O . PRO A 1 354 ? 21.405 10.901 -6.459 1.00 88.00 354 PRO A O 1
ATOM 2691 N N . GLY A 1 355 ? 19.454 10.962 -5.362 1.00 84.62 355 GLY A N 1
ATOM 2692 C CA . GLY A 1 355 ? 19.298 12.419 -5.426 1.00 84.62 355 GLY A CA 1
ATOM 2693 C C . GLY A 1 355 ? 18.935 12.996 -6.804 1.00 84.62 355 GLY A C 1
ATOM 2694 O O . GLY A 1 355 ? 18.877 14.214 -6.941 1.00 84.62 355 GLY A O 1
ATOM 2695 N N . THR A 1 356 ? 18.688 12.166 -7.825 1.00 87.31 356 THR A N 1
ATOM 2696 C CA . THR A 1 356 ? 18.249 12.615 -9.162 1.00 87.31 356 THR A CA 1
ATOM 2697 C C . THR A 1 356 ? 16.729 12.565 -9.325 1.00 87.31 356 THR A C 1
ATOM 2699 O O . THR A 1 356 ? 16.058 11.770 -8.667 1.00 87.31 356 THR A O 1
ATOM 2702 N N . THR A 1 357 ? 16.181 13.382 -10.231 1.00 87.94 357 THR A N 1
ATOM 2703 C CA . THR A 1 357 ? 14.745 13.375 -10.560 1.00 87.94 357 THR A CA 1
ATOM 2704 C C . THR A 1 357 ? 14.296 12.015 -11.093 1.00 87.94 357 THR A C 1
ATOM 2706 O O . THR A 1 357 ? 13.229 11.531 -10.721 1.00 87.94 357 THR A O 1
ATOM 2709 N N . GLU A 1 358 ? 15.111 11.356 -11.920 1.00 87.88 358 GLU A N 1
ATOM 2710 C CA . GLU A 1 358 ? 14.799 10.029 -12.458 1.00 87.88 358 GLU A CA 1
ATOM 2711 C C . GLU A 1 358 ? 14.785 8.965 -11.354 1.00 87.88 358 GLU A C 1
ATOM 2713 O O . GLU A 1 358 ? 13.852 8.169 -11.290 1.00 87.88 358 GLU A O 1
ATOM 2718 N N . GLY A 1 359 ? 15.760 8.999 -10.436 1.00 91.12 359 GLY A N 1
ATOM 2719 C CA . GLY A 1 359 ? 15.779 8.137 -9.251 1.00 91.12 359 GLY A CA 1
ATOM 2720 C C . GLY A 1 359 ? 14.528 8.303 -8.384 1.00 91.12 359 GLY A C 1
ATOM 2721 O O . GLY A 1 359 ? 13.905 7.314 -7.996 1.00 91.12 359 GLY A O 1
ATOM 2722 N N . ALA A 1 360 ? 14.119 9.551 -8.136 1.00 92.44 360 ALA A N 1
ATOM 2723 C CA . ALA A 1 360 ? 12.900 9.862 -7.392 1.00 92.44 360 ALA A CA 1
ATOM 2724 C C . ALA A 1 360 ? 11.645 9.347 -8.120 1.00 92.44 360 ALA A C 1
ATOM 2726 O O . ALA A 1 360 ? 10.775 8.732 -7.506 1.00 92.44 360 ALA A O 1
ATOM 2727 N N . THR A 1 361 ? 11.576 9.532 -9.441 1.00 92.44 361 THR A N 1
ATOM 2728 C CA . THR A 1 361 ? 10.462 9.049 -10.273 1.00 92.44 361 THR A CA 1
ATOM 2729 C C . THR A 1 361 ? 10.375 7.522 -10.254 1.00 92.44 361 THR A C 1
ATOM 2731 O O . THR A 1 361 ? 9.281 6.979 -10.124 1.00 92.44 361 THR A O 1
ATOM 2734 N N . GLY A 1 362 ? 11.514 6.823 -10.309 1.00 94.00 362 GLY A N 1
ATOM 2735 C CA . GLY A 1 362 ? 11.575 5.365 -10.186 1.00 94.00 362 GLY A CA 1
ATOM 2736 C C . GLY A 1 362 ? 11.091 4.859 -8.827 1.00 94.00 362 GLY A C 1
ATOM 2737 O O . GLY A 1 362 ? 10.259 3.959 -8.776 1.00 94.00 362 GLY A O 1
ATOM 2738 N N . ALA A 1 363 ? 11.539 5.475 -7.726 1.00 95.44 363 ALA A N 1
ATOM 2739 C CA . ALA A 1 363 ? 11.058 5.130 -6.384 1.00 95.44 363 ALA A CA 1
ATOM 2740 C C . ALA A 1 363 ? 9.546 5.339 -6.241 1.00 95.44 363 ALA A C 1
ATOM 2742 O O . ALA A 1 363 ? 8.855 4.493 -5.681 1.00 95.44 363 ALA A O 1
ATOM 2743 N N . TRP A 1 364 ? 9.028 6.445 -6.778 1.00 95.44 364 TRP A N 1
ATOM 2744 C CA . TRP A 1 364 ? 7.600 6.741 -6.756 1.00 95.44 364 TRP A CA 1
ATOM 2745 C C . TRP A 1 364 ? 6.788 5.736 -7.584 1.00 95.44 364 TRP A C 1
ATOM 2747 O O . TRP A 1 364 ? 5.781 5.220 -7.106 1.00 95.44 364 TRP A O 1
ATOM 2757 N N . ALA A 1 365 ? 7.238 5.424 -8.802 1.00 95.62 365 ALA A N 1
ATOM 2758 C CA . ALA A 1 365 ? 6.578 4.458 -9.678 1.00 95.62 365 ALA A CA 1
ATOM 2759 C C . ALA A 1 365 ? 6.531 3.058 -9.047 1.00 95.62 365 ALA A C 1
ATOM 2761 O O . ALA A 1 365 ? 5.467 2.440 -9.008 1.00 95.62 365 ALA A O 1
ATOM 2762 N N . ALA A 1 366 ? 7.648 2.595 -8.476 1.00 96.56 366 ALA A N 1
ATOM 2763 C CA . ALA A 1 366 ? 7.707 1.322 -7.764 1.00 96.56 366 ALA A CA 1
ATOM 2764 C C . ALA A 1 366 ? 6.757 1.291 -6.556 1.00 96.56 366 ALA A C 1
ATOM 2766 O O . ALA A 1 366 ? 6.028 0.317 -6.369 1.00 96.56 366 ALA A O 1
ATOM 2767 N N . ALA A 1 367 ? 6.710 2.371 -5.768 1.00 96.94 367 ALA A N 1
ATOM 2768 C CA . ALA A 1 3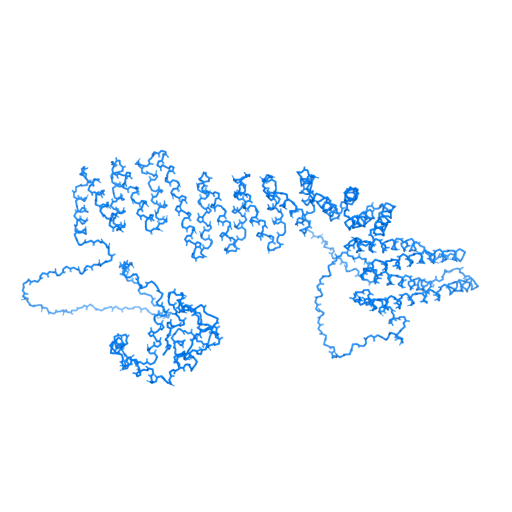67 ? 5.809 2.469 -4.624 1.00 96.94 367 ALA A CA 1
ATOM 2769 C C . ALA A 1 367 ? 4.331 2.372 -5.041 1.00 96.94 367 ALA A C 1
ATOM 2771 O O . ALA A 1 367 ? 3.592 1.560 -4.486 1.00 96.94 367 ALA A O 1
ATOM 2772 N N . GLN A 1 368 ? 3.917 3.127 -6.066 1.00 95.81 368 GLN A N 1
ATOM 2773 C CA . GLN A 1 368 ? 2.544 3.094 -6.582 1.00 95.81 368 GLN A CA 1
ATOM 2774 C C . GLN A 1 368 ? 2.171 1.744 -7.196 1.00 95.81 368 GLN A C 1
ATOM 2776 O O . GLN A 1 368 ? 1.035 1.290 -7.048 1.00 95.81 368 GLN A O 1
ATOM 2781 N N . MET A 1 369 ? 3.121 1.091 -7.870 1.00 95.38 369 MET A N 1
ATOM 2782 C CA . MET A 1 369 ? 2.927 -0.245 -8.423 1.00 95.38 369 MET A CA 1
ATOM 2783 C C . MET A 1 369 ? 2.540 -1.230 -7.316 1.00 95.38 369 MET A C 1
ATOM 2785 O O . MET A 1 369 ? 1.485 -1.855 -7.411 1.00 95.38 369 MET A O 1
ATOM 2789 N N . PHE A 1 370 ? 3.334 -1.323 -6.245 1.00 96.06 370 PHE A N 1
ATOM 2790 C CA . PHE A 1 370 ? 3.049 -2.231 -5.128 1.00 96.06 370 PHE A CA 1
ATOM 2791 C C . PHE A 1 370 ? 1.818 -1.819 -4.312 1.00 96.06 370 PHE A C 1
ATOM 2793 O O . PHE A 1 370 ? 1.056 -2.681 -3.873 1.00 96.06 370 PHE A O 1
ATOM 2800 N N . GLU A 1 371 ? 1.566 -0.517 -4.159 1.00 93.81 371 GLU A N 1
ATOM 2801 C CA . GLU A 1 371 ? 0.368 -0.013 -3.481 1.00 93.81 371 GLU A CA 1
ATOM 2802 C C . GLU A 1 371 ? -0.912 -0.440 -4.215 1.00 93.81 371 GLU A C 1
ATOM 2804 O O . GLU A 1 371 ? -1.860 -0.907 -3.583 1.00 93.81 371 GLU A O 1
ATOM 2809 N N . SER A 1 372 ? -0.922 -0.365 -5.552 1.00 93.25 372 SER A N 1
ATOM 2810 C CA . SER A 1 372 ? -2.091 -0.710 -6.377 1.00 93.25 372 SER A CA 1
ATOM 2811 C C . SER A 1 372 ? -2.530 -2.176 -6.273 1.00 93.25 372 SER A C 1
ATOM 2813 O O . SER A 1 372 ? -3.687 -2.493 -6.549 1.00 93.25 372 SER A O 1
ATOM 2815 N N . ILE A 1 373 ? -1.630 -3.060 -5.834 1.00 92.94 373 ILE A N 1
ATOM 2816 C CA . ILE A 1 373 ? -1.882 -4.493 -5.624 1.00 92.94 373 ILE A CA 1
ATOM 2817 C C . ILE A 1 373 ? -1.892 -4.882 -4.138 1.00 92.94 373 ILE A C 1
ATOM 2819 O O . ILE A 1 373 ? -1.775 -6.062 -3.809 1.00 92.94 373 ILE A O 1
ATOM 2823 N N . ALA A 1 374 ? -2.022 -3.895 -3.243 1.00 93.00 374 ALA A N 1
ATOM 2824 C CA . ALA A 1 374 ? -2.083 -4.059 -1.790 1.00 93.00 374 ALA A CA 1
ATOM 2825 C C . ALA A 1 374 ? -0.865 -4.771 -1.157 1.00 93.00 374 ALA A C 1
ATOM 2827 O O . ALA A 1 374 ? -0.957 -5.315 -0.056 1.00 93.00 374 ALA A O 1
ATOM 2828 N N . GLN A 1 375 ? 0.299 -4.730 -1.814 1.00 94.56 375 GLN A N 1
ATOM 2829 C CA . GLN A 1 375 ? 1.575 -5.183 -1.249 1.00 94.56 375 GLN A CA 1
ATOM 2830 C C . GLN A 1 375 ? 2.187 -4.052 -0.411 1.00 94.56 375 GLN A C 1
ATOM 2832 O O . GLN A 1 375 ? 3.143 -3.384 -0.809 1.00 94.56 375 GLN A O 1
ATOM 2837 N N . PHE A 1 376 ? 1.580 -3.782 0.748 1.00 94.38 376 PHE A N 1
ATOM 2838 C CA . PHE A 1 376 ? 1.871 -2.584 1.543 1.00 94.38 376 PHE A CA 1
ATOM 2839 C C . PHE A 1 376 ? 3.307 -2.520 2.081 1.00 94.38 376 PHE A C 1
ATOM 2841 O O . PHE A 1 376 ? 3.863 -1.425 2.143 1.00 94.38 376 PHE A O 1
ATOM 2848 N N . GLY A 1 377 ? 3.928 -3.658 2.410 1.00 95.25 377 GLY A N 1
ATOM 2849 C CA . GLY A 1 377 ? 5.322 -3.704 2.871 1.00 95.25 377 GLY A CA 1
ATOM 2850 C C . GLY A 1 377 ? 6.313 -3.220 1.804 1.00 95.25 377 GLY A C 1
ATOM 2851 O O . GLY A 1 377 ? 7.135 -2.337 2.064 1.00 95.25 377 GLY A O 1
ATOM 2852 N N . ASP A 1 378 ? 6.189 -3.722 0.571 1.00 95.00 378 ASP A N 1
ATOM 2853 C CA . ASP A 1 378 ? 7.026 -3.284 -0.553 1.00 95.00 378 ASP A CA 1
ATOM 2854 C C . ASP A 1 378 ? 6.741 -1.836 -0.953 1.00 95.00 378 ASP A C 1
ATOM 2856 O O . ASP A 1 378 ? 7.673 -1.048 -1.137 1.00 95.00 378 ASP A O 1
ATOM 2860 N N . ALA A 1 379 ? 5.465 -1.447 -1.016 1.00 97.44 379 ALA A N 1
ATOM 2861 C CA . ALA A 1 379 ? 5.084 -0.063 -1.285 1.00 97.44 379 ALA A CA 1
ATOM 2862 C C . ALA A 1 379 ? 5.715 0.897 -0.263 1.00 97.44 379 ALA A C 1
ATOM 2864 O O . ALA A 1 379 ? 6.338 1.896 -0.635 1.00 97.44 379 ALA A O 1
ATOM 2865 N N . ALA A 1 380 ? 5.630 0.560 1.028 1.00 97.75 380 ALA A N 1
ATOM 2866 C CA . ALA A 1 380 ? 6.220 1.343 2.104 1.00 97.75 380 ALA A CA 1
ATOM 2867 C C . ALA A 1 380 ? 7.745 1.448 1.982 1.00 97.75 380 ALA A C 1
ATOM 2869 O O . ALA A 1 380 ? 8.294 2.533 2.172 1.00 97.75 380 ALA A O 1
ATOM 2870 N N . ARG A 1 381 ? 8.431 0.357 1.620 1.00 96.69 381 ARG A N 1
ATOM 2871 C CA . ARG A 1 381 ? 9.885 0.336 1.399 1.00 96.69 381 ARG A CA 1
ATOM 2872 C C . ARG A 1 381 ? 10.314 1.300 0.289 1.00 96.69 381 ARG A C 1
ATOM 2874 O O . ARG A 1 381 ? 11.301 2.023 0.453 1.00 96.69 381 ARG A O 1
ATOM 2881 N N . PHE A 1 382 ? 9.581 1.357 -0.824 1.00 97.56 382 PHE A N 1
ATOM 2882 C CA . PHE A 1 382 ? 9.886 2.289 -1.916 1.00 97.56 382 PHE A CA 1
ATOM 2883 C C . PHE A 1 382 ? 9.552 3.744 -1.571 1.00 97.56 382 PHE A C 1
ATOM 2885 O O . PHE A 1 382 ? 10.360 4.631 -1.859 1.00 97.56 382 PHE A O 1
ATOM 2892 N N . TYR A 1 383 ? 8.434 4.001 -0.888 1.00 98.12 383 TYR A N 1
ATOM 2893 C CA . TYR A 1 383 ? 8.114 5.333 -0.368 1.00 98.12 383 TYR A CA 1
ATOM 2894 C C . TYR A 1 383 ? 9.145 5.821 0.667 1.00 98.12 383 TYR A C 1
ATOM 2896 O O . TYR A 1 383 ? 9.584 6.973 0.628 1.00 98.12 383 TYR A O 1
ATOM 2904 N N . GLU A 1 384 ? 9.606 4.942 1.557 1.00 96.19 384 GLU A N 1
ATOM 2905 C CA . GLU A 1 384 ? 10.684 5.238 2.502 1.00 96.19 384 GLU A CA 1
ATOM 2906 C C . GLU A 1 384 ? 11.988 5.565 1.763 1.00 96.19 384 GLU A C 1
ATOM 2908 O O . GLU A 1 384 ? 12.641 6.572 2.055 1.00 96.19 384 GLU A O 1
ATOM 2913 N N . SER A 1 385 ? 12.350 4.748 0.770 1.00 94.62 385 SER A N 1
ATOM 2914 C CA . SER A 1 385 ? 13.507 4.989 -0.091 1.00 94.62 385 SER A CA 1
ATOM 2915 C C . SER A 1 385 ? 13.413 6.347 -0.792 1.00 94.62 385 SER A C 1
ATOM 2917 O O . SER A 1 385 ? 14.406 7.079 -0.810 1.00 94.62 385 SER A O 1
ATOM 2919 N N . TYR A 1 386 ? 12.232 6.720 -1.304 1.00 95.56 386 TYR A N 1
ATOM 2920 C CA . TYR A 1 386 ? 11.990 8.044 -1.877 1.00 95.56 386 TYR A CA 1
ATOM 2921 C C . TYR A 1 386 ? 12.346 9.137 -0.858 1.00 95.56 386 TYR A C 1
ATOM 2923 O O . TYR A 1 386 ? 13.201 9.984 -1.113 1.00 95.56 386 TYR A O 1
ATOM 2931 N N . GLY A 1 387 ? 11.723 9.115 0.321 1.00 93.75 387 GLY A N 1
ATOM 2932 C CA . GLY A 1 387 ? 11.899 10.198 1.288 1.00 93.75 387 GLY A CA 1
ATOM 2933 C C . GLY A 1 387 ? 13.316 10.294 1.856 1.00 93.75 387 GLY A C 1
ATOM 2934 O O . GLY A 1 387 ? 13.813 11.399 2.059 1.00 93.75 387 GLY A O 1
ATOM 2935 N N . ARG A 1 388 ? 14.002 9.161 2.058 1.00 92.06 388 ARG A N 1
ATOM 2936 C CA . ARG A 1 388 ? 15.367 9.143 2.611 1.00 92.06 388 ARG A CA 1
ATOM 2937 C C . ARG A 1 388 ? 16.448 9.487 1.588 1.00 92.06 388 ARG A C 1
ATOM 2939 O O . ARG A 1 388 ? 17.395 10.191 1.931 1.00 92.06 388 ARG A O 1
ATOM 2946 N N . ARG A 1 389 ? 16.349 8.974 0.356 1.00 92.44 389 ARG A N 1
ATOM 2947 C CA . ARG A 1 389 ? 17.376 9.170 -0.689 1.00 92.44 389 ARG A CA 1
ATOM 2948 C C . ARG A 1 389 ? 17.164 10.448 -1.498 1.00 92.44 389 ARG A C 1
ATOM 2950 O O . ARG A 1 389 ? 18.114 10.939 -2.106 1.00 92.44 389 ARG A O 1
ATOM 2957 N N . PHE A 1 390 ? 15.953 11.003 -1.479 1.00 91.62 390 PHE A N 1
ATOM 2958 C CA . PHE A 1 390 ? 15.586 12.224 -2.195 1.00 91.62 390 PHE A CA 1
ATOM 2959 C C . PHE A 1 390 ? 14.905 13.227 -1.242 1.00 91.62 390 PHE A C 1
ATOM 2961 O O . PHE A 1 390 ? 13.766 13.626 -1.481 1.00 91.62 390 PHE A O 1
ATOM 2968 N N . PRO A 1 391 ? 15.581 13.666 -0.158 1.00 88.56 391 PRO A N 1
ATOM 2969 C CA . PRO A 1 391 ? 14.961 14.460 0.910 1.00 88.56 391 PRO A CA 1
ATOM 2970 C C . PRO A 1 391 ? 14.504 15.861 0.475 1.00 88.56 391 PRO A C 1
ATOM 2972 O O . PRO A 1 391 ? 13.632 16.443 1.120 1.00 88.56 391 PRO A O 1
ATOM 2975 N N . GLU A 1 392 ? 15.076 16.393 -0.611 1.00 88.94 392 GLU A N 1
ATOM 2976 C CA . GLU A 1 392 ? 14.669 17.659 -1.243 1.00 88.94 392 GLU A CA 1
ATOM 2977 C C . GLU A 1 392 ? 13.650 17.456 -2.380 1.00 88.94 392 GLU A C 1
ATOM 2979 O O . GLU A 1 392 ? 13.262 18.411 -3.050 1.00 88.94 392 GLU A O 1
ATOM 2984 N N . GLY A 1 393 ? 13.231 16.211 -2.634 1.00 86.94 393 GLY A N 1
ATOM 2985 C CA . GLY A 1 393 ? 12.215 15.901 -3.631 1.00 86.94 393 GLY A CA 1
ATOM 2986 C C . GLY A 1 393 ? 10.856 16.469 -3.227 1.00 86.94 393 GLY A C 1
ATOM 2987 O O . GLY A 1 393 ? 10.484 16.437 -2.055 1.00 86.94 393 GLY A O 1
ATOM 2988 N N . GLU A 1 394 ? 10.080 16.925 -4.211 1.00 90.38 394 GLU A N 1
ATOM 2989 C CA . GLU A 1 394 ? 8.774 17.575 -4.000 1.00 90.38 394 GLU A CA 1
ATOM 2990 C C . GLU A 1 394 ? 7.843 16.749 -3.094 1.00 90.38 394 GLU A C 1
ATOM 2992 O O . GLU A 1 394 ? 7.219 17.275 -2.172 1.00 90.38 394 GLU A O 1
ATOM 2997 N N . LYS A 1 395 ? 7.840 15.426 -3.289 1.00 94.00 395 LYS A N 1
ATOM 2998 C CA . LYS A 1 395 ? 7.011 14.471 -2.545 1.00 94.00 395 LYS A CA 1
ATOM 2999 C C . LYS A 1 395 ? 7.704 13.792 -1.362 1.00 94.00 395 LYS A C 1
ATOM 3001 O O . LYS A 1 395 ? 7.224 12.772 -0.886 1.00 94.00 395 LYS A O 1
ATOM 3006 N N . ALA A 1 396 ? 8.839 14.297 -0.874 1.00 94.31 396 ALA A N 1
ATOM 3007 C CA . ALA A 1 396 ? 9.614 13.588 0.155 1.00 94.31 396 ALA A CA 1
ATOM 3008 C C . ALA A 1 396 ? 8.846 13.444 1.481 1.00 94.31 396 ALA A C 1
ATOM 3010 O O . ALA A 1 396 ? 8.849 12.377 2.102 1.00 94.31 396 ALA A O 1
ATOM 3011 N N . HIS A 1 397 ? 8.127 14.500 1.871 1.00 95.44 397 HIS A N 1
ATOM 3012 C CA . HIS A 1 397 ? 7.239 14.484 3.030 1.00 95.44 397 HIS A CA 1
ATOM 3013 C C . HIS A 1 397 ? 6.033 13.552 2.803 1.00 95.44 397 HIS A C 1
ATOM 3015 O O . HIS A 1 397 ? 5.720 12.742 3.665 1.00 95.44 397 HIS A O 1
ATOM 3021 N N . GLU A 1 398 ? 5.382 13.605 1.638 1.00 97.19 398 GLU A N 1
ATOM 3022 C CA . GLU A 1 398 ? 4.251 12.728 1.300 1.00 97.19 398 GLU A CA 1
ATOM 3023 C C . GLU A 1 398 ? 4.662 11.249 1.300 1.00 97.19 398 GLU A C 1
ATOM 3025 O O . GLU A 1 398 ? 4.022 10.425 1.944 1.00 97.19 398 GLU A O 1
ATOM 3030 N N . ALA A 1 399 ? 5.784 10.919 0.660 1.00 97.31 399 ALA A N 1
ATOM 3031 C CA . ALA A 1 399 ? 6.303 9.561 0.602 1.00 97.31 399 ALA A CA 1
ATOM 3032 C C . ALA A 1 399 ? 6.627 9.020 2.002 1.00 97.31 399 ALA A C 1
ATOM 3034 O O . ALA A 1 399 ? 6.207 7.927 2.362 1.00 97.31 399 ALA A O 1
ATOM 3035 N N . THR A 1 400 ? 7.309 9.798 2.845 1.00 97.69 400 THR A N 1
ATOM 3036 C CA . THR A 1 400 ? 7.595 9.360 4.223 1.00 97.69 400 THR A CA 1
ATOM 3037 C C . THR A 1 400 ? 6.338 9.231 5.078 1.00 97.69 400 THR A C 1
ATOM 3039 O O . THR A 1 400 ? 6.254 8.292 5.864 1.00 97.69 400 THR A O 1
ATOM 3042 N N . TYR A 1 401 ? 5.341 10.100 4.900 1.00 98.06 401 TYR A N 1
ATOM 3043 C CA . TYR A 1 401 ? 4.034 9.954 5.546 1.00 98.06 401 TYR A CA 1
ATOM 3044 C C . TYR A 1 401 ? 3.328 8.655 5.122 1.00 98.06 401 TYR A C 1
ATOM 3046 O O . TYR A 1 401 ? 2.907 7.876 5.979 1.00 98.06 401 TYR A O 1
ATOM 3054 N N . ASN A 1 402 ? 3.259 8.384 3.813 1.00 97.88 402 ASN A N 1
ATOM 3055 C CA . ASN A 1 402 ? 2.645 7.172 3.266 1.00 97.88 402 ASN A CA 1
ATOM 3056 C C . ASN A 1 402 ? 3.376 5.914 3.738 1.00 97.88 402 ASN A C 1
ATOM 3058 O O . ASN A 1 402 ? 2.732 4.943 4.126 1.00 97.88 402 ASN A O 1
ATOM 3062 N N . ALA A 1 403 ? 4.709 5.941 3.788 1.00 98.31 403 ALA A N 1
ATOM 3063 C CA . ALA A 1 403 ? 5.500 4.835 4.313 1.00 98.31 403 ALA A CA 1
ATOM 3064 C C . ALA A 1 403 ? 5.126 4.497 5.767 1.00 98.31 403 ALA A C 1
ATOM 3066 O O . ALA A 1 403 ? 4.943 3.323 6.067 1.00 98.31 403 ALA A O 1
ATOM 3067 N N . VAL A 1 404 ? 4.929 5.487 6.652 1.00 98.12 404 VAL A N 1
ATOM 3068 C CA . VAL A 1 404 ? 4.468 5.228 8.034 1.00 98.12 404 VAL A CA 1
ATOM 3069 C C . VAL A 1 404 ? 3.120 4.507 8.039 1.00 98.12 404 VAL A C 1
ATOM 3071 O O . VAL A 1 404 ? 2.974 3.477 8.696 1.00 98.12 404 VAL A O 1
ATOM 3074 N N . LEU A 1 405 ? 2.141 5.026 7.295 1.00 96.75 405 LEU A N 1
ATOM 3075 C CA . LEU A 1 405 ? 0.791 4.462 7.254 1.00 96.75 405 LEU A CA 1
ATOM 3076 C C . LEU A 1 405 ? 0.777 3.032 6.694 1.00 96.75 405 LEU A C 1
ATOM 3078 O O . LEU A 1 405 ? 0.093 2.154 7.225 1.00 96.75 405 LEU A O 1
ATOM 3082 N N . LEU A 1 406 ? 1.537 2.793 5.627 1.00 96.94 406 LEU A N 1
ATOM 3083 C CA . LEU A 1 406 ? 1.603 1.496 4.964 1.00 96.94 406 LEU A CA 1
ATOM 3084 C C . LEU A 1 406 ? 2.361 0.460 5.799 1.00 96.94 406 LEU A C 1
ATOM 3086 O O . LEU A 1 406 ? 1.876 -0.662 5.907 1.00 96.94 406 LEU A O 1
ATOM 3090 N N . ARG A 1 407 ? 3.458 0.836 6.476 1.00 97.38 407 ARG A N 1
ATOM 3091 C CA . ARG A 1 407 ? 4.135 -0.045 7.449 1.00 97.38 407 ARG A CA 1
ATOM 3092 C C . ARG A 1 407 ? 3.193 -0.469 8.571 1.00 97.38 407 ARG A C 1
ATOM 3094 O O . ARG A 1 407 ? 3.077 -1.653 8.859 1.00 97.38 407 ARG A O 1
ATOM 3101 N N . MET A 1 408 ? 2.432 0.471 9.138 1.00 95.31 408 MET A N 1
ATOM 3102 C CA . MET A 1 408 ? 1.415 0.135 10.141 1.00 95.31 408 MET A CA 1
ATOM 3103 C C . MET A 1 408 ? 0.343 -0.815 9.603 1.00 95.31 408 MET A C 1
ATOM 3105 O O . MET A 1 408 ? -0.150 -1.669 10.329 1.00 95.31 408 MET A O 1
ATOM 3109 N N . THR A 1 409 ? -0.061 -0.644 8.346 1.00 92.88 409 THR A N 1
ATOM 3110 C CA . THR A 1 409 ? -1.083 -1.500 7.729 1.00 92.88 409 THR A CA 1
ATOM 3111 C C . THR A 1 409 ? -0.536 -2.902 7.446 1.00 92.88 409 THR A C 1
ATOM 3113 O O . THR A 1 409 ? -1.277 -3.874 7.558 1.00 92.88 409 THR A O 1
ATOM 3116 N N . ALA A 1 410 ? 0.757 -3.013 7.130 1.00 94.44 410 ALA A N 1
ATOM 3117 C CA . ALA A 1 410 ? 1.461 -4.279 6.944 1.00 94.44 410 ALA A CA 1
ATOM 3118 C C . ALA A 1 410 ? 1.775 -5.014 8.263 1.00 94.44 410 ALA A C 1
ATOM 3120 O O . ALA A 1 410 ? 2.075 -6.202 8.227 1.00 94.44 410 ALA A O 1
ATOM 3121 N N . GLY A 1 411 ? 1.683 -4.336 9.414 1.00 95.25 411 GLY A N 1
ATOM 3122 C CA . GLY A 1 411 ? 2.100 -4.876 10.713 1.00 95.25 411 GLY A CA 1
ATOM 3123 C C . GLY A 1 411 ? 3.601 -4.733 10.998 1.00 95.25 411 GLY A C 1
ATOM 3124 O O . GLY A 1 411 ? 4.090 -5.283 11.979 1.00 95.25 411 GLY A O 1
ATOM 3125 N N . ASP A 1 412 ? 4.319 -3.965 10.176 1.00 96.75 412 ASP A N 1
ATOM 3126 C CA . ASP A 1 412 ? 5.745 -3.658 10.324 1.00 96.75 412 ASP A CA 1
ATOM 3127 C C . ASP A 1 412 ? 5.929 -2.531 11.364 1.00 96.75 412 ASP A C 1
ATOM 3129 O O . ASP A 1 412 ? 6.184 -1.364 11.031 1.00 96.75 412 ASP A O 1
ATOM 3133 N N . TRP A 1 413 ? 5.672 -2.838 12.638 1.00 97.44 413 TRP A N 1
ATOM 3134 C CA . TRP A 1 413 ? 5.553 -1.827 13.694 1.00 97.44 413 TRP A CA 1
ATOM 3135 C C . TRP A 1 413 ? 6.855 -1.062 13.956 1.00 97.44 413 TRP A C 1
ATOM 3137 O O . TRP A 1 413 ? 6.836 0.171 14.048 1.00 97.44 413 TRP A O 1
ATOM 3147 N N . ASP A 1 414 ? 7.982 -1.767 14.023 1.00 96.56 414 ASP A N 1
ATOM 3148 C CA . ASP A 1 414 ? 9.301 -1.178 14.263 1.00 96.56 414 ASP A CA 1
ATOM 3149 C C . ASP A 1 414 ? 9.704 -0.218 13.136 1.00 96.56 414 ASP A C 1
ATOM 3151 O O . ASP A 1 414 ? 10.154 0.913 13.375 1.00 96.56 414 ASP A O 1
ATOM 3155 N N . GLU A 1 415 ? 9.483 -0.624 11.886 1.00 97.50 415 GLU A N 1
ATOM 3156 C CA . GLU A 1 415 ? 9.726 0.194 10.706 1.00 97.50 415 GLU A CA 1
ATOM 3157 C C . GLU A 1 415 ? 8.805 1.416 10.684 1.00 97.50 415 GLU A C 1
ATOM 3159 O O . GLU A 1 415 ? 9.275 2.524 10.411 1.00 97.50 415 GLU A O 1
ATOM 3164 N N . ALA A 1 416 ? 7.521 1.267 11.032 1.00 98.06 416 ALA A N 1
ATOM 3165 C CA . ALA A 1 416 ? 6.596 2.396 11.137 1.00 98.06 416 ALA A CA 1
ATOM 3166 C C . ALA A 1 416 ? 7.087 3.442 12.152 1.00 98.06 416 ALA A C 1
ATOM 3168 O O . ALA A 1 416 ? 7.074 4.646 11.867 1.00 98.06 416 ALA A O 1
ATOM 3169 N N . VAL A 1 417 ? 7.578 3.001 13.317 1.00 98.12 417 VAL A N 1
ATOM 3170 C CA . VAL A 1 417 ? 8.162 3.886 14.336 1.00 98.12 417 VAL A CA 1
ATOM 3171 C C . VAL A 1 417 ? 9.439 4.554 13.818 1.00 98.12 417 VAL A C 1
ATOM 3173 O O . VAL A 1 417 ? 9.611 5.765 13.989 1.00 98.12 417 VAL A O 1
ATOM 3176 N N . SER A 1 418 ? 10.328 3.801 13.167 1.00 97.50 418 SER A N 1
ATOM 3177 C CA . SER A 1 418 ? 11.587 4.309 12.602 1.00 97.50 418 SER A CA 1
ATOM 3178 C C . SER A 1 418 ? 11.356 5.390 11.542 1.00 97.50 418 SER A C 1
ATOM 3180 O O . SER A 1 418 ? 11.923 6.488 11.625 1.00 97.50 418 SER A O 1
ATOM 3182 N N . VAL A 1 419 ? 10.481 5.123 10.568 1.00 98.00 419 VAL A N 1
ATOM 3183 C CA . VAL A 1 419 ? 10.133 6.078 9.506 1.00 98.00 419 VAL A CA 1
ATOM 3184 C C . VAL A 1 419 ? 9.389 7.280 10.082 1.00 98.00 419 VAL A C 1
ATOM 3186 O O . VAL A 1 419 ? 9.668 8.417 9.698 1.00 98.00 419 VAL A O 1
ATOM 3189 N N . GLY A 1 420 ? 8.508 7.063 11.061 1.00 97.88 420 GLY A N 1
ATOM 3190 C CA . GLY A 1 420 ? 7.801 8.142 11.742 1.00 97.88 420 GLY A CA 1
ATOM 3191 C C . GLY A 1 420 ? 8.756 9.091 12.462 1.00 97.88 420 GLY A C 1
ATOM 3192 O O . GLY A 1 420 ? 8.654 10.306 12.309 1.00 97.88 420 GLY A O 1
ATOM 3193 N N . ARG A 1 421 ? 9.741 8.568 13.201 1.00 97.38 421 ARG A N 1
ATOM 3194 C CA . ARG A 1 421 ? 10.767 9.399 13.855 1.00 97.38 421 ARG A CA 1
ATOM 3195 C C . ARG A 1 421 ? 11.575 10.203 12.837 1.00 97.38 421 ARG A C 1
ATOM 3197 O O . ARG A 1 421 ? 11.776 11.397 13.049 1.00 97.38 421 ARG A O 1
ATOM 3204 N N . TYR A 1 422 ? 11.958 9.582 11.720 1.00 97.56 422 TYR A N 1
ATOM 3205 C CA . TYR A 1 422 ? 12.633 10.276 10.621 1.00 97.56 422 TYR A CA 1
ATOM 3206 C C . TYR A 1 422 ? 11.783 11.426 10.055 1.00 97.56 422 TYR A C 1
ATOM 3208 O O . TYR A 1 422 ? 12.281 12.542 9.892 1.00 97.56 422 TYR A O 1
ATOM 3216 N N . TYR A 1 423 ? 10.488 11.191 9.818 1.00 97.75 423 TYR A N 1
ATOM 3217 C CA . TYR A 1 423 ? 9.564 12.229 9.360 1.00 97.75 423 TYR A CA 1
ATOM 3218 C C . TYR A 1 423 ? 9.526 13.410 10.335 1.00 97.75 423 TYR A C 1
ATOM 3220 O O . TYR A 1 423 ? 9.607 14.564 9.923 1.00 97.75 423 TYR A O 1
ATOM 3228 N N . LEU A 1 424 ? 9.419 13.145 11.637 1.00 96.00 424 LEU A N 1
ATOM 3229 C CA . LEU A 1 424 ? 9.290 14.192 12.652 1.00 96.00 424 LEU A CA 1
ATOM 3230 C C . LEU A 1 424 ? 10.575 14.994 12.855 1.00 96.00 424 LEU A C 1
ATOM 3232 O O . LEU A 1 424 ? 10.503 16.186 13.146 1.00 96.00 424 LEU A O 1
ATOM 3236 N N . GLU A 1 425 ? 11.735 14.366 12.676 1.00 96.38 425 GLU A N 1
ATOM 3237 C CA . GLU A 1 425 ? 13.025 15.053 12.673 1.00 96.38 425 GLU A CA 1
ATOM 3238 C C . GLU A 1 425 ? 13.151 15.993 11.464 1.00 96.38 425 GLU A C 1
ATOM 3240 O O . GLU A 1 425 ? 13.579 17.141 11.606 1.00 96.38 425 GLU A O 1
ATOM 3245 N N . ARG A 1 426 ? 12.732 15.538 10.275 1.00 95.75 426 ARG A N 1
ATOM 3246 C CA . ARG A 1 426 ? 12.891 16.291 9.022 1.00 95.75 426 ARG A CA 1
ATOM 3247 C C . ARG A 1 426 ? 11.802 17.339 8.789 1.00 95.75 426 ARG A C 1
ATOM 3249 O O . ARG A 1 426 ? 12.085 18.390 8.203 1.00 95.75 426 ARG A O 1
ATOM 3256 N N . TYR A 1 427 ? 10.583 17.065 9.246 1.00 95.31 427 TYR A N 1
ATOM 3257 C CA . TYR A 1 427 ? 9.374 17.854 9.000 1.00 95.31 427 TYR A CA 1
ATOM 3258 C C . TYR A 1 427 ? 8.627 18.238 10.300 1.00 95.31 427 TYR A C 1
ATOM 3260 O O . TYR A 1 427 ? 7.399 18.144 10.355 1.00 95.31 427 TYR A O 1
ATOM 3268 N N . PRO A 1 428 ? 9.305 18.753 11.350 1.00 94.50 428 PRO A N 1
ATOM 3269 C CA . PRO A 1 428 ? 8.709 18.958 12.681 1.00 94.50 428 PRO A CA 1
ATOM 3270 C C . PRO A 1 428 ? 7.574 19.992 12.724 1.00 94.50 428 PRO A C 1
ATOM 3272 O O . PRO A 1 428 ? 6.836 20.062 13.703 1.00 94.50 428 PRO A O 1
ATOM 3275 N N . ARG A 1 429 ? 7.466 20.846 11.698 1.00 93.56 429 ARG A N 1
ATOM 3276 C CA . ARG A 1 429 ? 6.452 21.911 11.582 1.00 93.56 429 ARG A CA 1
ATOM 3277 C C . ARG A 1 429 ? 5.462 21.676 10.440 1.00 93.56 429 ARG A C 1
ATOM 3279 O O . ARG A 1 429 ? 4.686 22.578 10.137 1.00 93.56 429 ARG A O 1
ATOM 3286 N N . HIS A 1 430 ? 5.529 20.522 9.778 1.00 94.44 430 HIS A N 1
ATOM 3287 C CA . HIS A 1 430 ? 4.592 20.183 8.713 1.00 94.44 430 HIS A CA 1
ATOM 3288 C C . HIS A 1 430 ? 3.199 19.913 9.294 1.00 94.44 430 HIS A C 1
ATOM 3290 O O . HIS A 1 430 ? 3.085 19.464 10.434 1.00 94.44 430 HIS A O 1
ATOM 3296 N N . GLU A 1 431 ? 2.141 20.173 8.526 1.00 92.06 431 GLU A N 1
ATOM 3297 C CA . GLU A 1 431 ? 0.756 20.012 8.999 1.00 92.06 431 GLU A CA 1
ATOM 3298 C C . GLU A 1 431 ? 0.440 18.576 9.448 1.00 92.06 431 GLU A C 1
ATOM 3300 O O . GLU A 1 431 ? -0.211 18.380 10.471 1.00 92.06 431 GLU A O 1
ATOM 3305 N N . ASN A 1 432 ? 1.018 17.584 8.768 1.00 92.94 432 ASN A N 1
ATOM 3306 C CA . ASN A 1 432 ? 0.868 16.163 9.100 1.00 92.94 432 ASN A CA 1
ATOM 3307 C C . ASN A 1 432 ? 1.784 15.680 10.243 1.00 92.94 432 ASN A C 1
ATOM 3309 O O . ASN A 1 432 ? 1.741 14.505 10.599 1.00 92.94 432 ASN A O 1
ATOM 3313 N N . ALA A 1 433 ? 2.629 16.536 10.834 1.00 93.81 433 ALA A N 1
ATOM 3314 C CA . ALA A 1 433 ? 3.544 16.105 11.896 1.00 93.81 433 ALA A CA 1
ATOM 3315 C C . ALA A 1 433 ? 2.792 15.573 13.123 1.00 93.81 433 ALA A C 1
ATOM 3317 O O . ALA A 1 433 ? 3.204 14.584 13.723 1.00 93.81 433 ALA A O 1
ATOM 3318 N N . ASP A 1 434 ? 1.672 16.195 13.490 1.00 92.31 434 ASP A N 1
ATOM 3319 C CA . ASP A 1 434 ? 0.851 15.705 14.596 1.00 92.31 434 ASP A CA 1
ATOM 3320 C C . ASP A 1 434 ? 0.253 14.321 14.269 1.00 92.31 434 ASP A C 1
ATOM 3322 O O . ASP A 1 434 ? 0.294 13.430 15.118 1.00 92.31 434 ASP A O 1
ATOM 3326 N N . ASP A 1 435 ? -0.210 14.095 13.036 1.00 92.44 435 ASP A N 1
ATOM 3327 C CA . ASP A 1 435 ? -0.721 12.788 12.597 1.00 92.44 435 ASP A CA 1
ATOM 3328 C C . ASP A 1 435 ? 0.355 11.701 12.655 1.00 92.44 435 ASP A C 1
ATOM 3330 O O . ASP A 1 435 ? 0.103 10.614 13.170 1.00 92.44 435 ASP A O 1
ATOM 3334 N N . VAL A 1 436 ? 1.583 12.002 12.222 1.00 96.00 436 VAL A N 1
ATOM 3335 C CA . VAL A 1 436 ? 2.699 11.050 12.317 1.00 96.00 436 VAL A CA 1
ATOM 3336 C C . VAL A 1 436 ? 3.033 10.721 13.773 1.00 96.00 436 VAL A C 1
ATOM 3338 O O . VAL A 1 436 ? 3.267 9.559 14.098 1.00 96.00 436 VAL A O 1
ATOM 3341 N N . TYR A 1 437 ? 2.991 11.699 14.683 1.00 95.06 437 TYR A N 1
ATOM 3342 C CA . TYR A 1 437 ? 3.132 11.421 16.118 1.00 95.06 437 TYR A CA 1
ATOM 3343 C C . TYR A 1 437 ? 2.050 10.461 16.629 1.00 95.06 437 TYR A C 1
ATOM 3345 O O . TYR A 1 437 ? 2.347 9.554 17.407 1.00 95.06 437 TYR A O 1
ATOM 3353 N N . PHE A 1 438 ? 0.803 10.645 16.193 1.00 95.94 438 PHE A N 1
ATOM 3354 C CA . PHE A 1 438 ? -0.294 9.747 16.544 1.00 95.94 438 PHE A CA 1
ATOM 3355 C C . PHE A 1 438 ? -0.083 8.332 15.981 1.00 95.94 438 PHE A C 1
ATOM 3357 O O . PHE A 1 438 ? -0.293 7.346 16.688 1.00 95.94 438 PHE A O 1
ATOM 3364 N N . PHE A 1 439 ? 0.387 8.226 14.739 1.00 96.94 439 PHE A N 1
ATOM 3365 C CA . PHE A 1 439 ? 0.705 6.959 14.079 1.00 96.94 439 PHE A CA 1
ATOM 3366 C C . PHE A 1 439 ? 1.831 6.191 14.768 1.00 96.94 439 PHE A C 1
ATOM 3368 O O . PHE A 1 439 ? 1.695 4.989 14.963 1.00 96.94 439 PHE A O 1
ATOM 3375 N N . ILE A 1 440 ? 2.878 6.870 15.244 1.00 98.06 440 ILE A N 1
ATOM 3376 C CA . ILE A 1 440 ? 3.919 6.235 16.067 1.00 98.06 440 ILE A CA 1
ATOM 3377 C C . ILE A 1 440 ? 3.316 5.636 17.340 1.00 98.06 440 ILE A C 1
ATOM 3379 O O . ILE A 1 440 ? 3.635 4.503 17.683 1.00 98.06 440 ILE A O 1
ATOM 3383 N N . GLY A 1 441 ? 2.417 6.359 18.018 1.00 97.62 441 GLY A N 1
ATOM 3384 C CA . GLY A 1 441 ? 1.738 5.840 19.210 1.00 97.62 441 GLY A CA 1
ATOM 3385 C C . GLY A 1 441 ? 0.926 4.578 18.912 1.00 97.62 441 GLY A C 1
ATOM 3386 O O . GLY A 1 441 ? 0.972 3.621 19.681 1.00 97.62 441 GLY A O 1
ATOM 3387 N N . ARG A 1 442 ? 0.247 4.542 17.760 1.00 97.62 442 ARG A N 1
ATOM 3388 C CA . ARG A 1 442 ? -0.484 3.359 17.287 1.00 97.62 442 ARG A CA 1
ATOM 3389 C C . ARG A 1 442 ? 0.427 2.201 16.878 1.00 97.62 442 ARG A C 1
ATOM 3391 O O . ARG A 1 442 ? 0.064 1.059 17.123 1.00 97.62 442 ARG A O 1
ATOM 3398 N N . ALA A 1 443 ? 1.574 2.473 16.261 1.00 97.88 443 ALA A N 1
ATOM 3399 C CA . ALA A 1 443 ? 2.550 1.441 15.923 1.00 97.88 443 ALA A CA 1
ATOM 3400 C C . ALA A 1 443 ? 3.133 0.804 17.195 1.00 97.88 443 ALA A C 1
ATOM 3402 O O . ALA A 1 443 ? 3.162 -0.411 17.309 1.00 97.88 443 ALA A O 1
ATOM 3403 N N . GLN A 1 444 ? 3.479 1.617 18.198 1.00 98.31 444 GLN A N 1
ATOM 3404 C CA . GLN A 1 444 ? 3.942 1.135 19.507 1.00 98.31 444 GLN A CA 1
ATOM 3405 C C . GLN A 1 444 ? 2.860 0.367 20.278 1.00 98.31 444 GLN A C 1
ATOM 3407 O O . GLN A 1 444 ? 3.174 -0.538 21.039 1.00 98.31 444 GLN A O 1
ATOM 3412 N N . GLU A 1 445 ? 1.586 0.733 20.110 1.00 97.19 445 GLU A N 1
ATOM 3413 C CA . GLU A 1 445 ? 0.457 -0.050 20.623 1.00 97.19 445 GLU A CA 1
ATOM 3414 C C . GLU A 1 445 ? 0.366 -1.422 19.933 1.00 97.19 445 GLU A C 1
ATOM 3416 O O . GLU A 1 445 ? 0.140 -2.412 20.621 1.00 97.19 445 GLU A O 1
ATOM 3421 N N . GLY A 1 446 ? 0.563 -1.488 18.610 1.00 95.38 446 GLY A N 1
ATOM 3422 C CA . GLY A 1 446 ? 0.579 -2.743 17.843 1.00 95.38 446 GLY A CA 1
ATOM 3423 C C . GLY A 1 446 ? 1.761 -3.658 18.178 1.00 95.38 446 GLY A C 1
ATOM 3424 O O . GLY A 1 446 ? 1.593 -4.870 18.221 1.00 95.38 446 GLY A O 1
ATOM 3425 N N . ASP A 1 447 ? 2.912 -3.066 18.492 1.00 96.31 447 ASP A N 1
ATOM 3426 C CA . ASP A 1 447 ? 4.123 -3.744 18.977 1.00 96.31 447 ASP A CA 1
ATOM 3427 C C . ASP A 1 447 ? 4.048 -4.160 20.462 1.00 96.31 447 ASP A C 1
ATOM 3429 O O . ASP A 1 447 ? 4.984 -4.719 21.021 1.00 96.31 447 ASP A O 1
ATOM 3433 N N . GLU A 1 448 ? 2.948 -3.852 21.155 1.00 96.75 448 GLU A N 1
ATOM 3434 C CA . GLU A 1 448 ? 2.797 -4.094 22.598 1.00 96.75 448 GLU A CA 1
ATOM 3435 C C . GLU A 1 448 ? 3.817 -3.350 23.486 1.00 96.75 448 GLU A C 1
ATOM 3437 O O . GLU A 1 448 ? 3.954 -3.607 24.687 1.00 96.75 448 GLU A O 1
ATOM 3442 N N . SER A 1 449 ? 4.474 -2.332 22.933 1.00 97.19 449 SER A N 1
ATOM 3443 C CA . SER A 1 449 ? 5.376 -1.412 23.623 1.00 97.19 449 SER A CA 1
ATOM 3444 C C . SER A 1 449 ? 4.586 -0.399 24.474 1.00 97.19 449 SER A C 1
ATOM 3446 O O . SER A 1 449 ? 4.616 0.817 24.261 1.00 97.19 449 SER A O 1
ATOM 3448 N N . TRP A 1 450 ? 3.850 -0.897 25.479 1.00 97.69 450 TRP A N 1
ATOM 3449 C CA . TRP A 1 450 ? 2.809 -0.160 26.216 1.00 97.69 450 TRP A CA 1
ATOM 3450 C C . TRP A 1 450 ? 3.285 1.147 26.860 1.00 97.69 450 TRP A C 1
ATOM 3452 O O . TRP A 1 450 ? 2.581 2.160 26.822 1.00 97.69 450 TRP A O 1
ATOM 3462 N N . ASN A 1 451 ? 4.476 1.141 27.464 1.00 97.50 451 ASN A N 1
ATOM 3463 C CA . ASN A 1 451 ? 5.029 2.321 28.135 1.00 97.50 451 ASN A CA 1
ATOM 3464 C C . ASN A 1 451 ? 5.423 3.414 27.136 1.00 97.50 451 ASN A C 1
ATOM 3466 O O . ASN A 1 451 ? 5.162 4.596 27.384 1.00 97.50 451 ASN A O 1
ATOM 3470 N N . ASP A 1 452 ? 5.993 3.013 26.003 1.00 97.56 452 ASP A N 1
ATOM 3471 C CA . ASP A 1 452 ? 6.396 3.922 24.937 1.00 97.56 452 ASP A CA 1
ATOM 3472 C C . ASP A 1 452 ? 5.167 4.503 24.234 1.00 97.56 452 ASP A C 1
ATOM 3474 O O . ASP A 1 452 ? 5.065 5.724 24.100 1.00 97.56 452 ASP A O 1
ATOM 3478 N N . ALA A 1 453 ? 4.176 3.664 23.911 1.00 98.25 453 ALA A N 1
ATOM 3479 C CA . ALA A 1 453 ? 2.888 4.105 23.379 1.00 98.25 453 ALA A CA 1
ATOM 3480 C C . ALA A 1 453 ? 2.220 5.125 24.316 1.00 98.25 453 ALA A C 1
ATOM 3482 O O . ALA A 1 453 ? 1.772 6.192 23.887 1.00 98.25 453 ALA A O 1
ATOM 3483 N N . ALA A 1 454 ? 2.212 4.853 25.627 1.00 98.31 454 ALA A N 1
ATOM 3484 C CA . ALA A 1 454 ? 1.664 5.772 26.619 1.00 98.31 454 ALA A CA 1
ATOM 3485 C C . ALA A 1 454 ? 2.427 7.107 26.674 1.00 98.31 454 ALA A C 1
ATOM 3487 O O . ALA A 1 454 ? 1.817 8.166 26.851 1.00 98.31 454 ALA A O 1
ATOM 3488 N N . ALA A 1 455 ? 3.757 7.097 26.554 1.00 97.81 455 ALA A N 1
ATOM 3489 C CA . ALA A 1 455 ? 4.555 8.320 26.484 1.00 97.81 455 ALA A CA 1
ATOM 3490 C C . ALA A 1 455 ? 4.228 9.130 25.216 1.00 97.81 455 ALA A C 1
ATOM 3492 O O . ALA A 1 455 ? 3.957 10.333 25.312 1.00 97.81 455 ALA A O 1
ATOM 3493 N N . THR A 1 456 ? 4.160 8.465 24.062 1.00 97.88 456 THR A N 1
ATOM 3494 C CA . THR A 1 456 ? 3.849 9.079 22.766 1.00 97.88 456 THR A CA 1
ATOM 3495 C C . THR A 1 456 ? 2.445 9.676 22.738 1.00 97.88 456 THR A C 1
ATOM 3497 O O . THR A 1 456 ? 2.286 10.845 22.380 1.00 97.88 456 THR A O 1
ATOM 3500 N N . TYR A 1 457 ? 1.424 8.951 23.206 1.00 98.31 457 TYR A N 1
ATOM 3501 C CA . TYR A 1 457 ? 0.062 9.484 23.270 1.00 98.31 457 TYR A CA 1
ATOM 3502 C C . TYR A 1 457 ? -0.043 10.703 24.193 1.00 98.31 457 TYR A C 1
ATOM 3504 O O . TYR A 1 457 ? -0.691 11.686 23.830 1.00 98.31 457 TYR A O 1
ATOM 3512 N N . ARG A 1 458 ? 0.631 10.712 25.353 1.00 97.62 458 ARG A N 1
ATOM 3513 C CA . ARG A 1 458 ? 0.659 11.898 26.233 1.00 97.62 458 ARG A CA 1
ATOM 3514 C C . ARG A 1 458 ? 1.276 13.116 25.550 1.00 97.62 458 ARG A C 1
ATOM 3516 O O . ARG A 1 458 ? 0.840 14.237 25.811 1.00 97.62 458 ARG A O 1
ATOM 3523 N N . GLU A 1 459 ? 2.313 12.919 24.742 1.00 95.38 459 GLU A N 1
ATOM 3524 C CA . GLU A 1 459 ? 2.929 13.997 23.964 1.00 95.38 459 GLU A CA 1
ATOM 3525 C C . GLU A 1 459 ? 1.982 14.497 22.867 1.00 95.38 459 GLU A C 1
ATOM 3527 O O . GLU A 1 459 ? 1.733 15.701 22.768 1.00 95.38 459 GLU A O 1
ATOM 3532 N N . TYR A 1 460 ? 1.365 13.580 22.118 1.00 96.50 460 TYR A N 1
ATOM 3533 C CA . TYR A 1 460 ? 0.372 13.912 21.099 1.00 96.50 460 TYR A CA 1
ATOM 3534 C C . TYR A 1 460 ? -0.798 14.727 21.675 1.00 96.50 460 TYR A C 1
ATOM 3536 O O . TYR A 1 460 ? -1.142 15.786 21.148 1.00 96.50 460 TYR A O 1
ATOM 3544 N N . ILE A 1 461 ? -1.375 14.292 22.802 1.00 96.75 461 ILE A N 1
ATOM 3545 C CA . ILE A 1 461 ? -2.499 14.973 23.468 1.00 96.75 461 ILE A CA 1
ATOM 3546 C C . ILE A 1 461 ? -2.129 16.408 23.871 1.00 96.75 461 ILE A C 1
ATOM 3548 O O . ILE A 1 461 ? -2.954 17.318 23.736 1.00 96.75 461 ILE A O 1
ATOM 3552 N N . ARG A 1 462 ? -0.896 16.631 24.349 1.00 94.31 462 ARG A N 1
ATOM 3553 C CA . ARG A 1 462 ? -0.409 17.964 24.744 1.00 94.31 462 ARG A CA 1
ATOM 3554 C C . ARG A 1 462 ? -0.291 18.917 23.555 1.00 94.31 462 ARG A C 1
ATOM 3556 O O . ARG A 1 462 ? -0.517 20.115 23.721 1.00 94.31 462 ARG A O 1
ATOM 3563 N N . ARG A 1 463 ? 0.035 18.398 22.373 1.00 90.25 463 ARG A N 1
ATOM 3564 C CA . ARG A 1 463 ? 0.319 19.200 21.176 1.00 90.25 463 ARG A CA 1
ATOM 3565 C C . ARG A 1 463 ? -0.869 19.415 20.260 1.00 90.25 463 ARG A C 1
ATOM 3567 O O . ARG A 1 463 ? -1.041 20.519 19.744 1.00 90.25 463 ARG A O 1
ATOM 3574 N N . SER A 1 464 ? -1.674 18.374 20.080 1.00 89.81 464 SER A N 1
ATOM 3575 C CA . SER A 1 464 ? -2.765 18.372 19.117 1.00 89.81 464 SER A CA 1
ATOM 3576 C C . SER A 1 464 ? -3.741 19.517 19.396 1.00 89.81 464 SER A C 1
ATOM 3578 O O . SER A 1 464 ? -3.924 19.969 20.532 1.00 89.81 464 SER A O 1
ATOM 3580 N N . ARG A 1 465 ? -4.408 20.006 18.356 1.00 90.06 465 ARG A N 1
ATOM 3581 C CA . ARG A 1 465 ? -5.567 20.911 18.474 1.00 90.06 465 ARG A CA 1
ATOM 3582 C C . ARG A 1 465 ? -6.862 20.252 18.004 1.00 90.06 465 ARG A C 1
ATOM 3584 O O . ARG A 1 465 ? -7.933 20.809 18.224 1.00 90.06 465 ARG A O 1
ATOM 3591 N N . ASN A 1 466 ? -6.759 19.072 17.397 1.00 91.50 466 ASN A N 1
ATOM 3592 C CA . ASN A 1 466 ? -7.883 18.299 16.901 1.00 91.50 466 ASN A CA 1
ATOM 3593 C C . ASN A 1 466 ? -8.534 17.544 18.071 1.00 91.50 466 ASN A C 1
ATOM 3595 O O . ASN A 1 466 ? -7.937 16.634 18.646 1.00 91.50 466 ASN A O 1
ATOM 3599 N N . ASN A 1 467 ? -9.754 17.940 18.442 1.00 94.44 467 ASN A N 1
ATOM 3600 C CA . ASN A 1 467 ? -10.452 17.326 19.569 1.00 94.44 467 ASN A CA 1
ATOM 3601 C C . ASN A 1 467 ? -10.880 15.880 19.284 1.00 94.44 467 ASN A C 1
ATOM 3603 O O . ASN A 1 467 ? -10.863 15.085 20.218 1.00 94.44 467 ASN A O 1
ATOM 3607 N N . ASP A 1 468 ? -11.203 15.515 18.040 1.00 93.94 468 ASP A N 1
ATOM 3608 C CA . ASP A 1 468 ? -11.552 14.133 17.687 1.00 93.94 468 ASP A CA 1
ATOM 3609 C C . ASP A 1 468 ? -10.382 13.192 17.965 1.00 93.94 468 ASP A C 1
ATOM 3611 O O . ASP A 1 468 ? -10.500 12.243 18.743 1.00 93.94 468 ASP A O 1
ATOM 3615 N N . ARG A 1 469 ? -9.207 13.534 17.431 1.00 93.19 469 ARG A N 1
ATOM 3616 C CA . ARG A 1 469 ? -7.988 12.756 17.663 1.00 93.19 469 ARG A CA 1
ATOM 3617 C C . ARG A 1 469 ? -7.506 12.806 19.109 1.00 93.19 469 ARG A C 1
ATOM 3619 O O . ARG A 1 469 ? -6.904 11.846 19.577 1.00 93.19 469 ARG A O 1
ATOM 3626 N N . LYS A 1 470 ? -7.753 13.896 19.844 1.00 96.00 470 LYS A N 1
ATOM 3627 C CA . LYS A 1 470 ? -7.444 13.948 21.283 1.00 96.00 470 LYS A CA 1
ATOM 3628 C C . LYS A 1 470 ? -8.249 12.940 22.081 1.00 96.00 470 LYS A C 1
ATOM 3630 O O . LYS A 1 470 ? -7.662 12.249 22.906 1.00 96.00 470 LYS A O 1
ATOM 3635 N N . VAL A 1 471 ? -9.559 12.862 21.846 1.00 97.62 471 VAL A N 1
ATOM 3636 C CA . VAL A 1 471 ? -10.421 11.898 22.541 1.00 97.62 471 VAL A CA 1
ATOM 3637 C C . VAL A 1 471 ? -10.004 10.475 22.168 1.00 97.62 471 VAL A C 1
ATOM 3639 O O . VAL A 1 471 ? -9.874 9.633 23.057 1.00 97.62 471 VAL A O 1
ATOM 3642 N N . GLU A 1 472 ? -9.708 10.218 20.891 1.00 97.56 472 GLU A N 1
ATOM 3643 C CA . GLU A 1 472 ? -9.145 8.935 20.460 1.00 97.56 472 GLU A CA 1
ATOM 3644 C C . GLU A 1 472 ? -7.849 8.605 21.215 1.00 97.56 472 GLU A C 1
ATOM 3646 O O . GLU A 1 472 ? -7.762 7.567 21.869 1.00 97.56 472 GLU A O 1
ATOM 3651 N N . ALA A 1 473 ? -6.867 9.509 21.202 1.00 98.06 473 ALA A N 1
ATOM 3652 C CA . ALA A 1 473 ? -5.586 9.307 21.871 1.00 98.06 473 ALA A CA 1
ATOM 3653 C C . ALA A 1 473 ? -5.725 9.129 23.390 1.00 98.06 473 ALA A C 1
ATOM 3655 O O . ALA A 1 473 ? -5.002 8.329 23.968 1.00 98.06 473 ALA A O 1
ATOM 3656 N N . GLN A 1 474 ? -6.646 9.837 24.052 1.00 98.56 474 GLN A N 1
ATOM 3657 C CA . GLN A 1 474 ? -6.923 9.671 25.487 1.00 98.56 474 GLN A CA 1
ATOM 3658 C C . GLN A 1 474 ? -7.539 8.298 25.791 1.00 98.56 474 GLN A C 1
ATOM 3660 O O . GLN A 1 474 ? -7.162 7.650 26.767 1.00 98.56 474 GLN A O 1
ATOM 3665 N N . THR A 1 475 ? -8.443 7.829 24.932 1.00 98.56 475 THR A N 1
ATOM 3666 C CA . THR A 1 475 ? -9.077 6.509 25.064 1.00 98.56 475 THR A CA 1
ATOM 3667 C C . THR A 1 475 ? -8.057 5.390 24.855 1.00 98.56 475 THR A C 1
ATOM 3669 O O . THR A 1 475 ? -7.966 4.477 25.675 1.00 98.56 475 THR A O 1
ATOM 3672 N N . ARG A 1 476 ? -7.219 5.504 23.817 1.00 98.38 476 ARG A N 1
ATOM 3673 C CA . ARG A 1 476 ? -6.109 4.573 23.556 1.00 98.38 476 ARG A CA 1
ATOM 3674 C C . ARG A 1 476 ? -5.056 4.612 24.658 1.00 98.38 476 ARG A C 1
ATOM 3676 O O . ARG A 1 476 ? -4.625 3.562 25.123 1.00 98.38 476 ARG A O 1
ATOM 3683 N N . LEU A 1 477 ? -4.707 5.802 25.156 1.00 98.69 477 LEU A N 1
ATOM 3684 C CA . LEU A 1 477 ? -3.816 5.976 26.306 1.00 98.69 477 LEU A CA 1
ATOM 3685 C C . LEU A 1 477 ? -4.320 5.186 27.521 1.00 98.69 477 LEU A C 1
ATOM 3687 O O . LEU A 1 477 ? -3.533 4.514 28.182 1.00 98.69 477 LEU A O 1
ATOM 3691 N N . ALA A 1 478 ? -5.623 5.228 27.805 1.00 98.50 478 ALA A N 1
ATOM 3692 C CA . ALA A 1 478 ? -6.193 4.435 28.885 1.00 98.50 478 ALA A CA 1
ATOM 3693 C C . ALA A 1 478 ? -6.021 2.927 28.659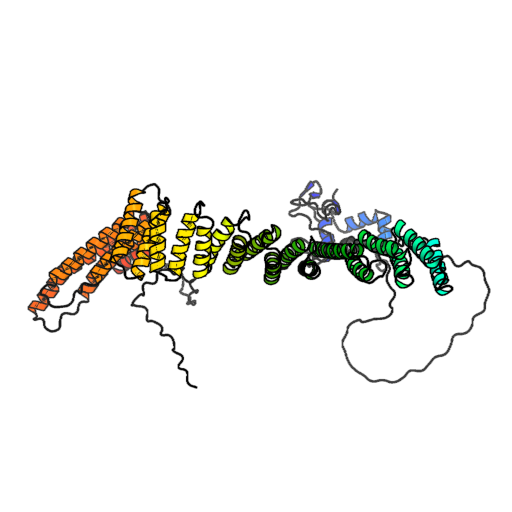 1.00 98.50 478 ALA A C 1
ATOM 3695 O O . ALA A 1 478 ? -5.641 2.207 29.583 1.00 98.50 478 ALA A O 1
ATOM 3696 N N . GLN A 1 479 ? -6.260 2.444 27.440 1.00 98.00 479 GLN A N 1
ATOM 3697 C CA . GLN A 1 479 ? -6.110 1.029 27.092 1.00 98.00 479 GLN A CA 1
ATOM 3698 C C . GLN A 1 479 ? -4.659 0.559 27.245 1.00 98.00 479 GLN A C 1
ATOM 3700 O O . GLN A 1 479 ? -4.416 -0.427 27.942 1.00 98.00 479 GLN A O 1
ATOM 3705 N N . VAL A 1 480 ? -3.684 1.297 26.702 1.00 98.25 480 VAL A N 1
ATOM 3706 C CA . VAL A 1 480 ? -2.262 0.932 26.849 1.00 98.25 480 VAL A CA 1
ATOM 3707 C C . VAL A 1 480 ? -1.795 1.022 28.304 1.00 98.25 480 VAL A C 1
ATOM 3709 O O . VAL A 1 480 ? -1.036 0.171 28.753 1.00 98.25 480 VAL A O 1
ATOM 3712 N N . LEU A 1 481 ? -2.299 1.980 29.093 1.00 98.25 481 LEU A N 1
ATOM 3713 C CA . LEU A 1 481 ? -1.991 2.062 30.527 1.00 98.25 481 LEU A CA 1
ATOM 3714 C C . LEU A 1 481 ? -2.581 0.900 31.323 1.00 98.25 481 LEU A C 1
ATOM 3716 O O . LEU A 1 481 ? -1.949 0.437 32.268 1.00 98.25 481 LEU A O 1
ATOM 3720 N N . THR A 1 482 ? -3.754 0.413 30.920 1.00 96.56 482 THR A N 1
ATOM 3721 C CA . THR A 1 482 ? -4.362 -0.799 31.486 1.00 96.56 482 THR A CA 1
ATOM 3722 C C . THR A 1 482 ? -3.450 -2.000 31.247 1.00 96.56 482 THR A C 1
ATOM 3724 O O . THR A 1 482 ? -3.113 -2.714 32.186 1.00 96.56 482 THR A O 1
ATOM 3727 N N . ARG A 1 483 ? -2.985 -2.187 30.002 1.00 97.00 483 ARG A N 1
ATOM 3728 C CA . ARG A 1 483 ? -2.054 -3.268 29.631 1.00 97.00 483 ARG A CA 1
ATOM 3729 C C . ARG A 1 483 ? -0.696 -3.143 30.327 1.00 97.00 483 ARG A C 1
ATOM 3731 O O . ARG A 1 483 ? -0.117 -4.151 30.710 1.00 97.00 483 ARG A O 1
ATOM 3738 N N . ALA A 1 484 ? -0.237 -1.919 30.579 1.00 96.50 484 ALA A N 1
ATOM 3739 C CA . ALA A 1 484 ? 0.959 -1.639 31.373 1.00 96.50 484 ALA A CA 1
ATOM 3740 C C . ALA A 1 484 ? 0.764 -1.817 32.898 1.00 96.50 484 ALA A C 1
ATOM 3742 O O . ALA A 1 484 ? 1.698 -1.572 33.661 1.00 96.50 484 ALA A O 1
ATOM 3743 N N . GLY A 1 485 ? -0.437 -2.178 33.370 1.00 95.50 485 GLY A N 1
ATOM 3744 C CA . GLY A 1 485 ? -0.747 -2.350 34.795 1.00 95.50 485 GLY A CA 1
ATOM 3745 C C . GLY A 1 485 ? -0.906 -1.044 35.587 1.00 95.50 485 GLY A C 1
ATOM 3746 O O . GLY A 1 485 ? -0.941 -1.064 36.817 1.00 95.50 485 GLY A O 1
ATOM 3747 N N . ASN A 1 486 ? -1.011 0.109 34.919 1.00 96.44 486 ASN A N 1
ATOM 3748 C CA . ASN A 1 486 ? -1.178 1.415 35.559 1.00 96.44 486 ASN A CA 1
ATOM 3749 C C . ASN A 1 486 ? -2.646 1.859 35.571 1.00 96.44 486 ASN A C 1
ATOM 3751 O O . ASN A 1 486 ? -3.061 2.785 34.866 1.00 96.44 486 ASN A O 1
ATOM 3755 N N . GLU A 1 487 ? -3.430 1.208 36.425 1.00 94.12 487 GLU A N 1
ATOM 3756 C CA . GLU A 1 487 ? -4.885 1.374 36.464 1.00 94.12 487 GLU A CA 1
ATOM 3757 C C . GLU A 1 487 ? -5.341 2.770 36.874 1.00 94.12 487 GLU A C 1
ATOM 3759 O O . GLU A 1 487 ? -6.311 3.309 36.341 1.00 94.12 487 GLU A O 1
ATOM 3764 N N . ARG A 1 488 ? -4.603 3.406 37.787 1.00 96.44 488 ARG A N 1
ATOM 3765 C CA . ARG A 1 488 ? -4.906 4.772 38.211 1.00 96.44 488 ARG A CA 1
ATOM 3766 C C . ARG A 1 488 ? -4.800 5.747 37.039 1.00 96.44 488 ARG A C 1
ATOM 3768 O O . ARG A 1 488 ? -5.730 6.512 36.802 1.00 96.44 488 ARG A O 1
ATOM 3775 N N . ALA A 1 489 ? -3.690 5.704 36.304 1.00 97.62 489 ALA A N 1
ATOM 3776 C CA . ALA A 1 489 ? -3.492 6.593 35.167 1.00 97.62 489 ALA A CA 1
ATOM 3777 C C . ALA A 1 489 ? -4.440 6.250 34.004 1.00 97.62 489 ALA A C 1
ATOM 3779 O O . ALA A 1 489 ? -4.870 7.151 33.285 1.00 97.62 489 ALA A O 1
ATOM 3780 N N . ALA A 1 490 ? -4.798 4.971 33.830 1.00 97.75 490 ALA A N 1
ATOM 3781 C CA . ALA A 1 490 ? -5.800 4.561 32.850 1.00 97.75 490 ALA A CA 1
ATOM 3782 C C . ALA A 1 490 ? -7.165 5.208 33.135 1.00 97.75 490 ALA A C 1
ATOM 3784 O O . ALA A 1 490 ? -7.784 5.774 32.234 1.00 97.75 490 ALA A O 1
ATOM 3785 N N . ASN A 1 491 ? -7.600 5.205 34.398 1.00 97.06 491 ASN A N 1
ATOM 3786 C CA . ASN A 1 491 ? -8.847 5.848 34.814 1.00 97.06 491 ASN A CA 1
ATOM 3787 C C . ASN A 1 491 ? -8.824 7.364 34.584 1.00 97.06 491 ASN A C 1
ATOM 3789 O O . ASN A 1 491 ? -9.782 7.913 34.038 1.00 97.06 491 ASN A O 1
ATOM 3793 N N . GLU A 1 492 ? -7.721 8.032 34.933 1.00 98.31 492 GLU A N 1
ATOM 3794 C CA . GLU A 1 492 ? -7.536 9.468 34.683 1.00 98.31 492 GLU A CA 1
ATOM 3795 C C . GLU A 1 492 ? -7.651 9.796 33.179 1.00 98.31 492 GLU A C 1
ATOM 3797 O O . GLU A 1 492 ? -8.342 10.747 32.804 1.00 98.31 492 GLU A O 1
ATOM 3802 N N . ALA A 1 493 ? -7.064 8.965 32.309 1.00 98.56 493 ALA A N 1
ATOM 3803 C CA . ALA A 1 493 ? -7.139 9.124 30.857 1.00 98.56 493 ALA A CA 1
ATOM 3804 C C . ALA A 1 493 ? -8.562 8.919 30.293 1.00 98.56 493 ALA A C 1
ATOM 3806 O O . ALA A 1 493 ? -8.993 9.691 29.432 1.00 98.56 493 ALA A O 1
ATOM 3807 N N . LEU A 1 494 ? -9.330 7.945 30.806 1.00 98.56 494 LEU A N 1
ATOM 3808 C CA . LEU A 1 494 ? -10.743 7.765 30.429 1.00 98.56 494 LEU A CA 1
ATOM 3809 C C . LEU A 1 494 ? -11.594 8.975 30.823 1.00 98.56 494 LEU A C 1
ATOM 3811 O O . LEU A 1 494 ? -12.439 9.434 30.051 1.00 98.56 494 LEU A O 1
ATOM 3815 N N . GLU A 1 495 ? -11.375 9.516 32.024 1.00 98.38 495 GLU A N 1
ATOM 3816 C CA . GLU A 1 495 ? -12.074 10.725 32.444 1.00 98.38 495 GLU A CA 1
ATOM 3817 C C . GLU A 1 495 ? -11.720 11.925 31.564 1.00 98.38 495 GLU A C 1
ATOM 3819 O O . GLU A 1 495 ? -12.603 12.711 31.215 1.00 98.38 495 GLU A O 1
ATOM 3824 N N . ASP A 1 496 ? -10.450 12.066 31.185 1.00 98.38 496 ASP A N 1
ATOM 3825 C CA . ASP A 1 496 ? -9.993 13.107 30.269 1.00 98.38 496 ASP A CA 1
ATOM 3826 C C . ASP A 1 496 ? -10.645 12.999 28.886 1.00 98.38 496 ASP A C 1
ATOM 3828 O O . ASP A 1 496 ? -11.088 14.027 28.360 1.00 98.38 496 ASP A O 1
ATOM 3832 N N . ALA A 1 497 ? -10.784 11.787 28.338 1.00 98.25 497 ALA A N 1
ATOM 3833 C CA . ALA A 1 497 ? -11.485 11.534 27.076 1.00 98.25 497 ALA A CA 1
ATOM 3834 C C . ALA A 1 497 ? -12.936 12.035 27.131 1.00 98.25 497 ALA A C 1
ATOM 3836 O O . ALA A 1 497 ? -13.358 12.864 26.318 1.00 98.25 497 ALA A O 1
ATOM 3837 N N . VAL A 1 498 ? -13.684 11.614 28.154 1.00 97.81 498 VAL A N 1
ATOM 3838 C CA . VAL A 1 498 ? -15.091 12.000 28.344 1.00 97.81 498 VAL A CA 1
ATOM 3839 C C . VAL A 1 498 ? -15.231 13.505 28.604 1.00 97.81 498 VAL A C 1
ATOM 3841 O O . VAL A 1 498 ? -16.103 14.160 28.024 1.00 97.81 498 VAL A O 1
ATOM 3844 N N . ARG A 1 499 ? -14.362 14.097 29.439 1.00 97.44 499 ARG A N 1
ATOM 3845 C CA . ARG A 1 499 ? -14.350 15.548 29.705 1.00 97.44 499 ARG A CA 1
ATOM 3846 C C . ARG A 1 499 ? -14.084 16.351 28.437 1.00 97.44 499 ARG A C 1
ATOM 3848 O O . ARG A 1 499 ? -14.767 17.347 28.192 1.00 97.44 499 ARG A O 1
ATOM 3855 N N . THR A 1 500 ? -13.096 15.936 27.649 1.00 96.81 500 THR A N 1
ATOM 3856 C CA . THR A 1 500 ? -12.725 16.593 26.391 1.00 96.81 500 THR A CA 1
ATOM 3857 C C . THR A 1 500 ? -13.887 16.528 25.408 1.00 96.81 500 THR A C 1
ATOM 3859 O O . THR A 1 500 ? -14.290 17.561 24.866 1.00 96.81 500 THR A O 1
ATOM 3862 N N . ALA A 1 501 ? -14.511 15.356 25.272 1.00 96.56 501 ALA A N 1
ATOM 3863 C CA . ALA A 1 501 ? -15.645 15.174 24.381 1.00 96.56 501 ALA A CA 1
ATOM 3864 C C . ALA A 1 501 ? -16.856 16.030 24.763 1.00 96.56 501 ALA A C 1
ATOM 3866 O O . ALA A 1 501 ? -17.423 16.733 23.924 1.00 96.56 501 ALA A O 1
ATOM 3867 N N . ARG A 1 502 ? -17.204 16.063 26.053 1.00 95.19 502 ARG A N 1
ATOM 3868 C CA . ARG A 1 502 ? -18.310 16.886 26.567 1.00 95.19 502 ARG A CA 1
ATOM 3869 C C . ARG A 1 502 ? -18.095 18.380 26.372 1.00 95.19 502 ARG A C 1
ATOM 3871 O O . ARG A 1 502 ? -19.055 19.099 26.109 1.00 95.19 502 ARG A O 1
ATOM 3878 N N . ARG A 1 503 ? -16.852 18.858 26.482 1.00 94.38 503 ARG A N 1
ATOM 3879 C CA . ARG A 1 503 ? -16.516 20.266 26.214 1.00 94.38 503 ARG A CA 1
ATOM 3880 C C . ARG A 1 503 ? -16.628 20.604 24.729 1.00 94.38 503 ARG A C 1
ATOM 3882 O O . ARG A 1 503 ? -17.087 21.691 24.397 1.00 94.38 503 ARG A O 1
ATOM 3889 N N . ALA A 1 504 ? -16.234 19.685 23.849 1.00 93.50 504 ALA A N 1
ATOM 3890 C CA . ALA A 1 504 ? -16.279 19.892 22.404 1.00 93.50 504 ALA A CA 1
ATOM 3891 C C . ALA A 1 504 ? -17.701 19.755 21.815 1.00 93.50 504 ALA A C 1
ATOM 3893 O O . ALA A 1 504 ? -18.014 20.461 20.857 1.00 93.50 504 ALA A O 1
ATOM 3894 N N . ARG A 1 505 ? -18.548 18.888 22.398 1.00 76.12 505 ARG A N 1
ATOM 3895 C CA . ARG A 1 505 ? -19.967 18.544 22.119 1.00 76.12 505 ARG A CA 1
ATOM 3896 C C . ARG A 1 505 ? -20.453 18.632 20.664 1.00 76.12 505 ARG A C 1
ATOM 3898 O O . ARG A 1 505 ? -20.841 17.621 20.104 1.00 76.12 505 ARG A O 1
ATOM 3905 N N . ARG A 1 506 ? -20.497 19.825 20.065 1.00 77.31 506 ARG A N 1
ATOM 3906 C CA . ARG A 1 506 ? -20.975 20.068 18.686 1.00 77.31 506 ARG A CA 1
ATOM 3907 C C . ARG A 1 506 ? -19.879 19.982 17.619 1.00 77.31 506 ARG A C 1
ATOM 3909 O O . ARG A 1 506 ? -20.203 19.959 16.439 1.00 77.31 506 ARG A O 1
ATOM 3916 N N . GLY A 1 507 ? -18.609 20.001 18.023 1.00 82.75 507 GLY A N 1
ATOM 3917 C CA . GLY A 1 507 ? -17.463 19.984 17.110 1.00 82.75 507 GLY A CA 1
ATOM 3918 C C . GLY A 1 507 ? -16.890 18.599 16.822 1.00 82.75 507 GLY A C 1
ATOM 3919 O O . GLY A 1 507 ? -15.987 18.516 16.002 1.00 82.75 507 GLY A O 1
ATOM 3920 N N . LEU A 1 508 ? -17.380 17.550 17.491 1.00 90.62 508 LEU A N 1
ATOM 3921 C CA . LEU A 1 508 ? -16.893 16.184 17.303 1.00 90.62 508 LEU A CA 1
ATOM 3922 C C . LEU A 1 508 ? -17.680 15.443 16.227 1.00 90.62 508 LEU A C 1
ATOM 3924 O O . LEU A 1 508 ? -18.896 15.604 16.106 1.00 90.62 508 LEU A O 1
ATOM 3928 N N . ARG A 1 509 ? -16.967 14.590 15.500 1.00 89.56 509 ARG A N 1
ATOM 3929 C CA . ARG A 1 509 ? -17.502 13.587 14.583 1.00 89.56 509 ARG A CA 1
ATOM 3930 C C . ARG A 1 509 ? -16.940 12.227 14.984 1.00 89.56 509 ARG A C 1
ATOM 3932 O O . ARG A 1 509 ? -17.559 11.535 15.788 1.00 89.56 509 ARG A O 1
ATOM 3939 N N . ASP A 1 510 ? -15.739 11.900 14.523 1.00 89.19 510 ASP A N 1
ATOM 3940 C CA . ASP A 1 510 ? -15.096 10.599 14.746 1.00 89.19 510 ASP A CA 1
ATOM 3941 C C . ASP A 1 510 ? -14.752 10.368 16.226 1.00 89.19 510 ASP A C 1
ATOM 3943 O O . ASP A 1 510 ? -14.831 9.251 16.738 1.00 89.19 510 ASP A O 1
ATOM 3947 N N . GLY A 1 511 ? -14.465 11.442 16.965 1.00 93.19 511 GLY A N 1
ATOM 3948 C CA . GLY A 1 511 ? -14.200 11.396 18.398 1.00 93.19 511 GLY A CA 1
ATOM 3949 C C . GLY A 1 511 ? -15.404 10.965 19.235 1.00 93.19 511 GLY A C 1
ATOM 3950 O O . GLY A 1 511 ? -15.214 10.536 20.369 1.00 93.19 511 GLY A O 1
ATOM 3951 N N . LEU A 1 512 ? -16.639 11.025 18.714 1.00 94.25 512 LEU A N 1
ATOM 3952 C CA . LEU A 1 512 ? -17.811 10.521 19.442 1.00 94.25 512 LEU A CA 1
ATOM 3953 C C . LEU A 1 512 ? -17.707 9.016 19.693 1.00 94.25 512 LEU A C 1
ATOM 3955 O O . LEU A 1 512 ? -18.051 8.570 20.788 1.00 94.25 512 LEU A O 1
ATOM 3959 N N . TYR A 1 513 ? -17.184 8.255 18.724 1.00 95.31 513 TYR A N 1
ATOM 3960 C CA . TYR A 1 513 ? -16.968 6.814 18.868 1.00 95.31 513 TYR A CA 1
ATOM 3961 C C . TYR A 1 513 ? -16.072 6.510 20.069 1.00 95.31 513 TYR A C 1
ATOM 3963 O O . TYR A 1 513 ? -16.451 5.751 20.959 1.00 95.31 513 TYR A O 1
ATOM 3971 N N . PHE A 1 514 ? -14.919 7.174 20.137 1.00 97.00 514 PHE A N 1
ATOM 3972 C CA . PHE A 1 514 ? -13.959 6.982 21.220 1.00 97.00 514 PHE A CA 1
ATOM 3973 C C . PHE A 1 514 ? -14.451 7.548 22.553 1.00 97.00 514 PHE A C 1
ATOM 3975 O O . PHE A 1 514 ? -14.168 6.978 23.598 1.00 97.00 514 PHE A O 1
ATOM 3982 N N . ALA A 1 515 ? -15.249 8.616 22.548 1.00 97.31 515 ALA A N 1
ATOM 3983 C CA . ALA A 1 515 ? -15.865 9.134 23.766 1.00 97.31 515 ALA A CA 1
ATOM 3984 C C . ALA A 1 515 ? -16.879 8.143 24.360 1.00 97.31 515 ALA A C 1
ATOM 3986 O O . ALA A 1 515 ? -16.879 7.903 25.570 1.00 97.31 515 ALA A O 1
ATOM 3987 N N . ALA A 1 516 ? -17.706 7.537 23.502 1.00 96.38 516 ALA A N 1
ATOM 3988 C CA . ALA A 1 516 ? -18.647 6.494 23.886 1.00 96.38 516 ALA A CA 1
ATOM 3989 C C . ALA A 1 516 ? -17.912 5.248 24.403 1.00 96.38 516 ALA A C 1
ATOM 3991 O O . ALA A 1 516 ? -18.253 4.742 25.471 1.00 96.38 516 ALA A O 1
ATOM 3992 N N . GLN A 1 517 ? -16.848 4.826 23.709 1.00 97.94 517 GLN A N 1
ATOM 3993 C CA . GLN A 1 517 ? -15.960 3.751 24.152 1.00 97.94 517 GLN A CA 1
ATOM 3994 C C . GLN A 1 517 ? -15.339 4.054 25.518 1.00 97.94 517 GLN A C 1
ATOM 3996 O O . GLN A 1 517 ? -15.401 3.224 26.418 1.00 97.94 517 GLN A O 1
ATOM 4001 N N . ALA A 1 518 ? -14.764 5.244 25.706 1.00 98.25 518 ALA A N 1
ATOM 4002 C CA . ALA A 1 518 ? -14.151 5.631 26.969 1.00 98.25 518 ALA A CA 1
ATOM 4003 C C . ALA A 1 518 ? -15.167 5.592 28.112 1.00 98.25 518 ALA A C 1
ATOM 4005 O O . ALA A 1 518 ? -14.871 5.079 29.191 1.00 98.25 518 ALA A O 1
ATOM 4006 N N . ARG A 1 519 ? -16.385 6.091 27.871 1.00 98.25 519 ARG A N 1
ATOM 4007 C CA . ARG A 1 519 ? -17.447 6.077 28.875 1.00 98.25 519 ARG A CA 1
ATOM 4008 C C . ARG A 1 519 ? -17.922 4.660 29.197 1.00 98.25 519 ARG A C 1
ATOM 4010 O O . ARG A 1 519 ? -18.103 4.353 30.371 1.00 98.25 519 ARG A O 1
ATOM 4017 N N . TYR A 1 520 ? -18.047 3.797 28.193 1.00 98.06 520 TYR A N 1
ATOM 4018 C CA . TYR A 1 520 ? -18.324 2.375 28.386 1.00 98.06 520 TYR A CA 1
ATOM 4019 C C . TYR A 1 520 ? -17.228 1.705 29.235 1.00 98.06 520 TYR A C 1
ATOM 4021 O O . TYR A 1 520 ? -17.533 1.057 30.233 1.00 98.06 520 TYR A O 1
ATOM 4029 N N . LEU A 1 521 ? -15.948 1.941 28.918 1.00 97.62 521 LEU A N 1
ATOM 4030 C CA . LEU A 1 521 ? -14.816 1.376 29.662 1.00 97.62 521 LEU A CA 1
ATOM 4031 C C . LEU A 1 521 ? -14.786 1.834 31.127 1.00 97.62 521 LEU A C 1
ATOM 4033 O O . LEU A 1 521 ? -14.399 1.057 31.994 1.00 97.62 521 LEU A O 1
ATOM 4037 N N . GLN A 1 522 ? -15.228 3.059 31.436 1.00 98.19 522 GLN A N 1
ATOM 4038 C CA . GLN A 1 522 ? -15.404 3.491 32.830 1.00 98.19 522 GLN A CA 1
ATOM 4039 C C . GLN A 1 522 ? -16.452 2.650 33.570 1.00 98.19 522 GLN A C 1
ATOM 4041 O O . GLN A 1 522 ? -16.293 2.406 34.764 1.00 98.19 522 GLN A O 1
ATOM 4046 N N . GLY A 1 523 ? -17.510 2.216 32.878 1.00 96.50 523 GLY A N 1
ATOM 4047 C CA . GLY A 1 523 ? -18.513 1.297 33.417 1.00 96.50 523 GLY A CA 1
ATOM 4048 C C . GLY A 1 523 ? -17.893 -0.063 33.721 1.00 96.50 523 GLY A C 1
ATOM 4049 O O . GLY A 1 523 ? -18.010 -0.542 34.848 1.00 96.50 523 GLY A O 1
ATOM 4050 N N . ASP A 1 524 ? -17.121 -0.602 32.771 1.00 95.44 524 ASP A N 1
ATOM 4051 C CA . ASP A 1 524 ? -16.403 -1.874 32.930 1.00 95.44 524 ASP A CA 1
ATOM 4052 C C . ASP A 1 524 ? -15.449 -1.845 34.133 1.00 95.44 524 ASP A C 1
ATOM 4054 O O . ASP A 1 524 ? -15.308 -2.843 34.836 1.00 95.44 524 ASP A O 1
ATOM 4058 N N . ARG A 1 525 ? -14.822 -0.698 34.429 1.00 93.38 525 ARG A N 1
ATOM 4059 C CA . ARG A 1 525 ? -13.965 -0.568 35.620 1.00 93.38 525 ARG A CA 1
ATOM 4060 C C . ARG A 1 525 ? -14.740 -0.678 36.925 1.00 93.38 525 ARG A C 1
ATOM 4062 O O . ARG A 1 525 ? -14.267 -1.319 37.858 1.00 93.38 525 ARG A O 1
ATOM 4069 N N . VAL A 1 526 ? -15.926 -0.079 36.991 1.00 95.56 526 VAL A N 1
ATOM 4070 C CA . VAL A 1 526 ? -16.787 -0.205 38.173 1.00 95.56 526 VAL A CA 1
ATOM 4071 C C . VAL A 1 526 ? -17.319 -1.635 38.297 1.00 95.56 526 VAL A C 1
ATOM 4073 O O . VAL A 1 526 ? -17.406 -2.146 39.413 1.00 95.56 526 VAL A O 1
ATOM 4076 N N . LEU A 1 527 ? -17.614 -2.305 37.177 1.00 94.31 527 LEU A N 1
ATOM 4077 C CA . LEU A 1 527 ? -17.973 -3.725 37.194 1.00 94.31 527 LEU A CA 1
ATOM 4078 C C . LEU A 1 527 ? -16.824 -4.615 37.680 1.00 94.31 527 LEU A C 1
ATOM 4080 O O . LEU A 1 527 ? -17.067 -5.518 38.471 1.00 94.31 527 LEU A O 1
ATOM 4084 N N . ALA A 1 528 ? -15.575 -4.319 37.319 1.00 91.88 528 ALA A N 1
ATOM 4085 C CA . ALA A 1 528 ? -14.426 -5.064 37.832 1.00 91.88 528 ALA A CA 1
ATOM 4086 C C . ALA A 1 528 ? -14.290 -4.949 39.368 1.00 91.88 528 ALA A C 1
ATOM 4088 O O . ALA A 1 528 ? -13.993 -5.935 40.039 1.00 91.88 528 ALA A O 1
ATOM 4089 N N . GLU A 1 529 ? -14.563 -3.775 39.959 1.00 92.56 529 GLU A N 1
ATOM 4090 C CA . GLU A 1 529 ? -14.655 -3.631 41.426 1.00 92.56 529 GLU A CA 1
ATOM 4091 C C . GLU A 1 529 ? -15.827 -4.444 42.009 1.00 92.56 529 GLU A C 1
ATOM 4093 O O . GLU A 1 529 ? -15.717 -5.021 43.091 1.00 92.56 529 GLU A O 1
ATOM 4098 N N . TYR A 1 530 ? -16.957 -4.498 41.299 1.00 93.44 530 TYR A N 1
ATOM 4099 C CA . TYR A 1 530 ? -18.131 -5.289 41.680 1.00 93.44 530 TYR A CA 1
ATOM 4100 C C . TYR A 1 530 ? -17.837 -6.798 41.667 1.00 93.44 530 TYR A C 1
ATOM 4102 O O . TYR A 1 530 ? -18.286 -7.515 42.568 1.00 93.44 530 TYR A O 1
ATOM 4110 N N . GLU A 1 531 ? -17.086 -7.288 40.681 1.00 90.81 531 GLU A N 1
ATOM 4111 C CA . GLU A 1 531 ? -16.729 -8.703 40.507 1.00 90.81 531 GLU A CA 1
ATOM 4112 C C . GLU A 1 531 ? -15.812 -9.206 41.629 1.00 90.81 531 GLU A C 1
ATOM 4114 O O . GLU A 1 531 ? -15.907 -10.364 42.033 1.00 90.81 531 GLU A O 1
ATOM 4119 N N . GLN A 1 532 ? -14.999 -8.326 42.222 1.00 91.69 532 GLN A N 1
ATOM 4120 C CA . GLN A 1 532 ? -14.135 -8.668 43.359 1.00 91.69 532 GLN A CA 1
ATOM 4121 C C . GLN A 1 532 ? -14.916 -8.984 44.649 1.00 91.69 532 GLN A C 1
ATOM 4123 O O . GLN A 1 532 ? -14.372 -9.610 45.561 1.00 91.69 532 GLN A O 1
ATOM 4128 N N . ILE A 1 533 ? -16.188 -8.578 44.752 1.00 90.62 533 ILE A N 1
ATOM 4129 C CA . ILE A 1 533 ? -17.020 -8.831 45.935 1.00 90.62 533 ILE A CA 1
ATOM 4130 C C . ILE A 1 533 ? -17.713 -10.190 45.813 1.00 90.62 533 ILE A C 1
ATOM 4132 O O . ILE A 1 533 ? -18.615 -10.370 44.991 1.00 90.62 533 ILE A O 1
ATOM 4136 N N . GLN A 1 534 ? -17.340 -11.118 46.694 1.00 84.56 534 GLN A N 1
ATOM 4137 C CA . GLN A 1 534 ? -17.923 -12.457 46.788 1.00 84.56 534 GLN A CA 1
ATOM 4138 C C . GLN A 1 534 ? -19.209 -12.464 47.634 1.00 84.56 534 GLN A C 1
ATOM 4140 O O . GLN A 1 534 ? -19.276 -11.827 48.690 1.00 84.56 534 GLN A O 1
ATOM 4145 N N . ILE A 1 535 ? -20.222 -13.214 47.183 1.00 80.75 535 ILE A N 1
ATOM 4146 C CA . ILE A 1 535 ? -21.498 -13.413 47.903 1.00 80.75 535 ILE A CA 1
ATOM 4147 C C . ILE A 1 535 ? -21.350 -14.482 49.010 1.00 80.75 535 ILE A C 1
ATOM 4149 O O . ILE A 1 535 ? -22.132 -14.518 49.953 1.00 80.75 535 ILE A O 1
ATOM 4153 N N . ALA A 1 536 ? -20.275 -15.272 48.980 1.00 76.31 536 ALA A N 1
ATOM 4154 C CA . ALA A 1 536 ? -19.988 -16.329 49.948 1.00 76.31 536 ALA A CA 1
ATOM 4155 C C . ALA A 1 536 ? -19.563 -15.835 51.352 1.00 76.31 536 ALA A C 1
ATOM 4157 O O . ALA A 1 536 ? -19.284 -14.651 51.577 1.00 76.31 536 ALA A O 1
ATOM 4158 N N . GLY A 1 537 ? -19.484 -16.777 52.301 1.00 72.94 537 GLY A N 1
ATOM 4159 C CA . GLY A 1 537 ? -18.986 -16.575 53.669 1.00 72.94 537 GLY A CA 1
ATOM 4160 C C . GLY A 1 537 ? -20.083 -16.451 54.739 1.00 72.94 537 GLY A C 1
ATOM 4161 O O . GLY A 1 537 ? -21.256 -16.679 54.443 1.00 72.94 537 GLY A O 1
ATOM 4162 N N . PRO A 1 538 ? -19.718 -16.090 55.988 1.00 71.50 538 PRO A N 1
ATOM 4163 C CA . PRO A 1 538 ? -20.665 -15.949 57.096 1.00 71.50 538 PRO A CA 1
ATOM 4164 C C . PRO A 1 538 ? -21.815 -14.980 56.782 1.00 71.50 538 PRO A C 1
ATOM 4166 O O . PRO A 1 538 ? -21.629 -13.992 56.056 1.00 71.50 538 PRO A O 1
ATOM 4169 N N . SER A 1 539 ? -22.990 -15.250 57.367 1.00 70.81 539 SER A N 1
ATOM 4170 C CA . SER A 1 539 ? -24.175 -14.376 57.308 1.00 70.81 539 SER A CA 1
ATOM 4171 C C . SER A 1 539 ? -23.897 -13.001 57.930 1.00 70.81 539 SER A C 1
ATOM 4173 O O . SER A 1 539 ? -24.438 -11.982 57.491 1.00 70.81 539 SER A O 1
ATOM 4175 N N . GLU A 1 540 ? -22.980 -12.946 58.899 1.00 76.19 540 GLU A N 1
ATOM 4176 C CA . GLU A 1 540 ? -22.453 -11.705 59.451 1.00 76.19 540 GLU A CA 1
ATOM 4177 C C . GLU A 1 540 ? -21.742 -10.888 58.352 1.00 76.19 540 GLU A C 1
ATOM 4179 O O . GLU A 1 540 ? -20.792 -11.324 57.697 1.00 76.19 540 GLU A O 1
ATOM 4184 N N . GLY A 1 541 ? -22.261 -9.687 58.086 1.00 79.88 541 GLY A N 1
ATOM 4185 C CA . GLY A 1 541 ? -21.758 -8.805 57.030 1.00 79.88 541 GLY A CA 1
ATOM 4186 C C . GLY A 1 541 ? -22.233 -9.129 55.605 1.00 79.88 541 GLY A C 1
ATOM 4187 O O . GLY A 1 541 ? -21.928 -8.346 54.705 1.00 79.88 541 GLY A O 1
ATOM 4188 N N . LEU A 1 542 ? -23.018 -10.194 55.372 1.00 82.31 542 LEU A N 1
ATOM 4189 C CA . LEU A 1 542 ? -23.571 -10.519 54.043 1.00 82.31 542 LEU A CA 1
ATOM 4190 C C . LEU A 1 542 ? -24.373 -9.348 53.466 1.00 82.31 542 LEU A C 1
ATOM 4192 O O . LEU A 1 542 ? -24.099 -8.891 52.359 1.00 82.31 542 LEU A O 1
ATOM 4196 N N . ARG A 1 543 ? -25.298 -8.790 54.257 1.00 84.00 543 ARG A N 1
ATOM 4197 C CA . ARG A 1 543 ? -26.078 -7.603 53.872 1.00 84.00 543 ARG A CA 1
ATOM 4198 C C . ARG A 1 543 ? -25.188 -6.436 53.430 1.00 84.00 543 ARG A C 1
ATOM 4200 O O . ARG A 1 543 ? -25.523 -5.764 52.463 1.00 84.00 543 ARG A O 1
ATOM 4207 N N . GLN A 1 544 ? -24.061 -6.195 54.104 1.00 88.25 544 GLN A N 1
ATOM 4208 C CA . GLN A 1 544 ? -23.139 -5.104 53.758 1.00 88.25 544 GLN A CA 1
ATOM 4209 C C . GLN A 1 544 ? -22.413 -5.386 52.437 1.00 88.25 544 GLN A C 1
ATOM 4211 O O . GLN A 1 544 ? -22.293 -4.485 51.609 1.00 88.25 544 GLN A O 1
ATOM 4216 N N . ARG A 1 545 ? -21.980 -6.637 52.207 1.00 89.00 545 ARG A N 1
ATOM 4217 C CA . ARG A 1 545 ? -21.380 -7.062 50.930 1.00 89.00 545 ARG A CA 1
ATOM 4218 C C . ARG A 1 545 ? -22.375 -6.921 49.776 1.00 89.00 545 ARG A C 1
ATOM 4220 O O . ARG A 1 545 ? -22.038 -6.304 48.770 1.00 89.00 545 ARG A O 1
ATOM 4227 N N . LEU A 1 546 ? -23.605 -7.412 49.944 1.00 88.00 546 LEU A N 1
ATOM 4228 C CA . LEU A 1 546 ? -24.680 -7.302 48.949 1.00 88.00 546 LEU A CA 1
ATOM 4229 C C . LEU A 1 546 ? -25.057 -5.846 48.669 1.00 88.00 546 LEU A C 1
ATOM 4231 O O . LEU A 1 546 ? -25.198 -5.460 47.511 1.00 88.00 546 LEU A O 1
ATOM 4235 N N . GLN A 1 547 ? -25.152 -5.016 49.709 1.00 89.69 547 GLN A N 1
ATOM 4236 C CA . GLN A 1 547 ? -25.417 -3.589 49.558 1.00 89.69 547 GLN A CA 1
ATOM 4237 C C . GLN A 1 547 ? -24.291 -2.897 48.783 1.00 89.69 547 GLN A C 1
ATOM 4239 O O . GLN A 1 547 ? -24.564 -2.187 47.818 1.00 89.69 547 GLN A O 1
ATOM 4244 N N . ARG A 1 548 ? -23.026 -3.161 49.129 1.00 92.19 548 ARG A N 1
ATOM 4245 C CA . ARG A 1 548 ? -21.876 -2.610 48.405 1.00 92.19 548 ARG A CA 1
ATOM 4246 C C . ARG A 1 548 ? -21.854 -3.052 46.939 1.00 92.19 548 ARG A C 1
ATOM 4248 O O . ARG A 1 548 ? -21.597 -2.236 46.057 1.00 92.19 548 ARG A O 1
ATOM 4255 N N . LYS A 1 549 ? -22.139 -4.329 46.677 1.00 92.69 549 LYS A N 1
ATOM 4256 C CA . LYS A 1 549 ? -22.224 -4.899 45.327 1.00 92.69 549 LYS A CA 1
ATOM 4257 C C . LYS A 1 549 ? -23.370 -4.244 44.533 1.00 92.69 549 LYS A C 1
ATOM 4259 O O . LYS A 1 549 ? -23.152 -3.797 43.411 1.00 92.69 549 LYS A O 1
ATOM 4264 N N . SER A 1 550 ? -24.537 -4.035 45.148 1.00 91.19 550 SER A N 1
ATOM 4265 C CA . SER A 1 550 ? -25.653 -3.277 44.557 1.00 91.19 550 SER A CA 1
ATOM 4266 C C . SER A 1 550 ? -25.300 -1.812 44.261 1.00 91.19 550 SER A C 1
ATOM 4268 O O . SER A 1 550 ? -25.701 -1.296 43.221 1.00 91.19 550 SER A O 1
ATOM 4270 N N . GLU A 1 551 ? -24.578 -1.120 45.146 1.00 93.62 551 GLU A N 1
ATOM 4271 C CA . GLU A 1 551 ? -24.148 0.273 44.933 1.00 93.62 551 GLU A CA 1
ATOM 4272 C C . GLU A 1 551 ? -23.196 0.399 43.736 1.00 93.62 551 GLU A C 1
ATOM 4274 O O . GLU A 1 551 ? -23.340 1.308 42.914 1.00 93.62 551 GLU A O 1
ATOM 4279 N N . LEU A 1 552 ? -22.237 -0.526 43.611 1.00 95.44 552 LEU A N 1
ATOM 4280 C CA . LEU A 1 552 ? -21.323 -0.573 42.469 1.00 95.44 552 LEU A CA 1
ATOM 4281 C C . LEU A 1 552 ? -22.075 -0.863 41.170 1.00 95.44 552 LEU A C 1
ATOM 4283 O O . LEU A 1 552 ? -21.853 -0.174 40.177 1.00 95.44 552 LEU A O 1
ATOM 4287 N N . LEU A 1 553 ? -23.015 -1.808 41.193 1.00 93.94 553 LEU A N 1
ATOM 4288 C CA . LEU A 1 553 ? -23.832 -2.144 40.032 1.00 93.94 553 LEU A CA 1
ATOM 4289 C C . LEU A 1 553 ? -24.701 -0.963 39.572 1.00 93.94 553 LEU A C 1
ATOM 4291 O O . LEU A 1 553 ? -24.733 -0.642 38.386 1.00 93.94 553 LEU A O 1
ATOM 4295 N N . GLN A 1 554 ? -25.336 -0.245 40.503 1.00 93.81 554 GLN A N 1
ATOM 4296 C CA . GLN A 1 554 ? -26.085 0.978 40.191 1.00 93.81 554 GLN A CA 1
ATOM 4297 C C . GLN A 1 554 ? -25.181 2.066 39.605 1.00 93.81 554 GLN A C 1
ATOM 4299 O O . GLN A 1 554 ? -25.546 2.726 38.631 1.00 93.81 554 GLN A O 1
ATOM 4304 N N . ARG A 1 555 ? -23.980 2.248 40.167 1.00 96.94 555 ARG A N 1
ATOM 4305 C CA . ARG A 1 555 ? -22.999 3.206 39.649 1.00 96.94 555 ARG A CA 1
ATOM 4306 C C . ARG A 1 555 ? -22.542 2.834 38.238 1.00 96.94 555 ARG A C 1
ATOM 4308 O O . ARG A 1 555 ? -22.479 3.722 37.392 1.00 96.94 555 ARG A O 1
ATOM 4315 N N . ALA A 1 556 ? -22.260 1.559 37.971 1.00 96.31 556 ALA A N 1
ATOM 4316 C CA . ALA A 1 556 ? -21.925 1.073 36.634 1.00 96.31 556 ALA A CA 1
ATOM 4317 C C . ALA A 1 556 ? -23.087 1.311 35.659 1.00 96.31 556 ALA A C 1
ATOM 4319 O O . ALA A 1 556 ? -22.880 1.872 34.586 1.00 96.31 556 ALA A O 1
ATOM 4320 N N . ALA A 1 557 ? -24.323 1.005 36.066 1.00 94.88 557 ALA A N 1
ATOM 4321 C CA . ALA A 1 557 ? -25.508 1.220 35.243 1.00 94.88 557 ALA A CA 1
ATOM 4322 C C . ALA A 1 557 ? -25.710 2.691 34.853 1.00 94.88 557 ALA A C 1
ATOM 4324 O O . ALA A 1 557 ? -25.990 2.988 33.693 1.00 94.88 557 ALA A O 1
ATOM 4325 N N . LEU A 1 558 ? -25.496 3.624 35.788 1.00 96.06 558 LEU A N 1
ATOM 4326 C CA . LEU A 1 558 ? -25.527 5.061 35.495 1.00 96.06 558 LEU A CA 1
ATOM 4327 C C . LEU A 1 558 ? -24.446 5.469 34.486 1.00 96.06 558 LEU A C 1
ATOM 4329 O O . LEU A 1 558 ? -24.696 6.318 33.635 1.00 96.06 558 LEU A O 1
ATOM 4333 N N . ILE A 1 559 ? -23.253 4.874 34.561 1.00 97.56 559 ILE A N 1
ATOM 4334 C CA . ILE A 1 559 ? -22.161 5.139 33.616 1.00 97.56 559 ILE A CA 1
ATOM 4335 C C . ILE A 1 559 ? -22.495 4.603 32.219 1.00 97.56 559 ILE A C 1
ATOM 4337 O O . ILE A 1 559 ? -22.315 5.321 31.239 1.00 97.56 559 ILE A O 1
ATOM 4341 N N . TYR A 1 560 ? -23.019 3.382 32.119 1.00 96.44 560 TYR A N 1
ATOM 4342 C CA . TYR A 1 560 ? -23.437 2.801 30.843 1.00 96.44 560 TYR A CA 1
ATOM 4343 C C . TYR A 1 560 ? -24.599 3.567 30.208 1.00 96.44 560 TYR A C 1
ATOM 4345 O O . TYR A 1 560 ? -24.565 3.837 29.009 1.00 96.44 560 TYR A O 1
ATOM 4353 N N . ALA A 1 561 ? -25.597 3.979 30.994 1.00 93.44 561 ALA A N 1
ATOM 4354 C CA . ALA A 1 561 ? -26.714 4.783 30.500 1.00 93.44 561 ALA A CA 1
ATOM 4355 C C . ALA A 1 561 ? -26.242 6.134 29.930 1.00 93.44 561 ALA A C 1
ATOM 4357 O O . ALA A 1 561 ? -26.765 6.610 28.925 1.00 93.44 561 ALA A O 1
ATOM 4358 N N . ASP A 1 562 ? -25.199 6.720 30.518 1.00 95.56 562 ASP A N 1
ATOM 4359 C CA . ASP A 1 562 ? -24.578 7.969 30.067 1.00 95.56 562 ASP A CA 1
ATOM 4360 C C . ASP A 1 562 ? -23.915 7.852 28.679 1.00 95.56 562 ASP A C 1
ATOM 4362 O O . ASP A 1 562 ? -23.726 8.850 27.986 1.00 95.56 562 ASP A O 1
ATOM 4366 N N . VAL A 1 563 ? -23.605 6.633 28.216 1.00 94.44 563 VAL A N 1
ATOM 4367 C CA . VAL A 1 563 ? -23.079 6.392 26.858 1.00 94.44 563 VAL A CA 1
ATOM 4368 C C . VAL A 1 563 ? -24.083 6.813 25.777 1.00 94.44 563 VAL A C 1
ATOM 4370 O O . VAL A 1 563 ? -23.682 7.227 24.687 1.00 94.44 563 VAL A O 1
ATOM 4373 N N . VAL A 1 564 ? -25.386 6.787 26.089 1.00 89.81 564 VAL A N 1
ATOM 4374 C CA . VAL A 1 564 ? -26.468 7.239 25.198 1.00 89.81 564 VAL A CA 1
ATOM 4375 C C . VAL A 1 564 ? -26.273 8.691 24.755 1.00 89.81 564 VAL A C 1
ATOM 4377 O O . VAL A 1 564 ? -26.620 9.024 23.622 1.00 89.81 564 VAL A O 1
ATOM 4380 N N . GLU A 1 565 ? -25.653 9.543 25.583 1.00 90.19 565 GLU A N 1
ATOM 4381 C CA . GLU A 1 565 ? -25.397 10.951 25.245 1.00 90.19 565 GLU A CA 1
ATOM 4382 C C . GLU A 1 565 ? -24.519 11.130 23.996 1.00 90.19 565 GLU A C 1
ATOM 4384 O O . GLU A 1 565 ? -24.610 12.165 23.330 1.00 90.19 565 GLU A O 1
ATOM 4389 N N . PHE A 1 566 ? -23.675 10.145 23.670 1.00 89.81 566 PHE A N 1
ATOM 4390 C CA . PHE A 1 566 ? -22.768 10.204 22.521 1.00 89.81 566 PHE A CA 1
ATOM 4391 C C . PHE A 1 566 ? -23.408 9.717 21.215 1.00 89.81 566 PHE A C 1
ATOM 4393 O O . PHE A 1 566 ? -22.865 9.983 20.146 1.00 89.81 566 PHE A O 1
ATOM 4400 N N . GLY A 1 567 ? -24.550 9.020 21.279 1.00 87.06 567 GLY A N 1
ATOM 4401 C CA . GLY A 1 567 ? -25.310 8.593 20.098 1.00 87.06 567 GLY A CA 1
ATOM 4402 C C . GLY A 1 567 ? -24.625 7.543 19.214 1.00 87.06 567 GLY A C 1
ATOM 4403 O O . GLY A 1 567 ? -25.037 7.346 18.073 1.00 87.06 567 GLY A O 1
ATOM 4404 N N . VAL A 1 568 ? -23.584 6.866 19.709 1.00 89.81 568 VAL A N 1
ATOM 4405 C CA . VAL A 1 568 ? -22.833 5.871 18.931 1.00 89.81 568 VAL A CA 1
ATOM 4406 C C . VAL A 1 568 ? -23.479 4.505 19.076 1.00 89.81 568 VAL A C 1
ATOM 4408 O O . VAL A 1 568 ? -23.382 3.867 20.121 1.00 89.81 568 VAL A O 1
ATOM 4411 N N . ALA A 1 569 ? -24.124 4.061 18.003 1.00 86.56 569 ALA A N 1
ATOM 4412 C CA . ALA A 1 569 ? -25.006 2.903 17.989 1.00 86.56 569 ALA A CA 1
ATOM 4413 C C . ALA A 1 569 ? -24.432 1.638 18.650 1.00 86.56 569 ALA A C 1
ATOM 4415 O O . ALA A 1 569 ? -25.098 1.007 19.474 1.00 86.56 569 ALA A O 1
ATOM 4416 N N . GLU A 1 570 ? -23.190 1.290 18.311 1.00 87.12 570 GLU A N 1
ATOM 4417 C CA . GLU A 1 570 ? -22.496 0.127 18.865 1.00 87.12 570 GLU A CA 1
ATOM 4418 C C . GLU A 1 570 ? -22.341 0.218 20.386 1.00 87.12 570 GLU A C 1
ATOM 4420 O O . GLU A 1 570 ? -22.779 -0.679 21.101 1.00 87.12 570 GLU A O 1
ATOM 4425 N N . TRP A 1 571 ? -21.790 1.323 20.891 1.00 92.94 571 TRP A N 1
ATOM 4426 C CA . TRP A 1 571 ? -21.550 1.503 22.323 1.00 92.94 571 TRP A CA 1
ATOM 4427 C C . TRP A 1 571 ? -22.837 1.702 23.118 1.00 92.94 571 TRP A C 1
ATOM 4429 O O . TRP A 1 571 ? -22.927 1.244 24.251 1.00 92.94 571 TRP A O 1
ATOM 4439 N N . VAL A 1 572 ? -23.858 2.328 22.529 1.00 90.88 572 VAL A N 1
ATOM 4440 C CA . VAL A 1 572 ? -25.173 2.487 23.165 1.00 90.88 572 VAL A CA 1
ATOM 4441 C C . VAL A 1 572 ? -25.833 1.134 23.405 1.00 90.88 572 VAL A C 1
ATOM 4443 O O . VAL A 1 572 ? -26.265 0.841 24.517 1.00 90.88 572 VAL A O 1
ATOM 4446 N N . THR A 1 573 ? -25.891 0.295 22.375 1.00 89.06 573 THR A N 1
ATOM 4447 C CA . THR A 1 573 ? -26.517 -1.031 22.480 1.00 89.06 573 THR A CA 1
ATOM 4448 C C . THR A 1 573 ? -25.695 -1.979 23.353 1.00 89.06 573 THR A C 1
ATOM 4450 O O . THR A 1 573 ? -26.277 -2.692 24.169 1.00 89.06 573 THR A O 1
ATOM 4453 N N . ALA A 1 574 ? -24.359 -1.918 23.278 1.00 92.56 574 ALA A N 1
ATOM 4454 C CA . ALA A 1 574 ? -23.470 -2.641 24.188 1.00 92.56 574 ALA A CA 1
ATOM 4455 C C . ALA A 1 574 ? -23.706 -2.244 25.654 1.00 92.56 574 ALA A C 1
ATOM 4457 O O . ALA A 1 574 ? -23.893 -3.113 26.500 1.00 92.56 574 ALA A O 1
ATOM 4458 N N . SER A 1 575 ? -23.755 -0.942 25.956 1.00 94.56 575 SER A N 1
ATOM 4459 C CA . SER A 1 575 ? -24.028 -0.425 27.301 1.00 94.56 575 SER A CA 1
ATOM 4460 C C . SER A 1 575 ? -25.355 -0.922 27.860 1.00 94.56 575 SER A C 1
ATOM 4462 O O . SER A 1 575 ? -25.399 -1.415 28.981 1.00 94.56 575 SER A O 1
ATOM 4464 N N . LEU A 1 576 ? -26.441 -0.811 27.090 1.00 91.31 576 LEU A N 1
ATOM 4465 C CA . LEU A 1 576 ? -27.776 -1.210 27.548 1.00 91.31 576 LEU A CA 1
ATOM 4466 C C . LEU A 1 576 ? -27.849 -2.720 27.810 1.00 91.31 576 LEU A C 1
ATOM 4468 O O . LEU A 1 576 ? -28.405 -3.140 28.824 1.00 91.31 576 LEU A O 1
ATOM 4472 N N . TYR A 1 577 ? -27.211 -3.523 26.953 1.00 94.44 577 TYR A N 1
ATOM 4473 C CA . TYR A 1 577 ? -27.057 -4.957 27.188 1.00 94.44 577 TYR A CA 1
ATOM 4474 C C . TYR A 1 577 ? -26.279 -5.249 28.479 1.00 94.44 577 TYR A C 1
ATOM 4476 O O . TYR A 1 577 ? -26.728 -6.063 29.285 1.00 94.44 577 TYR A O 1
ATOM 4484 N N . GLN A 1 578 ? -25.148 -4.570 28.707 1.00 95.50 578 GLN A N 1
ATOM 4485 C CA . GLN A 1 578 ? -24.342 -4.790 29.911 1.00 95.50 578 GLN A CA 1
ATOM 4486 C C . GLN A 1 578 ? -25.088 -4.448 31.198 1.00 95.50 578 GLN A C 1
ATOM 4488 O O . GLN A 1 578 ? -24.921 -5.154 32.190 1.00 95.50 578 GLN A O 1
ATOM 4493 N N . ILE A 1 579 ? -25.936 -3.413 31.194 1.00 94.44 579 ILE A N 1
ATOM 4494 C CA . ILE A 1 579 ? -26.781 -3.088 32.351 1.00 94.44 579 ILE A CA 1
ATOM 4495 C C . ILE A 1 579 ? -27.664 -4.288 32.699 1.00 94.44 579 ILE A C 1
ATOM 4497 O O . ILE A 1 579 ? -27.614 -4.768 33.831 1.00 94.44 579 ILE A O 1
ATOM 4501 N N . GLY A 1 580 ? -28.434 -4.790 31.729 1.00 94.44 580 GLY A N 1
ATOM 4502 C CA . GLY A 1 580 ? -29.336 -5.918 31.956 1.00 94.44 580 GLY A CA 1
ATOM 4503 C C . GLY A 1 580 ? -28.587 -7.182 32.370 1.00 94.44 580 GLY A C 1
ATOM 4504 O O . GLY A 1 580 ? -28.936 -7.793 33.377 1.00 94.44 580 GLY A O 1
ATOM 4505 N N . ARG A 1 581 ? -27.486 -7.512 31.677 1.00 95.19 581 ARG A N 1
ATOM 4506 C CA . ARG A 1 581 ? -26.692 -8.715 31.977 1.00 95.19 581 ARG A CA 1
ATOM 4507 C C . ARG A 1 581 ? -26.062 -8.670 33.359 1.00 95.19 581 ARG A C 1
ATOM 4509 O O . ARG A 1 581 ? -26.016 -9.692 34.030 1.00 95.19 581 ARG A O 1
ATOM 4516 N N . SER A 1 582 ? -25.618 -7.502 33.808 1.00 93.38 582 SER A N 1
ATOM 4517 C CA . SER A 1 582 ? -25.012 -7.366 35.134 1.00 93.38 582 SER A CA 1
ATOM 4518 C C . SER A 1 582 ? -26.043 -7.527 36.259 1.00 93.38 582 SER A C 1
ATOM 4520 O O . SER A 1 582 ? -25.732 -8.117 37.292 1.00 93.38 582 SER A O 1
ATOM 4522 N N . TYR A 1 583 ? -27.275 -7.039 36.070 1.00 94.19 583 TYR A N 1
ATOM 4523 C CA . TYR A 1 583 ? -28.377 -7.281 37.010 1.00 94.19 583 TYR A CA 1
ATOM 4524 C C . TYR A 1 583 ? -28.832 -8.741 37.009 1.00 94.19 583 TYR A C 1
ATOM 4526 O O . TYR A 1 583 ? -29.032 -9.315 38.078 1.00 94.19 583 TYR A O 1
ATOM 4534 N N . GLU A 1 584 ? -28.932 -9.346 35.827 1.00 93.12 584 GLU A N 1
ATOM 4535 C CA . GLU A 1 584 ? -29.284 -10.753 35.672 1.00 93.12 584 GLU A CA 1
ATOM 4536 C C . GLU A 1 584 ? -28.266 -11.664 36.367 1.00 93.12 584 GLU A C 1
ATOM 4538 O O . GLU A 1 584 ? -28.642 -12.436 37.245 1.00 93.12 584 GLU A O 1
ATOM 4543 N N . LEU A 1 585 ? -26.975 -11.509 36.052 1.00 91.50 585 LEU A N 1
ATOM 4544 C CA . LEU A 1 585 ? -25.891 -12.271 36.676 1.00 91.50 585 LEU A CA 1
ATOM 4545 C C . LEU A 1 585 ? -25.868 -12.101 38.195 1.00 91.50 585 LEU A C 1
ATOM 4547 O O . LEU A 1 585 ? -25.519 -13.029 38.920 1.00 91.50 585 LEU A O 1
ATOM 4551 N N . PHE A 1 586 ? -26.238 -10.920 38.699 1.00 91.62 586 PHE A N 1
ATOM 4552 C CA . PHE A 1 586 ? -26.311 -10.709 40.138 1.00 91.62 586 PHE A CA 1
ATOM 4553 C C . PHE A 1 586 ? -27.442 -11.525 40.777 1.00 91.62 586 PHE A C 1
ATOM 4555 O O . PHE A 1 586 ? -27.236 -12.117 41.836 1.00 91.62 586 PHE A O 1
ATOM 4562 N N . ALA A 1 587 ? -28.616 -11.571 40.143 1.00 90.69 587 ALA A N 1
ATOM 4563 C CA . ALA A 1 587 ? -29.734 -12.390 40.600 1.00 90.69 587 ALA A CA 1
ATOM 4564 C C . ALA A 1 587 ? -29.415 -13.891 40.505 1.00 90.69 587 ALA A C 1
ATOM 4566 O O . ALA A 1 587 ? -29.642 -14.618 41.472 1.00 90.69 587 ALA A O 1
ATOM 4567 N N . GLU A 1 588 ? -28.833 -14.333 39.385 1.00 90.06 588 GLU A N 1
ATOM 4568 C CA . GLU A 1 588 ? -28.383 -15.715 39.158 1.00 90.06 588 GLU A CA 1
ATOM 4569 C C . GLU A 1 588 ? -27.384 -16.147 40.241 1.00 90.06 588 GLU A C 1
ATOM 4571 O O . GLU A 1 588 ? -27.627 -17.128 40.942 1.00 90.06 588 GLU A O 1
ATOM 4576 N N . ALA A 1 589 ? -26.341 -15.348 40.493 1.00 88.44 589 ALA A N 1
ATOM 4577 C CA . ALA A 1 589 ? -25.329 -15.648 41.507 1.00 88.44 589 ALA A CA 1
ATOM 4578 C C . ALA A 1 589 ? -25.889 -15.739 42.939 1.00 88.44 589 ALA A C 1
ATOM 4580 O O . ALA A 1 589 ? -25.289 -16.389 43.792 1.00 88.44 589 ALA A O 1
ATOM 4581 N N . MET A 1 590 ? -27.015 -15.078 43.231 1.00 86.69 590 MET A N 1
ATOM 4582 C CA . MET A 1 590 ? -27.712 -15.218 44.514 1.00 86.69 590 MET A CA 1
ATOM 4583 C C . MET A 1 590 ? -28.629 -16.449 44.555 1.00 86.69 590 MET A C 1
ATOM 4585 O O . MET A 1 590 ? -28.796 -17.024 45.625 1.00 86.69 590 MET A O 1
ATOM 4589 N N . ARG A 1 591 ? -29.222 -16.863 43.426 1.00 84.81 591 ARG A N 1
ATOM 4590 C CA . ARG A 1 591 ? -30.089 -18.055 43.343 1.00 84.81 591 ARG A CA 1
ATOM 4591 C C . ARG A 1 591 ? -29.308 -19.361 43.377 1.00 84.81 591 ARG A C 1
ATOM 4593 O O . ARG A 1 591 ? -29.737 -20.308 44.025 1.00 84.81 591 ARG A O 1
ATOM 4600 N N . GLU A 1 592 ? -28.191 -19.404 42.664 1.00 83.88 592 GLU A N 1
ATOM 4601 C CA . GLU A 1 592 ? -27.333 -20.588 42.541 1.00 83.88 592 GLU A CA 1
ATOM 4602 C C . GLU A 1 592 ? -26.402 -20.766 43.744 1.00 83.88 592 GLU A C 1
ATOM 4604 O O . GLU A 1 592 ? -25.610 -21.703 43.797 1.00 83.88 592 GLU A O 1
ATOM 4609 N N . PHE A 1 593 ? -26.481 -19.860 44.719 1.00 78.31 593 PHE A N 1
ATOM 4610 C CA . PHE A 1 593 ? -25.611 -19.891 45.876 1.00 78.31 593 PHE A CA 1
ATOM 4611 C C . PHE A 1 593 ? -25.888 -21.111 46.768 1.00 78.31 593 PHE A C 1
ATOM 4613 O O . PHE A 1 593 ? -26.963 -21.248 47.356 1.00 78.31 593 PHE A O 1
ATOM 4620 N N . GLU A 1 594 ? -24.874 -21.962 46.922 1.00 76.06 594 GLU A N 1
ATOM 4621 C CA . GLU A 1 594 ? -24.886 -23.079 47.863 1.00 76.06 594 GLU A CA 1
ATOM 4622 C C . GLU A 1 594 ? -24.664 -22.581 49.300 1.00 76.06 594 GLU A C 1
ATOM 4624 O O . GLU A 1 594 ? -23.687 -21.890 49.605 1.00 76.06 594 GLU A O 1
ATOM 4629 N N . LEU A 1 595 ? -25.582 -22.936 50.203 1.00 73.50 595 LEU A N 1
ATOM 4630 C CA . LEU A 1 595 ? -25.515 -22.542 51.611 1.00 73.50 595 LEU A CA 1
ATOM 4631 C C . LEU A 1 595 ? -24.227 -23.076 52.275 1.00 73.50 595 LEU A C 1
ATOM 4633 O O . LEU A 1 595 ? -23.883 -24.242 52.087 1.00 73.50 595 LEU A O 1
ATOM 4637 N N . PRO A 1 596 ? -23.534 -22.276 53.111 1.00 71.81 596 PRO A N 1
ATOM 4638 C CA . PRO A 1 596 ? -22.367 -22.739 53.856 1.00 71.81 596 PRO A CA 1
ATOM 4639 C C . PRO A 1 596 ? -22.673 -23.978 54.714 1.00 71.81 596 PRO A C 1
ATOM 4641 O O . PRO A 1 596 ? -23.669 -24.001 55.436 1.00 71.81 596 PRO A O 1
ATOM 4644 N N . GLU A 1 597 ? -21.769 -24.965 54.714 1.00 68.44 597 GLU A N 1
ATOM 4645 C CA . GLU A 1 597 ? -21.983 -26.317 55.274 1.00 68.44 597 GLU A CA 1
ATOM 4646 C C . GLU A 1 597 ? -22.177 -26.413 56.809 1.00 68.44 597 GLU A C 1
ATOM 4648 O O . GLU A 1 597 ? -22.223 -27.508 57.355 1.00 68.44 597 GLU A O 1
ATOM 4653 N N . ASN A 1 598 ? -22.314 -25.307 57.548 1.00 73.50 598 ASN A N 1
ATOM 4654 C CA . ASN A 1 598 ? -22.384 -25.318 59.020 1.00 73.50 598 ASN A CA 1
ATOM 4655 C C . ASN A 1 598 ? -23.411 -24.335 59.613 1.00 73.50 598 ASN A C 1
ATOM 4657 O O . ASN A 1 598 ? -23.234 -23.865 60.735 1.00 73.50 598 ASN A O 1
ATOM 4661 N N . LEU A 1 599 ? -24.462 -23.992 58.865 1.00 74.69 599 LEU A N 1
ATOM 4662 C CA . LEU A 1 599 ? -25.539 -23.125 59.353 1.00 74.69 599 LEU A CA 1
ATOM 4663 C C . LEU A 1 599 ? -26.665 -23.940 60.003 1.00 74.69 599 LEU A C 1
ATOM 4665 O O . LEU A 1 599 ? -27.079 -24.970 59.465 1.00 74.69 599 LEU A O 1
ATOM 4669 N N . THR A 1 600 ? -27.195 -23.453 61.125 1.00 83.56 600 THR A N 1
ATOM 4670 C CA . THR A 1 600 ? -28.449 -23.959 61.714 1.00 83.56 600 THR A CA 1
ATOM 4671 C C . THR A 1 600 ? -29.635 -23.703 60.778 1.00 83.56 600 THR A C 1
ATOM 4673 O O . THR A 1 600 ? -29.572 -22.812 59.935 1.00 83.56 600 THR A O 1
ATOM 4676 N N . GLU A 1 601 ? -30.742 -24.439 60.922 1.00 82.00 601 GLU A N 1
ATOM 4677 C CA . GLU A 1 601 ? -31.952 -24.214 60.104 1.00 82.00 601 GLU A CA 1
ATOM 4678 C C . GLU A 1 601 ? -32.452 -22.757 60.184 1.00 82.00 601 GLU A C 1
ATOM 4680 O O . GLU A 1 601 ? -32.838 -22.175 59.171 1.00 82.00 601 GLU A O 1
ATOM 4685 N N . GLU A 1 602 ? -32.378 -22.131 61.365 1.00 79.94 602 GLU A N 1
ATOM 4686 C CA . GLU A 1 602 ? -32.734 -20.718 61.557 1.00 79.94 602 GLU A CA 1
ATOM 4687 C C . GLU A 1 602 ? -31.788 -19.773 60.797 1.00 79.94 602 GLU A C 1
ATOM 4689 O O . GLU A 1 602 ? -32.235 -18.803 60.182 1.00 79.94 602 GLU A O 1
ATOM 4694 N N . GLU A 1 603 ? -30.483 -20.059 60.788 1.00 77.25 603 GLU A N 1
ATOM 4695 C CA . GLU A 1 603 ? -29.493 -19.274 60.043 1.00 77.25 603 GLU A CA 1
ATOM 4696 C C . GLU A 1 603 ? -29.598 -19.483 58.531 1.00 77.25 603 GLU A C 1
ATOM 4698 O O . GLU A 1 603 ? -29.411 -18.526 57.782 1.00 77.25 603 GLU A O 1
ATOM 4703 N N . GLN A 1 604 ? -29.931 -20.696 58.077 1.00 78.81 604 GLN A N 1
ATOM 4704 C CA . GLN A 1 604 ? -30.210 -20.990 56.670 1.00 78.81 604 GLN A CA 1
ATOM 4705 C C . GLN A 1 604 ? -31.429 -20.202 56.189 1.00 78.81 604 GLN A C 1
ATOM 4707 O O . GLN A 1 604 ? -31.350 -19.519 55.169 1.00 78.81 604 GLN A O 1
ATOM 4712 N N . GLN A 1 605 ? -32.529 -20.216 56.951 1.00 82.12 605 GLN A N 1
ATOM 4713 C CA . GLN A 1 605 ? -33.720 -19.439 56.611 1.00 82.12 605 GLN A CA 1
ATOM 4714 C C . GLN A 1 605 ? -33.424 -17.934 56.604 1.00 82.12 605 GLN A C 1
ATOM 4716 O O . GLN A 1 605 ? -33.774 -17.247 55.649 1.00 82.12 605 GLN A O 1
ATOM 4721 N N . ALA A 1 606 ? -32.708 -17.421 57.609 1.00 80.88 606 ALA A N 1
ATOM 4722 C CA . ALA A 1 606 ? -32.314 -16.013 57.653 1.00 80.88 606 ALA A CA 1
ATOM 4723 C C . ALA A 1 606 ? -31.394 -15.615 56.483 1.00 80.88 606 ALA A C 1
ATOM 4725 O O . ALA A 1 606 ? -31.437 -14.468 56.029 1.00 80.88 606 ALA A O 1
ATOM 4726 N N . TYR A 1 607 ? -30.561 -16.538 55.994 1.00 80.50 607 TYR A N 1
ATOM 4727 C CA . TYR A 1 607 ? -29.726 -16.340 54.811 1.00 80.50 607 TYR A CA 1
ATOM 4728 C C . TYR A 1 607 ? -30.589 -16.233 53.548 1.00 80.50 607 TYR A C 1
ATOM 4730 O O . TYR A 1 607 ? -30.464 -15.265 52.796 1.00 80.50 607 TYR A O 1
ATOM 4738 N N . MET A 1 608 ? -31.510 -17.181 53.353 1.00 81.25 608 MET A N 1
ATOM 4739 C CA . MET A 1 608 ? -32.424 -17.202 52.207 1.00 81.25 608 MET A CA 1
ATOM 4740 C C . MET A 1 608 ? -33.353 -15.985 52.188 1.00 81.25 608 MET A C 1
ATOM 4742 O O . MET A 1 608 ? -33.517 -15.359 51.141 1.00 81.25 608 MET A O 1
ATOM 4746 N N . ASP A 1 609 ? -33.888 -15.584 53.343 1.00 81.81 609 ASP A N 1
ATOM 4747 C CA . ASP A 1 609 ? -34.712 -14.381 53.477 1.00 81.81 609 ASP A CA 1
ATOM 4748 C C . ASP A 1 609 ? -33.920 -13.120 53.097 1.00 81.81 609 ASP A C 1
ATOM 4750 O O . ASP A 1 609 ? -34.441 -12.233 52.417 1.00 81.81 609 ASP A O 1
ATOM 4754 N N . GLN A 1 610 ? -32.639 -13.036 53.488 1.00 81.56 610 GLN A N 1
ATOM 4755 C CA . GLN A 1 610 ? -31.774 -11.923 53.094 1.00 81.56 610 GLN A CA 1
ATOM 4756 C C . GLN A 1 610 ? -31.507 -11.902 51.590 1.00 81.56 610 GLN A C 1
ATOM 4758 O O . GLN A 1 610 ? -31.583 -10.824 51.008 1.00 81.56 610 GLN A O 1
ATOM 4763 N N . LEU A 1 611 ? -31.226 -13.045 50.958 1.00 83.12 611 LEU A N 1
ATOM 4764 C CA . LEU A 1 611 ? -31.025 -13.123 49.507 1.00 83.12 611 LEU A CA 1
ATOM 4765 C C . LEU A 1 611 ? -32.297 -12.743 48.736 1.00 83.12 611 LEU A C 1
ATOM 4767 O O . LEU A 1 611 ? -32.231 -11.947 47.797 1.00 83.12 611 LEU A O 1
ATOM 4771 N N . ALA A 1 612 ? -33.463 -13.240 49.162 1.00 82.44 612 ALA A N 1
ATOM 4772 C CA . ALA A 1 612 ? -34.746 -12.980 48.509 1.00 82.44 612 ALA A CA 1
ATOM 4773 C C . ALA A 1 612 ? -35.084 -11.479 48.431 1.00 82.44 612 ALA A C 1
ATOM 4775 O O . ALA A 1 612 ? -35.636 -11.025 47.428 1.00 82.44 612 ALA A O 1
ATOM 4776 N N . MET A 1 613 ? -34.689 -10.687 49.440 1.00 83.44 613 MET A N 1
ATOM 4777 C CA . MET A 1 613 ? -34.849 -9.224 49.430 1.00 83.44 613 MET A CA 1
ATOM 4778 C C . MET A 1 613 ? -34.086 -8.524 48.292 1.00 83.44 613 MET A C 1
ATOM 4780 O O . MET A 1 613 ? -34.439 -7.398 47.939 1.00 83.44 613 MET A O 1
ATOM 4784 N N . PHE A 1 614 ? -33.038 -9.149 47.746 1.00 84.56 614 PHE A N 1
ATOM 4785 C CA . PHE A 1 614 ? -32.239 -8.596 46.651 1.00 84.56 614 PHE A CA 1
ATOM 4786 C C . PHE A 1 614 ? -32.523 -9.271 45.309 1.00 84.56 614 PHE A C 1
ATOM 4788 O O . PHE A 1 614 ? -32.464 -8.581 44.303 1.00 84.56 614 PHE A O 1
ATOM 4795 N N . ILE A 1 615 ? -32.858 -10.564 45.264 1.00 86.44 615 ILE A N 1
ATOM 4796 C CA . ILE A 1 615 ? -33.072 -11.300 44.004 1.00 86.44 615 ILE A CA 1
ATOM 4797 C C . ILE A 1 615 ? -34.169 -10.651 43.143 1.00 86.44 615 ILE A C 1
ATOM 4799 O O . ILE A 1 615 ? -33.886 -10.230 42.022 1.00 86.44 615 ILE A O 1
ATOM 4803 N N . ILE A 1 616 ? -35.384 -10.491 43.685 1.00 85.69 616 ILE A N 1
ATOM 4804 C CA . ILE A 1 616 ? -36.545 -10.009 42.913 1.00 85.69 616 ILE A CA 1
ATOM 4805 C C . ILE A 1 616 ? -36.290 -8.608 42.312 1.00 85.69 616 ILE A C 1
ATOM 4807 O O . ILE A 1 616 ? -36.425 -8.454 41.099 1.00 85.69 616 ILE A O 1
ATOM 4811 N N . PRO A 1 617 ? -35.826 -7.593 43.078 1.00 88.62 617 PRO A N 1
ATOM 4812 C CA . PRO A 1 617 ? -35.541 -6.278 42.499 1.00 88.62 617 PRO A CA 1
ATOM 4813 C C . PRO A 1 617 ? -34.425 -6.265 41.445 1.00 88.62 617 PRO A C 1
ATOM 4815 O O . PRO A 1 617 ? -34.351 -5.325 40.654 1.00 88.62 617 PRO A O 1
ATOM 4818 N N . MET A 1 618 ? -33.500 -7.232 41.461 1.00 89.81 618 MET A N 1
ATOM 4819 C CA . MET A 1 618 ? -32.444 -7.315 40.444 1.00 89.81 618 MET A CA 1
ATOM 4820 C C . MET A 1 618 ? -32.972 -7.941 39.153 1.00 89.81 618 MET A C 1
ATOM 4822 O O . MET A 1 618 ? -32.639 -7.454 38.079 1.00 89.81 618 MET A O 1
ATOM 4826 N N . GLU A 1 619 ? -33.844 -8.945 39.244 1.00 88.19 619 GLU A N 1
ATOM 4827 C CA . GLU A 1 619 ? -34.526 -9.529 38.082 1.00 88.19 619 GLU A CA 1
ATOM 4828 C C . GLU A 1 619 ? -35.398 -8.503 37.360 1.00 88.19 619 GLU A C 1
ATOM 4830 O O . GLU A 1 619 ? -35.293 -8.357 36.142 1.00 88.19 619 GLU A O 1
ATOM 4835 N N . GLU A 1 620 ? -36.197 -7.740 38.112 1.00 90.00 620 GLU A N 1
ATOM 4836 C CA . GLU A 1 620 ? -37.022 -6.660 37.559 1.00 90.00 620 GLU A CA 1
ATOM 4837 C C . GLU A 1 620 ? -36.152 -5.636 36.818 1.00 90.00 620 GLU A C 1
ATOM 4839 O O . GLU A 1 620 ? -36.427 -5.300 35.667 1.00 90.00 620 GLU A O 1
ATOM 4844 N N . ARG A 1 621 ? -35.035 -5.209 37.424 1.00 91.62 621 ARG A N 1
ATOM 4845 C CA . ARG A 1 621 ? -34.093 -4.275 36.787 1.00 91.62 621 ARG A CA 1
ATOM 4846 C C . ARG A 1 621 ? -33.399 -4.846 35.559 1.00 91.62 621 ARG A C 1
ATOM 4848 O O . ARG A 1 621 ? -33.132 -4.092 34.624 1.00 91.62 621 ARG A O 1
ATOM 4855 N N . ALA A 1 622 ? -33.075 -6.138 35.553 1.00 92.06 622 ALA A N 1
ATOM 4856 C CA . ALA A 1 622 ? -32.500 -6.791 34.384 1.00 92.06 622 ALA A CA 1
ATOM 4857 C C . ALA A 1 622 ? -33.479 -6.730 33.206 1.00 92.06 622 ALA A C 1
ATOM 4859 O O . ALA A 1 622 ? -33.108 -6.310 32.109 1.00 92.06 622 ALA A O 1
ATOM 4860 N N . LEU A 1 623 ? -34.743 -7.072 33.464 1.00 91.38 623 LEU A N 1
ATOM 4861 C CA . LEU A 1 623 ? -35.809 -7.095 32.469 1.00 91.38 623 LEU A CA 1
ATOM 4862 C C . LEU A 1 623 ? -36.130 -5.684 31.953 1.00 91.38 623 LEU A C 1
ATOM 4864 O O . LEU A 1 623 ? -36.158 -5.476 30.741 1.00 91.38 623 LEU A O 1
ATOM 4868 N N . GLU A 1 624 ? -36.244 -4.696 32.848 1.00 91.31 624 GLU A N 1
ATOM 4869 C CA . GLU A 1 624 ? -36.401 -3.278 32.491 1.00 91.31 624 GLU A CA 1
ATOM 4870 C C . GLU A 1 624 ? -35.241 -2.766 31.623 1.00 91.31 624 GLU A C 1
ATOM 4872 O O . GLU A 1 624 ? -35.458 -2.050 30.642 1.00 91.31 624 GLU A O 1
ATOM 4877 N N . ALA A 1 625 ? -33.999 -3.128 31.960 1.00 91.31 625 ALA A N 1
ATOM 4878 C CA . ALA A 1 625 ? -32.822 -2.706 31.208 1.00 91.31 625 ALA A CA 1
ATOM 4879 C C . ALA A 1 625 ? -32.769 -3.343 29.815 1.00 91.31 625 ALA A C 1
ATOM 4881 O O . ALA A 1 625 ? -32.458 -2.652 28.842 1.00 91.31 625 ALA A O 1
ATOM 4882 N N . TYR A 1 626 ? -33.101 -4.629 29.697 1.00 94.44 626 TYR A N 1
ATOM 4883 C CA . TYR A 1 626 ? -33.176 -5.304 28.407 1.00 94.44 626 TYR A CA 1
ATOM 4884 C C . TYR A 1 626 ? -34.315 -4.768 27.538 1.00 94.44 626 TYR A C 1
ATOM 4886 O O . TYR A 1 626 ? -34.093 -4.485 26.361 1.00 94.44 626 TYR A O 1
ATOM 4894 N N . GLU A 1 627 ? -35.501 -4.551 28.107 1.00 92.75 627 GLU A N 1
ATOM 4895 C CA . GLU A 1 627 ? -36.664 -4.022 27.391 1.00 92.75 627 GLU A CA 1
ATOM 4896 C C . GLU A 1 627 ? -36.420 -2.578 26.950 1.00 92.75 627 GLU A C 1
ATOM 4898 O O . GLU A 1 627 ? -36.588 -2.240 25.776 1.00 92.75 627 GLU A O 1
ATOM 4903 N N . GLY A 1 628 ? -35.945 -1.728 27.863 1.00 90.00 628 GLY A N 1
ATOM 4904 C CA . GLY A 1 628 ? -35.542 -0.360 27.552 1.00 90.00 628 GLY A CA 1
ATOM 4905 C C . GLY A 1 628 ? -34.427 -0.317 26.507 1.00 90.00 628 GLY A C 1
ATOM 4906 O O . GLY A 1 628 ? -34.482 0.487 25.575 1.00 90.00 628 GLY A O 1
ATOM 4907 N N . GLY A 1 629 ? -33.451 -1.221 26.617 1.00 89.31 629 GLY A N 1
ATOM 4908 C CA . GLY A 1 629 ? -32.352 -1.386 25.674 1.00 89.31 629 GLY A CA 1
ATOM 4909 C C . GLY A 1 629 ? -32.812 -1.741 24.266 1.00 89.31 629 GLY A C 1
ATOM 4910 O O . GLY A 1 629 ? -32.451 -1.063 23.301 1.00 89.31 629 GLY A O 1
ATOM 4911 N N . TYR A 1 630 ? -33.643 -2.775 24.155 1.00 91.19 630 TYR A N 1
ATOM 4912 C CA . TYR A 1 630 ? -34.207 -3.241 22.895 1.00 91.19 630 TYR A CA 1
ATOM 4913 C C . TYR A 1 630 ? -35.103 -2.175 22.258 1.00 91.19 630 TYR A C 1
ATOM 4915 O O . TYR A 1 630 ? -34.897 -1.808 21.101 1.00 91.19 630 TYR A O 1
ATOM 4923 N N . ASN A 1 631 ? -36.023 -1.585 23.026 1.00 90.50 631 ASN A N 1
ATOM 4924 C CA . ASN A 1 631 ? -36.891 -0.511 22.545 1.00 90.50 631 ASN A CA 1
ATOM 4925 C C . ASN A 1 631 ? -36.082 0.689 22.046 1.00 90.50 631 ASN A C 1
ATOM 4927 O O . ASN A 1 631 ? -36.387 1.238 20.985 1.00 90.50 631 ASN A O 1
ATOM 4931 N N . LYS A 1 632 ? -35.007 1.063 22.754 1.00 86.12 632 LYS A N 1
ATOM 4932 C CA . LYS A 1 632 ? -34.131 2.152 22.317 1.00 86.12 632 LYS A CA 1
ATOM 4933 C C . LYS A 1 632 ? -33.366 1.802 21.043 1.00 86.12 632 LYS A C 1
ATOM 4935 O O . LYS A 1 632 ? -33.230 2.657 20.169 1.00 86.12 632 LYS A O 1
ATOM 4940 N N . ALA A 1 633 ? -32.893 0.563 20.909 1.00 85.31 633 ALA A N 1
ATOM 4941 C CA . ALA A 1 633 ? -32.243 0.092 19.690 1.00 85.31 633 ALA A CA 1
ATOM 4942 C C . ALA A 1 633 ? -33.191 0.168 18.480 1.00 85.31 633 ALA A C 1
ATOM 4944 O O . ALA A 1 633 ? -32.793 0.666 17.428 1.00 85.31 633 ALA A O 1
ATOM 4945 N N . ILE A 1 634 ? -34.459 -0.228 18.645 1.00 86.25 634 ILE A N 1
ATOM 4946 C CA . ILE A 1 634 ? -35.492 -0.119 17.602 1.00 86.25 634 ILE A CA 1
ATOM 4947 C C . ILE A 1 634 ? -35.819 1.345 17.278 1.00 86.25 634 ILE A C 1
ATOM 4949 O O . ILE A 1 634 ? -35.853 1.714 16.103 1.00 86.25 634 ILE A O 1
ATOM 4953 N N . GLU A 1 635 ? -36.006 2.197 18.291 1.00 85.69 635 GLU A N 1
ATOM 4954 C CA . GLU A 1 635 ? -36.257 3.639 18.125 1.00 85.69 635 GLU A CA 1
ATOM 4955 C C . GLU A 1 635 ? -35.151 4.305 17.292 1.00 85.69 635 GLU A C 1
ATOM 4957 O O . GLU A 1 635 ? -35.426 5.064 16.360 1.00 85.69 635 GLU A O 1
ATOM 4962 N N . LEU A 1 636 ? -33.894 3.977 17.601 1.00 79.25 636 LEU A N 1
ATOM 4963 C CA . LEU A 1 636 ? -32.710 4.490 16.917 1.00 79.25 636 LEU A CA 1
ATOM 4964 C C . LEU A 1 636 ? -32.388 3.747 15.607 1.00 79.25 636 LEU A C 1
ATOM 4966 O O . LEU A 1 636 ? -31.457 4.145 14.908 1.00 79.25 636 LEU A O 1
ATOM 4970 N N . ARG A 1 637 ? -33.149 2.700 15.258 1.00 82.38 637 ARG A N 1
ATOM 4971 C CA . ARG A 1 637 ? -32.952 1.836 14.077 1.00 82.38 637 ARG A CA 1
ATOM 4972 C C . ARG A 1 637 ? -31.564 1.186 14.019 1.00 82.38 637 ARG A C 1
ATOM 4974 O O . ARG A 1 637 ? -30.944 1.107 12.959 1.00 82.38 637 ARG A O 1
ATOM 4981 N N . ILE A 1 638 ? -31.074 0.729 15.166 1.00 79.00 638 ILE A N 1
ATOM 4982 C CA . ILE A 1 638 ? -29.775 0.073 15.324 1.00 79.00 638 ILE A CA 1
ATOM 4983 C C . ILE A 1 638 ? -29.975 -1.441 15.361 1.00 79.00 638 ILE A C 1
ATOM 4985 O O . ILE A 1 638 ? -30.562 -1.977 16.300 1.00 79.00 638 ILE A O 1
ATOM 4989 N N . TYR A 1 639 ? -29.411 -2.138 14.377 1.00 82.62 639 TYR A N 1
ATOM 4990 C CA . TYR A 1 639 ? -29.438 -3.597 14.286 1.00 82.62 639 TYR A CA 1
ATOM 4991 C C . TYR A 1 639 ? -28.004 -4.116 14.220 1.00 82.62 639 TYR A C 1
ATOM 4993 O O . TYR A 1 639 ? -27.345 -4.029 13.188 1.00 82.62 639 TYR A O 1
ATOM 5001 N N . ASN A 1 640 ? -27.500 -4.602 15.349 1.00 84.38 640 ASN A N 1
ATOM 5002 C CA . ASN A 1 640 ? -26.167 -5.187 15.472 1.00 84.38 640 ASN A CA 1
ATOM 5003 C C . ASN A 1 640 ? -26.211 -6.394 16.428 1.00 84.38 640 ASN A C 1
ATOM 5005 O O . ASN A 1 640 ? -27.274 -6.757 16.938 1.00 84.38 640 ASN A O 1
ATOM 5009 N N . ARG A 1 641 ? -25.050 -6.999 16.706 1.00 89.62 641 ARG A N 1
ATOM 5010 C CA . ARG A 1 641 ? -24.943 -8.150 17.621 1.00 89.62 641 ARG A CA 1
ATOM 5011 C C . ARG A 1 641 ? -25.539 -7.897 19.012 1.00 89.62 641 ARG A C 1
ATOM 5013 O O . ARG A 1 641 ? -26.062 -8.818 19.625 1.00 89.62 641 ARG A O 1
ATOM 5020 N N . TRP A 1 642 ? -25.482 -6.665 19.515 1.00 89.81 642 TRP A N 1
ATOM 5021 C CA . TRP A 1 642 ? -25.996 -6.317 20.840 1.00 89.81 642 TRP A CA 1
ATOM 5022 C C . TRP A 1 642 ? -27.514 -6.180 20.838 1.00 89.81 642 TRP A C 1
ATOM 5024 O O . TRP A 1 642 ? -28.152 -6.627 21.782 1.00 89.81 642 TRP A O 1
ATOM 5034 N N . THR A 1 643 ? -28.105 -5.650 19.761 1.00 86.38 643 THR A N 1
ATOM 5035 C CA . THR A 1 643 ? -29.565 -5.673 19.571 1.00 86.38 643 THR A CA 1
ATOM 5036 C C . THR A 1 643 ? -30.098 -7.107 19.564 1.00 86.38 643 THR A C 1
ATOM 5038 O O . THR A 1 643 ? -31.128 -7.375 20.178 1.00 86.38 643 THR A O 1
ATOM 5041 N N . ALA A 1 644 ? -29.384 -8.037 18.918 1.00 89.31 644 ALA A N 1
ATOM 5042 C CA . ALA A 1 644 ? -29.745 -9.454 18.928 1.00 89.31 644 ALA A CA 1
ATOM 5043 C C . ALA A 1 644 ? -29.667 -10.054 20.342 1.00 89.31 644 ALA A C 1
ATOM 5045 O O . ALA A 1 644 ? -30.632 -10.661 20.791 1.00 89.31 644 ALA A O 1
ATOM 5046 N N . ARG A 1 645 ? -28.575 -9.800 21.078 1.00 90.50 645 ARG A N 1
ATOM 5047 C CA . ARG A 1 645 ? -28.416 -10.262 22.469 1.00 90.50 645 ARG A CA 1
ATOM 5048 C C . ARG A 1 645 ? -29.456 -9.677 23.428 1.00 90.50 645 ARG A C 1
ATOM 5050 O O . ARG A 1 645 ? -29.924 -10.371 24.319 1.00 90.50 645 ARG A O 1
ATOM 5057 N N . LEU A 1 646 ? -29.845 -8.414 23.240 1.00 91.19 646 LEU A N 1
ATOM 5058 C CA . LEU A 1 646 ? -30.941 -7.790 23.989 1.00 91.19 646 LEU A CA 1
ATOM 5059 C C . LEU A 1 646 ? -32.257 -8.554 23.785 1.00 91.19 646 LEU A C 1
ATOM 5061 O O . LEU A 1 646 ? -32.941 -8.866 24.757 1.00 91.19 646 LEU A O 1
ATOM 5065 N N . LEU A 1 647 ? -32.590 -8.878 22.532 1.00 90.69 647 LEU A N 1
ATOM 5066 C CA . LEU A 1 647 ? -33.794 -9.639 22.201 1.00 90.69 647 LEU A CA 1
ATOM 5067 C C . LEU A 1 647 ? -33.733 -11.075 22.733 1.00 90.69 647 LEU A C 1
ATOM 5069 O O . LEU A 1 647 ? -34.716 -11.554 23.283 1.00 90.69 647 LEU A O 1
ATOM 5073 N N . GLU A 1 648 ? -32.590 -11.742 22.599 1.00 91.75 648 GLU A N 1
ATOM 5074 C CA . GLU A 1 648 ? -32.375 -13.098 23.110 1.00 91.75 648 GLU A CA 1
ATOM 5075 C C . GLU A 1 648 ? -32.561 -13.161 24.633 1.00 91.75 648 GLU A C 1
ATOM 5077 O O . GLU A 1 648 ? -33.281 -14.022 25.138 1.00 91.75 648 GLU A O 1
ATOM 5082 N N . SER A 1 649 ? -31.992 -12.202 25.372 1.00 93.12 649 SER A N 1
ATOM 5083 C CA . SER A 1 649 ? -32.214 -12.080 26.815 1.00 93.12 649 SER A CA 1
ATOM 5084 C C . SER A 1 649 ? -33.692 -11.867 27.159 1.00 93.12 649 SER A C 1
ATOM 5086 O O . SER A 1 649 ? -34.195 -12.499 28.085 1.00 93.12 649 SER A O 1
ATOM 5088 N N . LEU A 1 650 ? -34.415 -11.028 26.405 1.00 91.75 650 LEU A N 1
ATOM 5089 C CA . LEU A 1 650 ? -35.857 -10.830 26.603 1.00 91.75 650 LEU A CA 1
ATOM 5090 C C . LEU A 1 650 ? -36.668 -12.094 26.316 1.00 91.75 650 LEU A C 1
ATOM 5092 O O . LEU A 1 650 ? -37.567 -12.419 27.084 1.00 91.75 650 LEU A O 1
ATOM 5096 N N . GLN A 1 651 ? -36.334 -12.820 25.250 1.00 90.00 651 GLN A N 1
ATOM 5097 C CA . GLN A 1 651 ? -36.976 -14.089 24.903 1.00 90.00 651 GLN A CA 1
ATOM 5098 C C . GLN A 1 651 ? -36.736 -15.152 25.977 1.00 90.00 651 GLN A C 1
ATOM 5100 O O . GLN A 1 651 ? -37.641 -15.920 26.285 1.00 90.00 651 GLN A O 1
ATOM 5105 N N . ARG A 1 652 ? -35.539 -15.182 26.575 1.00 89.56 652 ARG A N 1
ATOM 5106 C CA . ARG A 1 652 ? -35.203 -16.111 27.661 1.00 89.56 652 ARG A CA 1
ATOM 5107 C C . ARG A 1 652 ? -35.915 -15.771 28.972 1.00 89.56 652 ARG A C 1
ATOM 5109 O O . ARG A 1 652 ? -36.327 -16.685 29.679 1.00 89.56 652 ARG A O 1
ATOM 5116 N N . LEU A 1 653 ? -36.048 -14.486 29.305 1.00 87.06 653 LEU A N 1
ATOM 5117 C CA . LEU A 1 653 ? -36.626 -14.038 30.580 1.00 87.06 653 LEU A CA 1
ATOM 5118 C C . LEU A 1 653 ? -38.150 -13.827 30.537 1.00 87.06 653 LEU A C 1
ATOM 5120 O O . LEU A 1 653 ? -38.792 -13.863 31.585 1.00 87.06 653 LEU A O 1
ATOM 5124 N N . ASN A 1 654 ? -38.736 -13.589 29.360 1.00 84.81 654 ASN A N 1
ATOM 5125 C CA . ASN A 1 654 ? -40.167 -13.339 29.171 1.00 84.81 654 ASN A CA 1
ATOM 5126 C C . ASN A 1 654 ? -40.628 -13.774 27.765 1.00 84.81 654 ASN A C 1
ATOM 5128 O O . ASN A 1 654 ? -40.976 -12.955 26.909 1.00 84.81 654 ASN A O 1
ATOM 5132 N N . ASP A 1 655 ? -40.652 -15.088 27.547 1.00 80.94 655 ASP A N 1
ATOM 5133 C CA . ASP A 1 655 ? -41.048 -15.733 26.287 1.00 80.94 655 ASP A CA 1
ATOM 5134 C C . ASP A 1 655 ? -42.519 -15.493 25.890 1.00 80.94 655 ASP A C 1
ATOM 5136 O O . ASP A 1 655 ? -42.889 -15.631 24.723 1.00 80.94 655 ASP A O 1
ATOM 5140 N N . VAL A 1 656 ? -43.371 -15.102 26.841 1.00 82.25 656 VAL A N 1
ATOM 5141 C CA . VAL A 1 656 ? -44.779 -14.764 26.594 1.00 82.25 656 VAL A CA 1
ATOM 5142 C C . VAL A 1 656 ? -44.903 -13.435 25.852 1.00 82.25 656 VAL A C 1
ATOM 5144 O O . VAL A 1 656 ? -45.637 -13.344 24.865 1.00 82.25 656 VAL A O 1
ATOM 5147 N N . GLN A 1 657 ? -44.214 -12.393 26.327 1.00 81.44 657 GLN A N 1
ATOM 5148 C CA . GLN A 1 657 ? -44.246 -11.065 25.706 1.00 81.44 657 GLN A CA 1
ATOM 5149 C C . GLN A 1 657 ? -43.301 -10.981 24.502 1.00 81.44 657 GLN A C 1
ATOM 5151 O O . GLN A 1 657 ? -43.608 -10.301 23.520 1.00 81.44 657 GLN A O 1
ATOM 5156 N N . TYR A 1 658 ? -42.182 -11.702 24.565 1.00 82.25 658 TYR A N 1
ATOM 5157 C CA . TYR A 1 658 ? -41.159 -11.765 23.533 1.00 82.25 658 TYR A CA 1
ATOM 5158 C C . TYR A 1 658 ? -41.005 -13.218 23.071 1.00 82.25 658 TYR A C 1
ATOM 5160 O O . TYR A 1 658 ? -40.074 -13.898 23.490 1.00 82.25 658 TYR A O 1
ATOM 5168 N N . PRO A 1 659 ? -41.906 -13.734 22.215 1.00 74.38 659 PRO A N 1
ATOM 5169 C CA . PRO A 1 659 ? -41.805 -15.110 21.758 1.00 74.38 659 PRO A CA 1
ATOM 5170 C C . PRO A 1 659 ? -40.522 -15.329 20.941 1.00 74.38 659 PRO A C 1
ATOM 5172 O O . PRO A 1 659 ? -40.120 -14.441 20.173 1.00 74.38 659 PRO A O 1
ATOM 5175 N N . PRO A 1 660 ? -39.881 -16.508 21.060 1.00 69.12 660 PRO A N 1
ATOM 5176 C CA . PRO A 1 660 ? -38.740 -16.856 20.227 1.00 69.12 660 PRO A CA 1
ATOM 5177 C C . PRO A 1 660 ? -39.138 -16.772 18.753 1.00 69.12 660 PRO A C 1
ATOM 5179 O O . PRO A 1 660 ? -40.238 -17.188 18.366 1.00 69.12 660 PRO A O 1
ATOM 5182 N N . MET A 1 661 ? -38.252 -16.220 17.920 1.00 58.75 661 MET A N 1
ATOM 5183 C CA . MET A 1 661 ? -38.478 -16.179 16.478 1.00 58.75 661 MET A CA 1
ATOM 5184 C C . MET A 1 661 ? -38.550 -17.616 15.963 1.00 58.75 661 MET A C 1
ATOM 5186 O O . MET A 1 661 ? -37.539 -18.293 15.820 1.00 58.75 661 MET A O 1
ATOM 5190 N N . ARG A 1 662 ? -39.765 -18.100 15.696 1.00 52.78 662 ARG A N 1
ATOM 5191 C CA . ARG A 1 662 ? -39.950 -19.334 14.937 1.00 52.78 662 ARG A CA 1
ATOM 5192 C C . ARG A 1 662 ? -39.471 -19.051 13.522 1.00 52.78 662 ARG A C 1
ATOM 5194 O O . ARG A 1 662 ? -40.108 -18.258 12.824 1.00 52.78 662 ARG A O 1
ATOM 5201 N N . GLU A 1 663 ? -38.373 -19.684 13.115 1.00 42.19 663 GLU A N 1
ATOM 5202 C CA . GLU A 1 663 ? -37.979 -19.759 11.710 1.00 42.19 663 GLU A CA 1
ATOM 5203 C C . GLU A 1 663 ? -39.193 -20.229 10.908 1.00 42.19 663 GLU A C 1
ATOM 5205 O O . GLU A 1 663 ? -39.639 -21.375 10.979 1.00 42.19 663 GLU A O 1
ATOM 5210 N N . SER A 1 664 ? -39.823 -19.290 10.217 1.00 37.53 664 SER A N 1
ATOM 5211 C CA . SER A 1 664 ? -41.003 -19.550 9.416 1.00 37.53 664 SER A CA 1
ATOM 5212 C C . SER A 1 664 ? -40.538 -19.731 7.981 1.00 37.53 664 SER A C 1
ATOM 5214 O O . SER A 1 664 ? -40.463 -18.772 7.222 1.00 37.53 664 SER A O 1
ATOM 5216 N N . GLY A 1 665 ? -40.252 -20.983 7.612 1.00 37.94 665 GLY A N 1
ATOM 5217 C CA . GLY A 1 665 ? -40.280 -21.427 6.217 1.00 37.94 665 GLY A CA 1
ATOM 5218 C C . GLY A 1 665 ? -39.046 -22.184 5.731 1.00 37.94 665 GLY A C 1
ATOM 5219 O O . GLY A 1 665 ? -38.049 -21.575 5.367 1.00 37.94 665 GLY A O 1
ATOM 5220 N N . GLY A 1 666 ? -39.185 -23.505 5.594 1.00 35.62 666 GLY A N 1
ATOM 5221 C CA . GLY A 1 666 ? -38.282 -24.359 4.814 1.00 35.62 666 GLY A CA 1
ATOM 5222 C C . GLY A 1 666 ? -37.856 -25.611 5.574 1.00 35.62 666 GLY A C 1
ATOM 5223 O O . GLY A 1 666 ? -37.508 -25.536 6.744 1.00 35.62 666 GLY A O 1
ATOM 5224 N N . ALA A 1 667 ? -37.913 -26.777 4.927 1.00 42.47 667 ALA A N 1
ATOM 5225 C CA . ALA A 1 667 ? -37.343 -27.995 5.491 1.00 42.47 667 ALA A CA 1
ATOM 5226 C C . ALA A 1 667 ? -35.842 -27.789 5.743 1.00 42.47 667 ALA A C 1
ATOM 5228 O O . ALA A 1 667 ? -35.131 -27.329 4.849 1.00 42.47 667 ALA A O 1
ATOM 5229 N N . VAL A 1 668 ? -35.382 -28.147 6.944 1.00 41.34 668 VAL A N 1
ATOM 5230 C CA . VAL A 1 668 ? -33.959 -28.179 7.290 1.00 41.34 668 VAL A CA 1
ATOM 5231 C C . VAL A 1 668 ? -33.281 -29.183 6.363 1.00 41.34 668 VAL A C 1
ATOM 5233 O O . VAL A 1 668 ? -33.498 -30.389 6.471 1.00 41.34 668 VAL A O 1
ATOM 5236 N N . VAL A 1 669 ? -32.492 -28.681 5.419 1.00 48.72 669 VAL A N 1
ATOM 5237 C CA . VAL A 1 669 ? -31.459 -29.478 4.765 1.00 48.72 669 VAL A CA 1
ATOM 5238 C C . VAL A 1 669 ? -30.209 -29.248 5.596 1.00 48.72 669 VAL A C 1
ATOM 5240 O O . VAL A 1 669 ? -29.735 -28.116 5.676 1.00 48.72 669 VAL A O 1
ATOM 5243 N N . GLU A 1 670 ? -29.704 -30.297 6.242 1.00 47.47 670 GLU A N 1
ATOM 5244 C CA . GLU A 1 670 ? -28.386 -30.274 6.874 1.00 47.47 670 GLU A CA 1
ATOM 5245 C C . GLU A 1 670 ? -27.331 -30.066 5.781 1.00 47.47 670 GLU A C 1
ATOM 5247 O O . GLU A 1 670 ? -26.847 -31.006 5.152 1.00 47.47 670 GLU A O 1
ATOM 5252 N N . ALA A 1 671 ? -27.017 -28.805 5.502 1.00 52.38 671 ALA A N 1
ATOM 5253 C CA . ALA A 1 671 ? -25.793 -28.427 4.827 1.00 52.38 671 ALA A CA 1
ATOM 5254 C C . ALA A 1 671 ? -24.752 -28.097 5.904 1.00 52.38 671 ALA A C 1
ATOM 5256 O O . ALA A 1 671 ? -25.106 -27.482 6.916 1.00 52.38 671 ALA A O 1
ATOM 5257 N N . PRO A 1 672 ? -23.477 -28.479 5.713 1.00 53.06 672 PRO A N 1
ATOM 5258 C CA . PRO A 1 672 ? -22.414 -28.018 6.591 1.00 53.06 672 PRO A CA 1
ATOM 5259 C C . PRO A 1 672 ? -22.434 -26.482 6.634 1.00 53.06 672 PRO A C 1
ATOM 5261 O O . PRO A 1 672 ? -22.670 -25.856 5.593 1.00 53.06 672 PRO A O 1
ATOM 5264 N N . PRO A 1 673 ? -22.229 -25.870 7.814 1.00 48.09 673 PRO A N 1
ATOM 5265 C CA . PRO A 1 673 ? -22.252 -24.423 7.947 1.00 48.09 673 PRO A CA 1
ATOM 5266 C C . PRO A 1 673 ? -21.276 -23.819 6.940 1.00 48.09 673 PRO A C 1
ATOM 5268 O O . PRO A 1 673 ? -20.124 -24.247 6.839 1.00 48.09 673 PRO A O 1
ATOM 5271 N N . LEU A 1 674 ? -21.749 -22.836 6.171 1.00 44.78 674 LEU A N 1
ATOM 5272 C CA . LEU A 1 674 ? -20.852 -22.022 5.363 1.00 44.78 674 LEU A CA 1
ATOM 5273 C C . LEU A 1 674 ? -19.802 -21.439 6.316 1.00 44.78 674 LEU A C 1
ATOM 5275 O O . LEU A 1 674 ? -20.193 -20.895 7.354 1.00 44.78 674 LEU A O 1
ATOM 5279 N N . PRO A 1 675 ? -18.498 -21.556 6.012 1.00 48.34 675 PRO A N 1
ATOM 5280 C CA . PRO A 1 675 ? -17.479 -20.947 6.844 1.00 48.34 675 PRO A CA 1
ATOM 5281 C C . PRO A 1 675 ? -17.768 -19.449 6.910 1.00 48.34 675 PRO A C 1
ATOM 5283 O O . PRO A 1 675 ? -17.729 -18.742 5.900 1.00 48.34 675 PRO A O 1
ATOM 5286 N N . MET A 1 676 ? -18.130 -18.982 8.104 1.00 36.41 676 MET A N 1
ATOM 5287 C CA . MET A 1 676 ? -18.286 -17.561 8.370 1.00 36.41 676 MET A CA 1
ATOM 5288 C C . MET A 1 676 ? -16.927 -16.904 8.104 1.00 36.41 676 MET A C 1
ATOM 5290 O O . MET A 1 676 ? -15.912 -17.427 8.575 1.00 36.41 676 MET A O 1
ATOM 5294 N N . PRO A 1 677 ? -16.859 -15.786 7.358 1.00 39.47 677 PRO A N 1
ATOM 5295 C CA . PRO A 1 677 ? -15.623 -15.025 7.281 1.00 39.47 677 PRO A CA 1
ATOM 5296 C C . PRO A 1 677 ? -15.185 -14.677 8.705 1.00 39.47 677 PRO A C 1
ATOM 5298 O O . PRO A 1 677 ? -16.024 -14.329 9.541 1.00 39.47 677 PRO A O 1
ATOM 5301 N N . ALA A 1 678 ? -13.883 -14.801 8.978 1.00 35.66 678 ALA A N 1
ATOM 5302 C CA . ALA A 1 678 ? -13.325 -14.430 10.269 1.00 35.66 678 ALA A CA 1
ATOM 5303 C C . ALA A 1 678 ? -13.823 -13.018 10.637 1.00 35.66 678 ALA A C 1
ATOM 5305 O O . ALA A 1 678 ? -13.705 -12.103 9.810 1.00 35.66 678 ALA A O 1
ATOM 5306 N N . PRO A 1 679 ? -14.412 -12.822 11.831 1.00 39.22 679 PRO A N 1
ATOM 5307 C CA . PRO A 1 679 ? -14.696 -11.488 12.326 1.00 39.22 679 PRO A CA 1
ATOM 5308 C C . PRO A 1 679 ? -13.414 -10.657 12.252 1.00 39.22 679 PRO A C 1
ATOM 5310 O O . PRO A 1 679 ? -12.329 -11.172 12.518 1.00 39.22 679 PRO A O 1
ATOM 5313 N N . LEU A 1 680 ? -13.529 -9.374 11.905 1.00 35.66 680 LEU A N 1
ATOM 5314 C CA . LEU A 1 680 ? -12.444 -8.418 12.125 1.00 35.66 680 LEU A CA 1
ATOM 5315 C C . LEU A 1 680 ? -12.239 -8.318 13.645 1.00 35.66 680 LEU A C 1
ATOM 5317 O O . LEU A 1 680 ? -12.927 -7.569 14.339 1.00 35.66 680 LEU A O 1
ATOM 5321 N N . ASP A 1 681 ? -11.375 -9.190 14.159 1.00 35.19 681 ASP A N 1
ATOM 5322 C CA . ASP A 1 681 ? -11.207 -9.479 15.576 1.00 35.19 681 ASP A CA 1
ATOM 5323 C C . ASP A 1 681 ? -10.289 -8.423 16.205 1.00 35.19 681 ASP A C 1
ATOM 5325 O O . ASP A 1 681 ? -9.113 -8.302 15.873 1.00 35.19 681 ASP A O 1
ATOM 5329 N N . GLY A 1 682 ? -10.843 -7.646 17.134 1.00 32.38 682 GLY A N 1
ATOM 5330 C CA . GLY A 1 682 ? -10.084 -6.818 18.075 1.00 32.38 682 GLY A CA 1
ATOM 5331 C C . GLY A 1 682 ? -10.563 -6.960 19.520 1.00 32.38 682 GLY A C 1
ATOM 5332 O O . GLY A 1 682 ? -10.107 -6.223 20.389 1.00 32.38 682 GLY A O 1
ATOM 5333 N N . LEU A 1 683 ? -11.512 -7.860 19.806 1.00 36.38 683 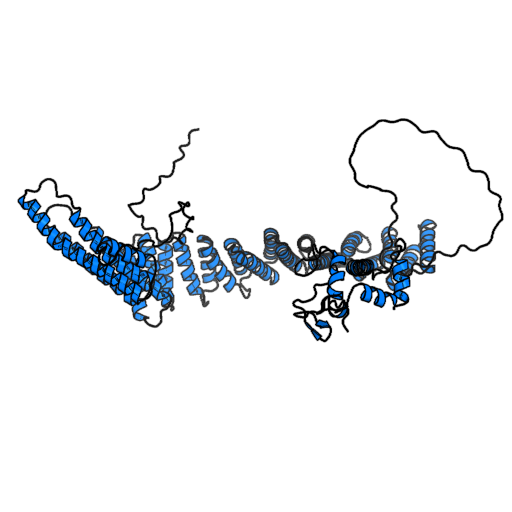LEU A N 1
ATOM 5334 C CA . LEU A 1 683 ? -12.157 -7.956 21.118 1.00 36.38 683 LEU A CA 1
ATOM 5335 C C . LEU A 1 683 ? -12.602 -9.393 21.420 1.00 36.38 683 LEU A C 1
ATOM 5337 O O . LEU A 1 683 ? -13.797 -9.680 21.481 1.00 36.38 683 LEU A O 1
ATOM 5341 N N . ARG A 1 684 ? -11.644 -10.282 21.692 1.00 34.81 684 ARG A N 1
ATOM 5342 C CA . ARG A 1 684 ? -11.929 -11.464 22.511 1.00 34.81 684 ARG A CA 1
ATOM 5343 C C . ARG A 1 684 ? -11.879 -11.058 23.984 1.00 34.81 684 ARG A C 1
ATOM 5345 O O . ARG A 1 684 ? -10.815 -10.759 24.517 1.00 34.81 684 ARG A O 1
ATOM 5352 N N . ARG A 1 685 ? -13.032 -11.061 24.653 1.00 33.47 685 ARG A N 1
ATOM 5353 C CA . ARG A 1 685 ? -13.093 -11.533 26.043 1.00 33.47 685 ARG A CA 1
ATOM 5354 C C . ARG A 1 685 ? -13.324 -13.036 25.925 1.00 33.47 685 ARG A C 1
ATOM 5356 O O . ARG A 1 685 ? -14.227 -13.427 25.195 1.00 33.47 685 ARG A O 1
ATOM 5363 N N . ALA A 1 686 ? -12.479 -13.842 26.562 1.00 30.44 686 ALA A N 1
ATOM 5364 C CA . ALA A 1 686 ? -12.684 -15.282 26.625 1.00 30.44 686 ALA A CA 1
ATOM 5365 C C . ALA A 1 686 ? -14.059 -15.562 27.249 1.00 30.44 686 ALA A C 1
ATOM 5367 O O . ALA A 1 686 ? -14.349 -15.065 28.340 1.00 30.44 686 ALA A O 1
ATOM 5368 N N . ASP A 1 687 ? -14.895 -16.301 26.526 1.00 32.31 687 ASP A N 1
ATOM 5369 C CA . ASP A 1 687 ? -16.134 -16.865 27.046 1.00 32.31 687 ASP A CA 1
ATOM 5370 C C . ASP A 1 687 ? -15.747 -18.090 27.898 1.00 32.31 687 ASP A C 1
ATOM 5372 O O . ASP A 1 687 ? -15.072 -18.980 27.379 1.00 32.31 687 ASP A O 1
ATOM 5376 N N . PRO A 1 688 ? -16.102 -18.183 29.192 1.00 37.44 688 PRO A N 1
ATOM 5377 C CA . PRO A 1 688 ? -15.738 -19.338 30.021 1.00 37.44 688 PRO A CA 1
ATOM 5378 C C . PRO A 1 688 ? -16.460 -20.634 29.620 1.00 37.44 688 PRO A C 1
ATOM 5380 O O . PRO A 1 688 ? -16.189 -21.686 30.194 1.00 37.44 688 PRO A O 1
ATOM 5383 N N . THR A 1 689 ? -17.412 -20.562 28.686 1.00 34.94 689 THR A N 1
ATOM 5384 C CA . THR A 1 689 ? -18.266 -21.683 28.274 1.00 34.94 689 THR A CA 1
ATOM 5385 C C . THR A 1 689 ? -17.812 -22.382 26.994 1.00 34.94 689 THR A C 1
ATOM 5387 O O . THR A 1 689 ? -18.425 -23.380 26.620 1.00 34.94 689 THR A O 1
ATOM 5390 N N . GLU A 1 690 ? -16.751 -21.916 26.330 1.00 31.89 690 GLU A N 1
ATOM 5391 C CA . GLU A 1 690 ? -16.128 -22.673 25.239 1.00 31.89 690 GLU A CA 1
ATOM 5392 C C . GLU A 1 690 ? -15.009 -23.565 25.801 1.00 31.89 690 GLU A C 1
ATOM 5394 O O . GLU A 1 690 ? -14.075 -23.056 26.429 1.00 31.89 690 GLU A O 1
ATOM 5399 N N . PRO A 1 691 ? -15.065 -24.897 25.607 1.00 29.72 691 PRO A N 1
ATOM 5400 C CA . PRO A 1 691 ? -13.929 -25.740 25.924 1.00 29.72 691 PRO A CA 1
ATOM 5401 C C . PRO A 1 691 ? -12.769 -25.323 25.023 1.00 29.72 691 PRO A C 1
ATOM 5403 O O . PRO A 1 691 ? -12.872 -25.340 23.800 1.00 29.72 691 PRO A O 1
ATOM 5406 N N . THR A 1 692 ? -11.654 -24.944 25.640 1.00 31.61 692 THR A N 1
ATOM 5407 C CA . THR A 1 692 ? -10.384 -24.755 24.948 1.00 31.61 692 THR A CA 1
ATOM 5408 C C . THR A 1 692 ? -10.000 -26.075 24.285 1.00 31.61 692 THR A C 1
ATOM 5410 O O . THR A 1 692 ? -9.653 -27.030 24.985 1.00 31.61 692 THR A O 1
ATOM 5413 N N . GLU A 1 693 ? -10.055 -26.148 22.956 1.00 33.25 693 GLU A N 1
ATOM 5414 C CA . GLU A 1 693 ? -9.369 -27.205 22.217 1.00 33.25 693 GLU A CA 1
ATOM 5415 C C . GLU A 1 693 ? -7.870 -27.059 22.501 1.00 33.25 693 GLU A C 1
ATOM 5417 O O . GLU A 1 693 ? -7.221 -26.088 22.108 1.00 33.25 693 GLU A O 1
ATOM 5422 N N . GLY A 1 694 ? -7.350 -27.979 23.313 1.00 31.27 694 GLY A N 1
ATOM 5423 C CA . GLY A 1 694 ? -5.945 -28.038 23.672 1.00 31.27 694 GLY A CA 1
ATOM 5424 C C . GLY A 1 694 ? -5.103 -28.318 22.435 1.00 31.27 694 GLY A C 1
ATOM 5425 O O . GLY A 1 694 ? -5.385 -29.248 21.684 1.00 31.27 694 GLY A O 1
ATOM 5426 N N . GLY A 1 695 ? -4.059 -27.513 22.250 1.00 29.84 695 GLY A N 1
ATOM 5427 C CA . GLY A 1 695 ? -3.006 -27.804 21.293 1.00 29.84 695 GLY A CA 1
ATOM 5428 C C . GLY A 1 695 ? -2.350 -29.141 21.623 1.00 29.84 695 GLY A C 1
ATOM 5429 O O . GLY A 1 695 ? -1.939 -29.381 22.760 1.00 29.84 695 GLY A O 1
ATOM 5430 N N . GLU A 1 696 ? -2.252 -30.000 20.615 1.00 30.05 696 GLU A N 1
ATOM 5431 C CA . GLU A 1 696 ? -1.359 -31.149 20.630 1.00 30.05 696 GLU A CA 1
ATOM 5432 C C . GLU A 1 696 ? 0.076 -30.629 20.763 1.00 30.05 696 GLU A C 1
ATOM 5434 O O . GLU A 1 696 ? 0.633 -30.011 19.855 1.00 30.05 696 GLU A O 1
ATOM 5439 N N . ALA A 1 697 ? 0.662 -30.848 21.937 1.00 30.33 697 ALA A N 1
ATOM 5440 C CA . ALA A 1 697 ? 2.097 -30.794 22.108 1.00 30.33 697 ALA A CA 1
ATOM 5441 C C . ALA A 1 697 ? 2.689 -31.995 21.361 1.00 30.33 697 ALA A C 1
ATOM 5443 O O . ALA A 1 697 ? 2.444 -33.144 21.724 1.00 30.33 697 ALA A O 1
ATOM 5444 N N . THR A 1 698 ? 3.455 -31.724 20.311 1.00 31.52 698 THR A N 1
ATOM 5445 C CA . THR A 1 698 ? 4.389 -32.694 19.747 1.00 31.52 698 THR A CA 1
ATOM 5446 C C . THR A 1 698 ? 5.489 -32.930 20.778 1.00 31.52 698 THR A C 1
ATOM 5448 O O . THR A 1 698 ? 6.330 -32.060 21.005 1.00 31.52 698 THR A O 1
ATOM 5451 N N . GLU A 1 699 ? 5.441 -34.082 21.441 1.00 31.91 699 GLU A N 1
ATOM 5452 C CA . GLU A 1 699 ? 6.594 -34.650 22.130 1.00 31.91 699 GLU A CA 1
ATOM 5453 C C . GLU A 1 699 ? 7.584 -35.144 21.066 1.00 31.91 699 GLU A C 1
ATOM 5455 O O . GLU A 1 699 ? 7.262 -36.015 20.258 1.00 31.91 699 GLU A O 1
ATOM 5460 N N . ASP A 1 700 ? 8.774 -34.545 21.055 1.00 31.17 700 ASP A N 1
ATOM 5461 C CA . ASP A 1 700 ? 9.950 -35.090 20.384 1.00 31.17 700 ASP A CA 1
ATOM 5462 C C . ASP A 1 700 ? 10.396 -36.369 21.118 1.00 31.17 700 ASP A C 1
ATOM 5464 O O . ASP A 1 700 ? 10.786 -36.318 22.288 1.00 31.17 700 ASP A O 1
ATOM 5468 N N . GLU A 1 701 ? 10.404 -37.500 20.410 1.00 34.44 701 GLU A N 1
ATOM 5469 C CA . GLU A 1 701 ? 11.311 -38.619 20.677 1.00 34.44 701 GLU A CA 1
ATOM 5470 C C . GLU A 1 701 ? 12.196 -38.854 19.435 1.00 34.44 701 GLU A C 1
ATOM 5472 O O . GLU A 1 701 ? 11.683 -39.089 18.340 1.00 34.44 701 GLU A O 1
ATOM 5477 N N . GLU A 1 702 ? 13.514 -38.826 19.691 1.00 33.19 702 GLU A N 1
ATOM 5478 C CA . GLU A 1 702 ? 14.703 -39.131 18.853 1.00 33.19 702 GLU A CA 1
ATOM 5479 C C . GLU A 1 702 ? 15.322 -38.045 17.952 1.00 33.19 702 GLU A C 1
ATOM 5481 O O . GLU A 1 702 ? 14.832 -37.774 16.832 1.00 33.19 702 GLU A O 1
#

Secondary structure (DSSP, 8-state):
---HHHHS-GGGTTS--SSS-B-GGG-B-SSPPPP-TTGGGSSSBSTT--BSSHHHHHHHHHH-TTTT--S-HHHHHHHHHTSHHHHHHHHHH-TT-SS---HHHHHHHHHHHHH--STTS-TTS-PPP--------------------------------------PPPPP-TTSS--HHHHHHHHHHHHHHHH-TT-TTHHHHHHHHHHHHHHTT-HHHHHHHHHHHHHH-TTSTTHHHHHHHHHHHHHHTT-HHHHHHHHHHHHTSGGG-SHHHHHHHHHHHHHHHHHHHHHHHHTT-HHHHHHHHHHHHHH-TTSTTHHHHHHHHHHHHHHTT-HHHHHHHHHHHHHHSTTSHHHHHHHHHHHHHHHHTT-HHHHHHHHHHHHHH-TTSTTHHHHHHHHHHHHHHHT-HHHHHHHHHHHHHH-TTSTTHHHHHHHHHHHHHHTT-HHHHHHHHHHHHHH---HHHHHHHHHHHHHHHHHTT-HHHHHHHHHHHHHHHHHHTTS-STHHHHHHHHHHHHHHHHHHHHHT--S-S-STTHHHHHHHHHHHHHHHHHHHHHGGGG--HHHHHHHHHHHHHHHHHHHHHHHSPPPPTT--HHHHHHHHHHHHHHHHHHHHHHHHHHHHHHHHHHHTT--SHHHHHHHHHHHHH-TTTS------S-----PPPP-PPPP--S--PPPTTS------------

Radius of gyration: 45.23 Å; chains: 1; bounding box: 91×77×149 Å

Sequence (702 aa):
DIACNNCHKLDGFGVDNEKTSPGHKGQRGDRNSPTVLNAATHFVQFWDGRAADVEEQALGPILNPVEMAMPDEATVVAKLAGIPGYVEAFAAAFPDDETPLTYDNMANAIGAFERVREQQLEGCGSAPTAAGGGARQRRRGQAATPTPAPTPTPAPDAAPAAPDGEAEAPAEDPCSGETSNDRKFGEAIALYVELFPDDPDLPEILFRQGRLYYDRGVYDPAVRLFGQLLERFPESQYASPAGELILDSFNRAADYANIETWARRLKSAPAFSSAESQARLDTLIVQSMFKVGEQLAERGEHAAAADAYLRAAEEFPREARAKQALYNAGLERQRAGDLPGAAQAYELLIERHPGTTEGATGAWAAAQMFESIAQFGDAARFYESYGRRFPEGEKAHEATYNAVLLRMTAGDWDEAVSVGRYYLERYPRHENADDVYFFIGRAQEGDESWNDAAATYREYIRRSRNNDRKVEAQTRLAQVLTRAGNERAANEALEDAVRTARRARRGLRDGLYFAAQARYLQGDRVLAEYEQIQIAGPSEGLRQRLQRKSELLQRAALIYADVVEFGVAEWVTASLYQIGRSYELFAEAMREFELPENLTEEEQQAYMDQLAMFIIPMEERALEAYEGGYNKAIELRIYNRWTARLLESLQRLNDVQYPPMRESGGAVVEAPPLPMPAPLDGLRRADPTEPTEGGEATEDEE